Protein AF-A0A6J2PU49-F1 (afdb_monomer_lite)

pLDDT: mean 83.55, std 18.61, range [29.17, 98.94]

Structure (mmCIF, N/CA/C/O backbone):
data_AF-A0A6J2PU49-F1
#
_entry.id   AF-A0A6J2PU49-F1
#
loop_
_atom_site.group_PDB
_atom_site.id
_atom_site.type_symbol
_atom_site.label_atom_id
_atom_site.label_alt_id
_atom_site.label_comp_id
_atom_site.label_asym_id
_atom_site.label_entity_id
_atom_site.label_seq_id
_atom_site.pdbx_PDB_ins_code
_atom_site.Cartn_x
_atom_site.Cartn_y
_atom_site.Cartn_z
_atom_site.occupancy
_atom_site.B_iso_or_equiv
_atom_site.auth_seq_id
_atom_site.auth_comp_id
_atom_site.auth_asym_id
_atom_site.auth_atom_id
_atom_site.pdbx_PDB_model_num
ATOM 1 N N . MET A 1 1 ? -19.418 18.019 12.735 1.00 42.78 1 MET A N 1
ATOM 2 C CA . MET A 1 1 ? -20.187 16.940 13.390 1.00 42.78 1 MET A CA 1
ATOM 3 C C . MET A 1 1 ? -19.602 15.627 12.917 1.00 42.78 1 MET A C 1
ATOM 5 O O . MET A 1 1 ? -19.424 15.484 11.715 1.00 42.78 1 MET A O 1
ATOM 9 N N . ILE A 1 2 ? -19.254 14.728 13.832 1.00 47.78 2 ILE A N 1
ATOM 10 C CA . ILE A 1 2 ? -18.694 13.409 13.504 1.00 47.78 2 ILE A CA 1
ATOM 11 C C . ILE A 1 2 ? -19.610 12.348 14.113 1.00 47.78 2 ILE A C 1
ATOM 13 O O . ILE A 1 2 ? -20.120 12.532 15.222 1.00 47.78 2 ILE A O 1
ATOM 17 N N . PHE A 1 3 ? -19.847 11.270 13.365 1.00 43.41 3 PHE A N 1
ATOM 18 C CA . PHE A 1 3 ? -20.605 10.112 13.824 1.00 43.41 3 PHE A CA 1
ATOM 19 C C . PHE A 1 3 ? -19.642 8.979 14.155 1.00 43.41 3 PHE A C 1
ATOM 21 O O . PHE A 1 3 ? -18.853 8.569 13.308 1.00 43.41 3 PHE A O 1
ATOM 28 N N . VAL A 1 4 ? -19.732 8.464 15.377 1.00 51.19 4 VAL A N 1
ATOM 29 C CA . VAL A 1 4 ? -18.992 7.279 15.821 1.00 51.19 4 VAL A CA 1
ATOM 30 C C . VAL A 1 4 ? -20.030 6.236 16.225 1.00 51.19 4 VAL A C 1
ATOM 32 O O . VAL A 1 4 ? -20.649 6.313 17.287 1.00 51.19 4 VAL A O 1
ATOM 35 N N . GLY A 1 5 ? -20.338 5.308 15.317 1.00 61.03 5 GLY A N 1
ATOM 36 C CA . GLY A 1 5 ? -21.491 4.420 15.476 1.00 61.03 5 GLY A CA 1
ATOM 37 C C . GLY A 1 5 ? -22.817 5.198 15.531 1.00 61.03 5 GLY A C 1
ATOM 38 O O . GLY A 1 5 ? -23.203 5.827 14.550 1.00 61.03 5 GLY A O 1
ATOM 39 N N . LYS A 1 6 ? -23.533 5.139 16.667 1.00 61.78 6 LYS A N 1
ATOM 40 C CA . LYS A 1 6 ? -24.776 5.907 16.914 1.00 61.78 6 LYS A CA 1
ATOM 41 C C . LYS A 1 6 ? -24.542 7.241 17.641 1.00 61.78 6 LYS A C 1
ATOM 43 O O . LYS A 1 6 ? -25.493 8.006 17.794 1.00 61.78 6 LYS A O 1
ATOM 48 N N . MET A 1 7 ? -23.317 7.517 18.086 1.00 72.88 7 MET A N 1
ATOM 49 C CA . MET A 1 7 ? -23.007 8.721 18.851 1.00 72.88 7 MET A CA 1
ATOM 50 C C . MET A 1 7 ? -22.888 9.946 17.955 1.00 72.88 7 MET A C 1
ATOM 52 O O . MET A 1 7 ? -22.372 9.874 16.836 1.00 72.88 7 MET A O 1
ATOM 56 N N . LYS A 1 8 ? -23.333 11.088 18.479 1.00 80.00 8 LYS A N 1
ATOM 57 C CA . LYS A 1 8 ? -23.272 12.383 17.796 1.00 80.00 8 LYS A CA 1
ATOM 58 C C . LYS A 1 8 ? -22.293 13.285 18.517 1.00 80.00 8 LYS A C 1
ATOM 60 O O . LYS A 1 8 ? -22.490 13.576 19.690 1.00 80.00 8 LYS A O 1
ATOM 65 N N . ILE A 1 9 ? -21.277 13.761 17.808 1.00 80.81 9 ILE A N 1
ATOM 66 C CA . ILE A 1 9 ? -20.229 14.584 18.406 1.00 80.81 9 ILE A CA 1
ATOM 67 C C . ILE A 1 9 ? -20.160 15.940 17.704 1.00 80.81 9 ILE A C 1
ATOM 69 O O . ILE A 1 9 ? -20.162 16.015 16.466 1.00 80.81 9 ILE A O 1
ATOM 73 N N . ALA A 1 10 ? -20.095 17.017 18.487 1.00 80.31 10 ALA A N 1
ATOM 74 C CA . ALA A 1 10 ? -19.999 18.376 17.970 1.00 80.31 10 ALA A CA 1
ATOM 75 C C . ALA A 1 10 ? -19.042 19.255 18.773 1.00 80.31 10 ALA A C 1
ATOM 77 O O . ALA A 1 10 ? -18.824 19.062 19.965 1.00 80.31 10 ALA A O 1
ATOM 78 N N . ALA A 1 11 ? -18.509 20.264 18.093 1.00 80.69 11 ALA A N 1
ATOM 79 C CA . ALA A 1 11 ? -17.835 21.383 18.717 1.00 80.69 11 ALA A CA 1
ATOM 80 C C . ALA A 1 11 ? -18.539 22.666 18.295 1.00 80.69 11 ALA A C 1
ATOM 82 O O . ALA A 1 11 ? -18.901 22.818 17.125 1.00 80.69 11 ALA A O 1
ATOM 83 N N . PHE A 1 12 ? -18.728 23.565 19.250 1.00 79.81 12 PHE A N 1
ATOM 84 C CA . PHE A 1 12 ? -19.337 24.860 19.029 1.00 79.81 12 PHE A CA 1
ATOM 85 C C . PHE A 1 12 ? -18.379 25.958 19.453 1.00 79.81 12 PHE A C 1
ATOM 87 O O . PHE A 1 12 ? -17.774 25.907 20.525 1.00 79.81 12 PHE A O 1
ATOM 94 N N . ASN A 1 13 ? -18.292 26.972 18.604 1.00 74.31 13 ASN A N 1
ATOM 95 C CA . ASN A 1 13 ? -17.724 28.246 18.980 1.00 74.31 13 ASN A CA 1
ATOM 96 C C . ASN A 1 13 ? -18.881 29.229 19.186 1.00 74.31 13 ASN A C 1
ATOM 98 O O . ASN A 1 13 ? -19.527 29.651 18.226 1.00 74.31 13 ASN A O 1
ATOM 102 N N . PHE A 1 14 ? -19.191 29.511 20.447 1.00 67.62 14 PHE A N 1
ATOM 103 C CA . PHE A 1 14 ? -20.117 30.565 20.826 1.00 67.62 14 PHE A CA 1
ATOM 104 C C . PHE A 1 14 ? -19.246 31.754 21.207 1.00 67.62 14 PHE A C 1
ATOM 106 O O . PHE A 1 14 ? -18.764 31.787 22.332 1.00 67.62 14 PHE A O 1
ATOM 113 N N . ASN A 1 15 ? -18.989 32.663 20.260 1.00 61.38 15 ASN A N 1
ATOM 114 C CA . ASN A 1 15 ? -18.184 33.868 20.481 1.00 61.38 15 ASN A CA 1
ATOM 115 C C . ASN A 1 15 ? -18.566 34.523 21.825 1.00 61.38 15 ASN A C 1
ATOM 117 O O . ASN A 1 15 ? -19.592 35.199 21.896 1.00 61.38 15 ASN A O 1
ATOM 121 N N . ARG A 1 16 ? -17.734 34.337 22.860 1.00 66.00 16 ARG A N 1
ATOM 122 C CA . ARG A 1 16 ? -17.934 34.823 24.240 1.00 66.00 16 ARG A CA 1
ATOM 123 C C . ARG A 1 16 ? -19.154 34.247 24.981 1.00 66.00 16 ARG A C 1
ATOM 125 O O . ARG A 1 16 ? -20.090 34.973 25.297 1.00 66.00 16 ARG A O 1
ATOM 132 N N . LEU A 1 17 ? -19.135 32.958 25.319 1.00 72.62 17 LEU A N 1
ATOM 133 C CA . LEU A 1 17 ? -20.108 32.395 26.268 1.00 72.62 17 LEU A CA 1
ATOM 134 C C . LEU A 1 17 ? -19.637 32.631 27.720 1.00 72.62 17 LEU A C 1
ATOM 136 O O . LEU A 1 17 ? -18.644 32.022 28.114 1.00 72.62 17 LEU A O 1
ATOM 140 N N . GLY A 1 18 ? -20.320 33.477 28.503 1.00 72.69 18 GLY A N 1
ATOM 141 C CA . GLY A 1 18 ? -19.991 33.766 29.914 1.00 72.69 18 GLY A CA 1
ATOM 142 C C . GLY A 1 18 ? -21.199 33.701 30.869 1.00 72.69 18 GLY A C 1
ATOM 143 O O . GLY A 1 18 ? -22.245 33.153 30.501 1.00 72.69 18 GLY A O 1
ATOM 144 N N . VAL A 1 19 ? -21.070 34.247 32.101 1.00 71.19 19 VAL A N 1
ATOM 145 C CA . VAL A 1 19 ? -22.153 34.265 33.127 1.00 71.19 19 VAL A CA 1
ATOM 146 C C . VAL A 1 19 ? -23.475 34.720 32.515 1.00 71.19 19 VAL A C 1
ATOM 148 O O . VAL A 1 19 ? -24.512 34.085 32.691 1.00 71.19 19 VAL A O 1
ATOM 151 N N . THR A 1 20 ? -23.433 35.855 31.816 1.00 75.12 20 THR A N 1
ATOM 152 C CA . THR A 1 20 ? -24.615 36.615 31.408 1.00 75.12 20 THR A CA 1
ATOM 153 C C . THR A 1 20 ? -25.480 35.800 30.455 1.00 75.12 20 THR A C 1
ATOM 155 O O . THR A 1 20 ? -26.705 35.765 30.582 1.00 75.12 20 THR A O 1
ATOM 158 N N . GLU A 1 21 ? -24.844 35.092 29.526 1.00 76.88 21 GLU A N 1
ATOM 159 C CA . GLU A 1 21 ? -25.498 34.225 28.554 1.00 76.88 21 GLU A CA 1
ATOM 160 C C . GLU A 1 21 ? -26.085 32.975 29.218 1.00 76.88 21 GLU A C 1
ATOM 162 O O . GLU A 1 21 ? -27.178 32.538 28.857 1.00 76.88 21 GLU A O 1
ATOM 167 N N . VAL A 1 22 ? -25.387 32.402 30.202 1.00 77.81 22 VAL A N 1
ATOM 168 C CA . VAL A 1 22 ? -25.841 31.208 30.930 1.00 77.81 22 VAL A CA 1
ATOM 169 C C . VAL A 1 22 ? -26.981 31.527 31.908 1.00 77.81 22 VAL A C 1
ATOM 171 O O . VAL A 1 22 ? -27.895 30.715 32.098 1.00 77.81 22 VAL A O 1
ATOM 174 N N . GLU A 1 23 ? -26.971 32.703 32.533 1.00 80.88 23 GLU A N 1
ATOM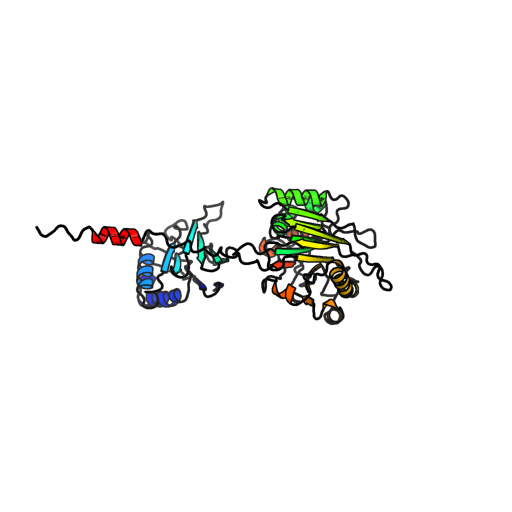 175 C CA . GLU A 1 23 ? -28.022 33.133 33.460 1.00 80.88 23 GLU A CA 1
ATOM 176 C C . GLU A 1 23 ? -29.286 33.608 32.728 1.00 80.88 23 GLU A C 1
ATOM 178 O O . GLU A 1 23 ? -30.396 33.423 33.240 1.00 80.88 23 GLU A O 1
ATOM 183 N N . ASN A 1 24 ? -29.159 34.100 31.492 1.00 87.94 24 ASN A N 1
ATOM 184 C CA . ASN A 1 24 ? -30.306 34.416 30.648 1.00 87.94 24 ASN A CA 1
ATOM 185 C C . ASN A 1 24 ? -31.116 33.151 30.309 1.00 87.94 24 ASN A C 1
ATOM 187 O O . ASN A 1 24 ? -30.651 32.252 29.611 1.00 87.94 24 ASN A O 1
ATOM 191 N N . GLU A 1 25 ? -32.366 33.095 30.771 1.00 89.19 25 GLU A N 1
ATOM 192 C CA . GLU A 1 25 ? -33.227 31.917 30.629 1.00 89.19 25 GLU A CA 1
ATOM 193 C C . GLU A 1 25 ? -33.468 31.504 29.169 1.00 89.19 25 GLU A C 1
ATOM 195 O O . GLU A 1 25 ? -33.397 30.318 28.840 1.00 89.19 25 GLU A O 1
ATOM 200 N N . ALA A 1 26 ? -33.713 32.461 28.271 1.00 88.81 26 ALA A N 1
ATOM 201 C CA . ALA A 1 26 ? -33.977 32.163 26.866 1.00 88.81 26 ALA A CA 1
ATOM 202 C C . ALA A 1 26 ? -32.737 31.579 26.171 1.00 88.81 26 ALA A C 1
ATOM 204 O O . ALA A 1 26 ? -32.839 30.604 25.419 1.00 88.81 26 ALA A O 1
ATOM 205 N N . VAL A 1 27 ? -31.561 32.147 26.450 1.00 85.81 27 VAL A N 1
ATOM 206 C CA . VAL A 1 27 ? -30.281 31.671 25.911 1.00 85.81 27 VAL A CA 1
ATOM 207 C C . VAL A 1 27 ? -29.940 30.299 26.490 1.00 85.81 27 VAL A C 1
ATOM 209 O O . VAL A 1 27 ? -29.705 29.363 25.723 1.00 85.81 27 VAL A O 1
ATOM 212 N N . ARG A 1 28 ? -30.026 30.129 27.815 1.00 90.25 28 ARG A N 1
ATOM 213 C CA . ARG A 1 28 ? -29.811 28.849 28.505 1.00 90.25 28 ARG A CA 1
ATOM 214 C C . ARG A 1 28 ? -30.695 27.736 27.952 1.00 90.25 28 ARG A C 1
ATOM 216 O O . ARG A 1 28 ? -30.189 26.670 27.611 1.00 90.25 28 ARG A O 1
ATOM 223 N N . ASN A 1 29 ? -31.994 27.983 27.795 1.00 89.88 29 ASN A N 1
ATOM 224 C CA . ASN A 1 29 ? -32.935 26.988 27.276 1.00 89.88 29 ASN A CA 1
ATOM 225 C C . ASN A 1 29 ? -32.620 26.595 25.823 1.00 89.88 29 ASN A C 1
ATOM 227 O O . ASN A 1 29 ? -32.807 25.441 25.429 1.00 89.88 29 ASN A O 1
ATOM 231 N N . ASN A 1 30 ? -32.115 27.526 25.009 1.00 88.25 30 ASN A N 1
ATOM 232 C CA . ASN A 1 30 ? -31.662 27.215 23.655 1.00 88.25 30 ASN A CA 1
ATOM 233 C C . ASN A 1 30 ? -30.353 26.418 23.652 1.00 88.25 30 ASN A C 1
ATOM 235 O O . ASN A 1 30 ? -30.249 25.442 22.908 1.00 88.25 30 ASN A O 1
ATOM 239 N N . LEU A 1 31 ? -29.397 26.765 24.515 1.00 87.88 31 LEU A N 1
ATOM 240 C CA . LEU A 1 31 ? -28.160 26.003 24.687 1.00 87.88 31 LEU A CA 1
ATOM 241 C C . LEU A 1 31 ? -28.449 24.569 25.142 1.00 87.88 31 LEU A C 1
ATOM 243 O O . LEU A 1 31 ? -27.942 23.636 24.525 1.00 87.88 31 LEU A O 1
ATOM 247 N N . ILE A 1 32 ? -29.345 24.369 26.115 1.00 90.81 32 ILE A N 1
ATOM 248 C CA . ILE A 1 32 ? -29.804 23.036 26.542 1.00 90.81 32 ILE A CA 1
ATOM 249 C C . ILE A 1 32 ? -30.352 22.255 25.345 1.00 90.81 32 ILE A C 1
ATOM 251 O O . ILE A 1 32 ? -29.925 21.128 25.095 1.00 90.81 32 ILE A O 1
ATOM 255 N N . LYS A 1 33 ? -31.238 22.852 24.535 1.00 87.69 33 LYS A N 1
ATOM 256 C CA . LYS A 1 33 ? -31.790 22.198 23.332 1.00 87.69 33 LYS A CA 1
ATOM 257 C C . LYS A 1 33 ? -30.730 21.825 22.295 1.00 87.69 33 LYS A C 1
ATOM 259 O O . LYS A 1 33 ? -30.955 20.872 21.546 1.00 87.69 33 LYS A O 1
ATOM 264 N N . ILE A 1 34 ? -29.642 22.587 22.195 1.00 87.25 34 ILE A N 1
ATOM 265 C CA . ILE A 1 34 ? -28.532 22.322 21.272 1.00 87.25 34 ILE A CA 1
ATOM 266 C C . ILE A 1 34 ? -27.663 21.191 21.820 1.00 87.25 34 ILE A C 1
ATOM 268 O O . ILE A 1 34 ? -27.490 20.185 21.132 1.00 87.25 34 ILE A O 1
ATOM 272 N N . VAL A 1 35 ? -27.175 21.332 23.057 1.00 90.06 35 VAL A N 1
ATOM 273 C CA . VAL A 1 35 ? -26.277 20.370 23.717 1.00 90.06 35 VAL A CA 1
ATOM 274 C C . VAL A 1 35 ? -26.937 18.996 23.817 1.00 90.06 35 VAL A C 1
ATOM 276 O O . VAL A 1 35 ? -26.323 18.002 23.447 1.00 90.06 35 VAL A O 1
ATOM 279 N N . SER A 1 36 ? -28.232 18.947 24.151 1.00 91.38 36 SER A N 1
ATOM 280 C CA . SER A 1 36 ? -29.004 17.701 24.311 1.00 91.38 36 SER A CA 1
ATOM 281 C C . SER A 1 36 ? -29.106 16.828 23.048 1.00 91.38 36 SER A C 1
ATOM 283 O O . SER A 1 36 ? -29.651 15.728 23.111 1.00 91.38 36 SER A O 1
ATOM 285 N N . ARG A 1 37 ? -28.642 17.301 21.881 1.00 89.31 37 ARG A N 1
ATOM 286 C CA . ARG A 1 37 ? -28.651 16.540 20.616 1.00 89.31 37 ARG A CA 1
ATOM 287 C C . ARG A 1 37 ? -27.420 15.656 20.424 1.00 89.31 37 ARG A C 1
ATOM 289 O O . ARG A 1 37 ? -27.397 14.897 19.452 1.00 89.31 37 ARG A O 1
ATOM 296 N N . TYR A 1 38 ? -26.412 15.787 21.280 1.00 88.69 38 TYR A N 1
ATOM 297 C CA . TYR A 1 38 ? -25.089 15.212 21.081 1.00 88.69 38 TYR A CA 1
ATOM 298 C C . TYR A 1 38 ? -24.659 14.383 22.291 1.00 88.69 38 TYR A C 1
ATOM 300 O O . TYR A 1 38 ? -24.974 14.710 23.426 1.00 88.69 38 TYR A O 1
ATOM 308 N N . SER A 1 39 ? -23.911 13.320 22.029 1.00 87.44 39 SER A N 1
ATOM 309 C CA . SER A 1 39 ? -23.293 12.452 23.031 1.00 87.44 39 SER A CA 1
ATOM 310 C C . SER A 1 39 ? -22.103 13.132 23.707 1.00 87.44 39 SER A C 1
ATOM 312 O O . SER A 1 39 ? -21.895 12.976 24.906 1.00 87.44 39 SER A O 1
ATOM 314 N N . VAL A 1 40 ? -21.327 13.891 22.921 1.00 86.06 40 VAL A N 1
ATOM 315 C CA . VAL A 1 40 ? -20.155 14.659 23.361 1.00 86.06 40 VAL A CA 1
ATOM 316 C C . VAL A 1 40 ? -20.184 16.031 22.686 1.00 86.06 40 VAL A C 1
ATOM 318 O O . VAL A 1 40 ? -20.335 16.129 21.463 1.00 86.06 40 VAL A O 1
ATOM 321 N N . VAL A 1 41 ? -20.026 17.091 23.477 1.00 87.69 41 VAL A N 1
ATOM 322 C CA . VAL A 1 41 ? -19.996 18.483 23.020 1.00 87.69 41 VAL A CA 1
ATOM 323 C C . VAL A 1 41 ? -18.776 19.194 23.578 1.00 87.69 41 VAL A C 1
ATOM 325 O O . VAL A 1 41 ? -18.538 19.151 24.779 1.00 87.69 41 VAL A O 1
ATOM 328 N N . VAL A 1 42 ? -18.048 19.902 22.716 1.00 84.19 42 VAL A N 1
ATOM 329 C CA . VAL A 1 42 ? -16.983 20.830 23.122 1.00 84.19 42 VAL A CA 1
ATOM 330 C C . VAL A 1 42 ? -17.431 22.261 22.866 1.00 84.19 42 VAL A C 1
ATOM 332 O O . VAL A 1 42 ? -17.877 22.578 21.763 1.00 84.19 42 VAL A O 1
ATOM 335 N N . ILE A 1 43 ? -17.285 23.134 23.856 1.00 82.94 43 ILE A N 1
ATOM 336 C CA . ILE A 1 43 ? -17.463 24.579 23.710 1.00 82.94 43 ILE A CA 1
ATOM 337 C C . ILE A 1 43 ? -16.086 25.236 23.769 1.00 82.94 43 ILE A C 1
ATOM 339 O O . ILE A 1 43 ? -15.368 25.078 24.757 1.00 82.94 43 ILE A O 1
ATOM 343 N N . LEU A 1 44 ? -15.713 25.918 22.682 1.00 70.25 44 LEU A N 1
ATOM 344 C CA . LEU A 1 44 ? -14.335 26.349 22.439 1.00 70.25 44 LEU A CA 1
ATOM 345 C C . LEU A 1 44 ? -13.961 27.706 23.065 1.00 70.25 44 LEU A C 1
ATOM 347 O O . LEU A 1 44 ? -12.800 27.923 23.381 1.00 70.25 44 LEU A O 1
ATOM 351 N N . GLU A 1 45 ? -14.914 28.615 23.261 1.00 69.75 45 GLU A N 1
ATOM 352 C CA . GLU A 1 45 ? -14.632 29.990 23.711 1.00 69.75 45 GLU A CA 1
ATOM 353 C C . GLU A 1 45 ? -15.535 30.397 24.881 1.00 69.75 45 GLU A C 1
ATOM 355 O O . GLU A 1 45 ? -16.365 31.304 24.778 1.00 69.75 45 GLU A O 1
ATOM 360 N N . VAL A 1 46 ? -15.388 29.706 26.015 1.00 70.19 46 VAL A N 1
ATOM 361 C CA . VAL A 1 46 ? -16.025 30.141 27.264 1.00 70.19 46 VAL A CA 1
ATOM 362 C C . VAL A 1 46 ? -15.160 31.232 27.884 1.00 70.19 46 VAL A C 1
ATOM 364 O O . VAL A 1 46 ? -13.983 31.002 28.176 1.00 70.19 46 VAL A O 1
ATOM 367 N N . ILE A 1 47 ? -15.727 32.425 28.060 1.00 67.56 47 ILE A N 1
ATOM 368 C CA . ILE A 1 47 ? -15.042 33.568 28.666 1.00 67.56 47 ILE A CA 1
ATOM 369 C C . ILE A 1 47 ? -15.636 33.792 30.044 1.00 67.56 47 ILE A C 1
ATOM 371 O O . ILE A 1 47 ? -16.819 34.092 30.174 1.00 67.56 47 ILE A O 1
ATOM 375 N N . LEU A 1 48 ? -14.788 33.673 31.060 1.00 63.53 48 LEU A N 1
ATOM 376 C CA . LEU A 1 48 ? -15.163 33.945 32.440 1.00 63.53 48 LEU A CA 1
ATOM 377 C C . LEU A 1 48 ? -14.693 35.361 32.806 1.00 63.53 48 LEU A C 1
ATOM 379 O O . LEU A 1 48 ? -13.492 35.645 32.767 1.00 63.53 48 LEU A O 1
ATOM 383 N N . GLU A 1 49 ? -15.630 36.261 33.121 1.00 58.12 49 GLU A N 1
ATOM 384 C CA . GLU A 1 49 ? -15.349 37.655 33.504 1.00 58.12 49 GLU A CA 1
ATOM 385 C C . GLU A 1 49 ? -15.627 37.885 35.006 1.00 58.12 49 GLU A C 1
ATOM 387 O O . GLU A 1 49 ? -16.624 37.432 35.563 1.00 58.12 49 GLU A O 1
ATOM 392 N N . GLY A 1 50 ? -14.765 38.643 35.696 1.00 60.62 50 GLY A N 1
ATOM 393 C CA . GLY A 1 50 ? -15.005 39.058 37.088 1.00 60.62 50 GLY A CA 1
ATOM 394 C C . GLY A 1 50 ? -14.771 37.962 38.142 1.00 60.62 50 GLY A C 1
ATOM 395 O O . GLY A 1 50 ? -13.753 37.281 38.107 1.00 60.62 50 GLY A O 1
ATOM 396 N N . LYS A 1 51 ? -15.679 37.826 39.129 1.00 51.81 51 LYS A N 1
ATOM 397 C CA . LYS A 1 51 ? -15.568 36.882 40.275 1.00 51.81 51 LYS A CA 1
ATOM 398 C C . LYS A 1 51 ? -15.757 35.402 39.895 1.00 51.81 51 LYS A C 1
ATOM 400 O O . LYS A 1 51 ? -15.781 34.544 40.767 1.00 51.81 51 LYS A O 1
ATOM 405 N N . GLU A 1 52 ? -15.891 35.110 38.611 1.00 61.50 52 GLU A N 1
ATOM 406 C CA . GLU A 1 52 ? -16.224 33.804 38.041 1.00 61.50 52 GLU A CA 1
ATOM 407 C C . GLU A 1 52 ? -15.000 32.873 37.889 1.00 61.50 52 GLU A C 1
ATOM 409 O O . GLU A 1 52 ? -14.952 31.989 37.032 1.00 61.50 52 GLU A O 1
ATOM 414 N N . GLU A 1 53 ? -13.967 33.084 38.711 1.00 54.72 53 GLU A N 1
ATOM 415 C CA . GLU A 1 53 ? -12.670 32.408 38.598 1.00 54.72 53 GLU A CA 1
ATOM 416 C C . GLU A 1 53 ? -12.710 30.904 38.937 1.00 54.72 53 GLU A C 1
ATOM 418 O O . GLU A 1 53 ? -11.705 30.212 38.779 1.00 54.72 53 GLU A O 1
ATOM 423 N N . ASP A 1 54 ? -13.850 30.367 39.363 1.00 58.56 54 ASP A N 1
ATOM 424 C CA . ASP A 1 54 ? -14.018 28.960 39.731 1.00 58.56 54 ASP A CA 1
ATOM 425 C C . ASP A 1 54 ? -14.755 28.116 38.673 1.00 58.56 54 ASP A C 1
ATOM 427 O O . ASP A 1 54 ? -14.700 26.891 38.730 1.00 58.56 54 ASP A O 1
ATOM 431 N N . GLY A 1 55 ? -15.386 28.732 37.662 1.00 63.16 55 GLY A N 1
ATOM 432 C CA . GLY A 1 55 ? -16.219 28.018 36.680 1.00 63.16 55 GLY A CA 1
ATOM 433 C C . GLY A 1 55 ? -17.644 27.694 37.155 1.00 63.16 55 GLY A C 1
ATOM 434 O O . GLY A 1 55 ? -18.346 26.920 36.501 1.00 63.16 55 GLY A O 1
ATOM 435 N N . SER A 1 56 ? -18.101 28.309 38.249 1.00 73.44 56 SER A N 1
ATOM 436 C CA . SER A 1 56 ? -19.418 28.080 38.866 1.00 73.44 56 SER A CA 1
ATOM 437 C C . SER A 1 56 ? -20.616 28.237 37.922 1.00 73.44 56 SER A C 1
ATOM 439 O O . SER A 1 56 ? -21.598 27.507 38.060 1.00 73.44 56 SER A O 1
ATOM 441 N N . SER A 1 57 ? -20.575 29.128 36.928 1.00 78.00 57 SER A N 1
ATOM 442 C CA . SER A 1 57 ? -21.692 29.260 35.979 1.00 78.00 57 SER A CA 1
ATOM 443 C C . SER A 1 57 ? -21.837 28.065 35.052 1.00 78.00 57 SER A C 1
ATOM 445 O O . SER A 1 57 ? -22.958 27.709 34.693 1.00 78.00 57 SER A O 1
ATOM 447 N N . MET A 1 58 ? -20.739 27.396 34.694 1.00 83.94 58 MET A N 1
ATOM 448 C CA . MET A 1 58 ? -20.835 26.192 33.871 1.00 83.94 58 MET A CA 1
ATOM 449 C C . MET A 1 58 ? -21.333 24.990 34.669 1.00 83.94 58 MET A C 1
ATOM 451 O O . MET A 1 58 ? -22.105 24.198 34.133 1.00 83.94 58 MET A O 1
ATOM 455 N N . GLU A 1 59 ? -21.046 24.937 35.969 1.00 86.25 59 GLU A N 1
ATOM 456 C CA . GLU A 1 59 ? -21.685 23.990 36.893 1.00 86.25 59 GLU A CA 1
ATOM 457 C C . GLU A 1 59 ? -23.189 24.265 37.065 1.00 86.25 59 GLU A C 1
ATOM 459 O O . GLU A 1 59 ? -24.020 23.350 37.032 1.00 86.25 59 GLU A O 1
ATOM 464 N N . LYS A 1 60 ? -23.587 25.543 37.168 1.00 86.44 60 LYS A N 1
ATOM 465 C CA . LYS A 1 60 ? -25.010 25.922 37.143 1.00 86.44 60 LYS A CA 1
ATOM 466 C C . LYS A 1 60 ? -25.663 25.488 35.833 1.00 86.44 60 LYS A C 1
ATOM 468 O O . LYS A 1 60 ? -26.771 24.951 35.860 1.00 86.44 60 LYS A O 1
ATOM 473 N N . PHE A 1 61 ? -25.014 25.703 34.689 1.00 89.44 61 PHE A N 1
ATOM 474 C CA . PHE A 1 61 ? -25.531 25.241 33.402 1.00 89.44 61 PHE A CA 1
ATOM 475 C C . PHE A 1 61 ? -25.666 23.719 33.361 1.00 89.44 61 PHE A C 1
ATOM 477 O O . PHE A 1 61 ? -26.723 23.241 32.964 1.00 89.44 61 PHE A O 1
ATOM 484 N N . LEU A 1 62 ? -24.655 22.970 33.816 1.00 91.88 62 LEU A N 1
ATOM 485 C CA . LEU A 1 62 ? -24.694 21.508 33.910 1.00 91.88 62 LEU A CA 1
ATOM 486 C C . LEU A 1 62 ? -25.884 21.037 34.754 1.00 91.88 62 LEU A C 1
ATOM 488 O O . LEU A 1 62 ? -26.600 20.116 34.364 1.00 91.88 62 LEU A O 1
ATOM 492 N N . THR A 1 63 ? -26.143 21.716 35.872 1.00 92.12 63 THR A N 1
ATOM 493 C CA . THR A 1 63 ? -27.299 21.438 36.731 1.00 92.12 63 THR A CA 1
ATOM 494 C C . THR A 1 63 ? -28.614 21.633 35.971 1.00 92.12 63 THR A C 1
ATOM 496 O O . THR A 1 63 ? -29.465 20.747 35.971 1.00 92.12 63 THR A O 1
ATOM 499 N N . HIS A 1 64 ? -28.783 22.754 35.262 1.00 92.38 64 HIS A N 1
ATOM 500 C CA . HIS A 1 64 ? -29.980 22.986 34.444 1.00 92.38 64 HIS A CA 1
ATOM 501 C C . HIS A 1 64 ? -30.092 21.996 33.277 1.00 92.38 64 HIS A C 1
ATOM 503 O O . HIS A 1 64 ? -31.188 21.536 32.971 1.00 92.38 64 HIS A O 1
ATOM 509 N N . LEU A 1 65 ? -28.968 21.651 32.644 1.00 93.69 65 LEU A N 1
ATOM 510 C CA . LEU A 1 65 ? -28.895 20.680 31.558 1.00 93.69 65 LEU A CA 1
ATOM 511 C C . LEU A 1 65 ? -29.383 19.306 32.024 1.00 93.69 65 LEU A C 1
ATOM 513 O O . LEU A 1 65 ? -30.189 18.696 31.326 1.00 93.69 65 LEU A O 1
ATOM 517 N N . ASN A 1 66 ? -28.944 18.851 33.198 1.00 95.38 66 ASN A N 1
ATOM 518 C CA . ASN A 1 66 ? -29.323 17.556 33.768 1.00 95.38 66 ASN A CA 1
ATOM 519 C C . ASN A 1 66 ? -30.738 17.540 34.370 1.00 95.38 66 ASN A C 1
ATOM 521 O O . ASN A 1 66 ? -31.348 16.476 34.445 1.00 95.38 66 ASN A O 1
ATOM 525 N N . ASN A 1 67 ? -31.287 18.702 34.737 1.00 93.88 67 ASN A N 1
ATOM 526 C CA . ASN A 1 67 ? -32.675 18.836 35.193 1.00 93.88 67 ASN A CA 1
ATOM 527 C C . ASN A 1 67 ? -33.697 18.903 34.042 1.00 93.88 67 ASN A C 1
ATOM 529 O O . ASN A 1 67 ? -34.898 18.781 34.286 1.00 93.88 67 ASN A O 1
ATOM 533 N N . ASP A 1 68 ? -33.261 19.103 32.793 1.00 93.81 68 ASP A N 1
ATOM 534 C CA . ASP A 1 68 ? -34.159 19.062 31.637 1.00 93.81 68 ASP A CA 1
ATOM 535 C C . ASP A 1 68 ? -34.718 17.643 31.439 1.00 93.81 68 ASP A C 1
ATOM 537 O O . ASP A 1 68 ? -33.992 16.646 31.490 1.00 93.81 68 ASP A O 1
ATOM 541 N N . ALA A 1 69 ? -36.020 17.547 31.153 1.00 90.81 69 ALA A N 1
ATOM 542 C CA . ALA A 1 69 ? -36.721 16.274 30.993 1.00 90.81 69 ALA A CA 1
ATOM 543 C C . ALA A 1 69 ? -36.096 15.352 29.927 1.00 90.81 69 ALA A C 1
ATOM 545 O O . ALA A 1 69 ? -36.270 14.136 29.991 1.00 90.81 69 ALA A O 1
ATOM 546 N N . LYS A 1 70 ? -35.355 15.898 28.950 1.00 86.88 70 LYS A N 1
ATOM 547 C CA . LYS A 1 70 ? -34.657 15.108 27.923 1.00 86.88 70 LYS A CA 1
ATOM 548 C C . LYS A 1 70 ? -33.394 14.416 28.428 1.00 86.88 70 LYS A C 1
ATOM 550 O O . LYS A 1 70 ? -32.966 13.447 27.803 1.00 86.88 70 LYS A O 1
ATOM 555 N N . ASN A 1 71 ? -32.801 14.914 29.508 1.00 90.69 71 ASN A N 1
ATOM 556 C CA . ASN A 1 71 ? -31.492 14.478 29.992 1.00 90.69 71 ASN A CA 1
ATOM 557 C C . ASN A 1 71 ? -31.555 13.822 31.376 1.00 90.69 71 ASN A C 1
ATOM 559 O O . ASN A 1 71 ? -30.576 13.214 31.786 1.00 90.69 71 ASN A O 1
ATOM 563 N N . ILE A 1 72 ? -32.697 13.874 32.073 1.00 87.69 72 ILE A N 1
ATOM 564 C CA . ILE A 1 72 ? -32.846 13.318 33.430 1.00 87.69 72 ILE A CA 1
ATOM 565 C C . ILE A 1 72 ? -32.457 11.830 33.534 1.00 87.69 72 ILE A C 1
ATOM 567 O O . ILE A 1 72 ? -31.901 11.402 34.540 1.00 87.69 72 ILE A O 1
ATOM 571 N N . ASN A 1 73 ? -32.693 11.054 32.468 1.00 87.69 73 ASN A N 1
ATOM 572 C CA . ASN A 1 73 ? -32.328 9.634 32.379 1.00 87.69 73 ASN A CA 1
ATOM 573 C C . ASN A 1 73 ? -30.982 9.386 31.668 1.00 87.69 73 ASN A C 1
ATOM 575 O O . ASN A 1 73 ? -30.532 8.247 31.603 1.00 87.69 73 ASN A O 1
ATOM 579 N N . HIS A 1 74 ? -30.365 10.438 31.126 1.00 88.62 74 HIS A N 1
ATOM 580 C CA . HIS A 1 74 ? -29.129 10.410 30.335 1.00 88.62 74 HIS A CA 1
ATOM 581 C C . HIS A 1 74 ? -28.232 11.595 30.743 1.00 88.62 74 HIS A C 1
ATOM 583 O O . HIS A 1 74 ? -28.059 12.541 29.962 1.00 88.62 74 HIS A O 1
ATOM 589 N N . PRO A 1 75 ? -27.749 11.621 32.001 1.00 92.19 75 PRO A N 1
ATOM 590 C CA . PRO A 1 75 ? -27.091 12.792 32.562 1.00 92.19 75 PRO A CA 1
ATOM 591 C C . PRO A 1 75 ? -25.721 13.036 31.924 1.00 92.19 75 PRO A C 1
ATOM 593 O O . PRO A 1 75 ? -24.973 12.107 31.605 1.00 92.19 75 PRO A O 1
ATOM 596 N N . TYR A 1 76 ? -25.366 14.310 31.806 1.00 94.31 76 TYR A N 1
ATOM 597 C CA . TYR A 1 76 ? -24.048 14.755 31.380 1.00 94.31 76 TYR A CA 1
ATOM 598 C C . TYR A 1 76 ? -23.087 14.877 32.565 1.00 94.31 76 TYR A C 1
ATOM 600 O O . TYR A 1 76 ? -23.480 15.223 33.683 1.00 94.31 76 TYR A O 1
ATOM 608 N N . GLU A 1 77 ? -21.810 14.652 32.284 1.00 93.25 77 GLU A N 1
ATOM 609 C CA . GLU A 1 77 ? -20.676 15.183 33.036 1.00 93.25 77 GLU A CA 1
ATOM 610 C C . GLU A 1 77 ? -20.031 16.338 32.289 1.00 93.25 77 GLU A C 1
ATOM 612 O O . GLU A 1 77 ? -20.229 16.514 31.083 1.00 93.25 77 GLU A O 1
ATOM 617 N N . MET A 1 78 ? -19.240 17.102 33.037 1.00 90.31 78 MET A N 1
ATOM 618 C CA . MET A 1 78 ? -18.457 18.200 32.517 1.00 90.31 78 MET A CA 1
ATOM 619 C C . MET A 1 78 ? -16.980 18.021 32.863 1.00 90.31 78 MET A C 1
ATOM 621 O O . MET A 1 78 ? -16.636 17.659 33.984 1.00 90.31 78 MET A O 1
ATOM 625 N N . GLN A 1 79 ? -16.113 18.334 31.905 1.00 86.62 79 GLN A N 1
ATOM 626 C CA . GLN A 1 79 ? -14.690 18.571 32.136 1.00 86.62 79 GLN A CA 1
ATOM 627 C C . GLN A 1 79 ? -14.309 19.917 31.539 1.00 86.62 79 GLN A C 1
ATOM 629 O O . GLN A 1 79 ? -14.798 20.299 30.476 1.00 86.62 79 GLN A O 1
ATOM 634 N N . CYS A 1 80 ? -13.417 20.640 32.200 1.00 79.31 80 CYS A N 1
ATOM 635 C CA . CYS A 1 80 ? -12.898 21.893 31.677 1.00 79.31 80 CYS A CA 1
ATOM 636 C C . CYS A 1 80 ? -11.399 21.978 31.890 1.00 79.31 80 CYS A C 1
ATOM 638 O O . CYS A 1 80 ? -10.853 21.430 32.847 1.00 79.31 80 CYS A O 1
ATOM 640 N N . ASN A 1 81 ? -10.738 22.706 31.007 1.00 73.81 81 ASN A N 1
ATOM 641 C CA . ASN A 1 81 ? -9.317 22.931 31.136 1.00 73.81 81 ASN A CA 1
ATOM 642 C C . ASN A 1 81 ? -8.990 24.054 32.141 1.00 73.81 81 ASN A C 1
ATOM 644 O O . ASN A 1 81 ? -9.852 24.829 32.572 1.00 73.81 81 ASN A O 1
ATOM 648 N N . GLY A 1 82 ? -7.709 24.151 32.504 1.00 68.75 82 GLY A N 1
ATOM 649 C CA . GLY A 1 82 ? -7.190 25.301 33.242 1.00 68.75 82 GLY A CA 1
ATOM 650 C C . GLY A 1 82 ? -7.261 26.586 32.409 1.00 68.75 82 GLY A C 1
ATOM 651 O O . GLY A 1 82 ? -7.386 26.550 31.188 1.00 68.75 82 GLY A O 1
ATOM 652 N N . PHE A 1 83 ? -7.164 27.739 33.067 1.00 66.94 83 PHE A N 1
ATOM 653 C CA . PHE A 1 83 ? -7.240 29.035 32.394 1.00 66.94 83 PHE A CA 1
ATOM 654 C C . PHE A 1 83 ? -6.137 29.235 31.345 1.00 66.94 83 PHE A C 1
ATOM 656 O O . PHE A 1 83 ? -4.954 29.032 31.633 1.00 66.94 83 PHE A O 1
ATOM 663 N N . LEU A 1 84 ? -6.526 29.678 30.145 1.00 63.06 84 LEU A N 1
ATOM 664 C CA . LEU A 1 84 ? -5.609 29.973 29.045 1.00 63.06 84 LEU A CA 1
ATOM 665 C C . LEU A 1 84 ? -5.454 31.488 28.828 1.00 63.06 84 LEU A C 1
ATOM 667 O O . LEU A 1 84 ? -6.440 32.219 28.777 1.00 63.06 84 LEU A O 1
ATOM 671 N N . GLY A 1 85 ? -4.203 31.932 28.636 1.00 57.81 85 GLY A N 1
ATOM 672 C CA . GLY A 1 85 ? -3.842 33.295 28.213 1.00 57.81 85 GLY A CA 1
ATOM 673 C C . GLY A 1 85 ? -3.375 34.246 29.337 1.00 57.81 85 GLY A C 1
ATOM 674 O O . GLY A 1 85 ? -3.723 34.051 30.501 1.00 57.81 85 GLY A O 1
ATOM 675 N N . PRO A 1 86 ? -2.553 35.271 29.024 1.00 50.81 86 PRO A N 1
ATOM 676 C CA . PRO A 1 86 ? -2.216 36.342 29.963 1.00 50.81 86 PRO A CA 1
ATOM 677 C C . PRO A 1 86 ? -3.285 37.455 29.960 1.00 50.81 86 PRO A C 1
ATOM 679 O O . PRO A 1 86 ? -3.631 37.974 28.901 1.00 50.81 86 PRO A O 1
ATOM 682 N N . GLY A 1 87 ? -3.769 37.879 31.137 1.00 55.00 87 GLY A N 1
ATOM 683 C CA . GLY A 1 87 ? -4.649 39.052 31.296 1.00 55.00 87 GLY A CA 1
ATOM 684 C C . GLY A 1 87 ? -5.992 38.784 31.997 1.00 55.00 87 GLY A C 1
ATOM 685 O O . GLY A 1 87 ? -6.157 37.779 32.680 1.00 55.00 87 GLY A O 1
ATOM 686 N N . LYS A 1 88 ? -6.946 39.725 31.856 1.00 46.59 88 LYS A N 1
ATOM 687 C CA . LYS A 1 88 ? -8.298 39.694 32.470 1.00 46.59 88 LYS A CA 1
ATOM 688 C C . LYS A 1 88 ? -9.321 38.812 31.731 1.00 46.59 88 LYS A C 1
ATOM 690 O O . LYS A 1 88 ? -10.413 38.615 32.246 1.00 46.59 88 LYS A O 1
ATOM 695 N N . LEU A 1 89 ? -8.984 38.319 30.539 1.00 51.94 89 LEU A N 1
ATOM 696 C CA . LEU A 1 89 ? -9.814 37.411 29.746 1.00 51.94 89 LEU A CA 1
ATOM 697 C C . LEU A 1 89 ? -9.226 36.013 29.884 1.00 51.94 89 LEU A C 1
ATOM 699 O O . LEU A 1 89 ? -8.143 35.752 29.362 1.00 51.94 89 LEU A O 1
ATOM 703 N N . LYS A 1 90 ? -9.909 35.144 30.627 1.00 61.72 90 LYS A N 1
ATOM 704 C CA . LYS A 1 90 ? -9.471 33.766 30.821 1.00 61.72 90 LYS A CA 1
ATOM 705 C C . LYS A 1 90 ? -10.329 32.850 29.946 1.00 61.72 90 LYS A C 1
ATOM 707 O O . LYS A 1 90 ? -11.472 32.563 30.292 1.00 61.72 90 LYS A O 1
ATOM 712 N N . GLU A 1 91 ? -9.789 32.439 28.799 1.00 66.12 91 GLU A N 1
ATOM 713 C CA . GLU A 1 91 ? -10.455 31.501 27.882 1.00 66.12 91 GLU A CA 1
ATOM 714 C C . GLU A 1 91 ? -10.450 30.086 28.501 1.00 66.12 91 GLU A C 1
ATOM 716 O O . GLU A 1 91 ? -9.419 29.630 29.018 1.00 66.12 91 GLU A O 1
ATOM 721 N N . LYS A 1 92 ? -11.595 29.392 28.445 1.00 74.38 92 LYS A N 1
ATOM 722 C CA . LYS A 1 92 ? -11.744 27.973 28.798 1.00 74.38 92 LYS A CA 1
ATOM 723 C C . LYS A 1 92 ? -12.432 27.178 27.688 1.00 74.38 92 LYS A C 1
ATOM 725 O O . LYS A 1 92 ? -13.355 27.645 27.023 1.00 74.38 92 LYS A O 1
ATOM 730 N N . PHE A 1 93 ? -12.013 25.926 27.576 1.00 77.75 93 PHE A N 1
ATOM 731 C CA . PHE A 1 93 ? -12.692 24.858 26.867 1.00 77.75 93 PHE A CA 1
ATOM 732 C C . PHE A 1 93 ? -13.539 24.062 27.854 1.00 77.75 93 PHE A C 1
ATOM 734 O O . PHE A 1 93 ? -13.040 23.632 28.898 1.00 77.75 93 PHE A O 1
ATOM 741 N N . VAL A 1 94 ? -14.805 23.839 27.509 1.00 83.00 94 VAL A N 1
ATOM 742 C CA . VAL A 1 94 ? -15.735 23.055 28.329 1.00 83.00 94 VAL A CA 1
ATOM 743 C C . VAL A 1 94 ? -16.268 21.887 27.514 1.00 83.00 94 VAL A C 1
ATOM 745 O O . VAL A 1 94 ? -16.741 22.056 26.391 1.00 83.00 94 VAL A O 1
ATOM 748 N N . PHE A 1 95 ? -16.178 20.697 28.088 1.00 86.94 95 PHE A N 1
ATOM 749 C CA . PHE A 1 95 ? -16.588 19.437 27.495 1.00 86.94 95 PHE A CA 1
ATOM 750 C C . PHE A 1 95 ? -17.797 18.930 28.258 1.00 86.94 95 PHE A C 1
ATOM 752 O O . PHE A 1 95 ? -17.707 18.765 29.468 1.00 86.94 95 PHE A O 1
ATOM 759 N N . PHE A 1 96 ? -18.889 18.649 27.556 1.00 90.75 96 PHE A N 1
ATOM 760 C CA . PHE A 1 96 ? -20.049 17.946 28.095 1.00 90.75 96 PHE A CA 1
ATOM 761 C C . PHE A 1 96 ? -20.143 16.573 27.446 1.00 90.75 96 PHE A C 1
ATOM 763 O O . PHE A 1 96 ? -20.087 16.473 26.219 1.00 90.75 96 PHE A O 1
ATOM 770 N N . TYR A 1 97 ? -20.310 15.519 28.237 1.00 90.81 97 TYR A N 1
ATOM 771 C CA . TYR A 1 97 ? -20.456 14.162 27.712 1.00 90.81 97 TYR A CA 1
ATOM 772 C C . TYR A 1 97 ? -21.445 13.327 28.528 1.00 90.81 97 TYR A C 1
ATOM 774 O O . TYR A 1 97 ? -21.533 13.478 29.742 1.00 90.81 97 TYR A O 1
ATOM 782 N N . ARG A 1 98 ? -22.218 12.464 27.860 1.00 90.06 98 ARG A N 1
ATOM 783 C CA . ARG A 1 98 ? -23.242 11.616 28.495 1.00 90.06 98 ARG A CA 1
ATOM 784 C C . ARG A 1 98 ? -22.623 10.419 29.214 1.00 90.06 98 ARG A C 1
ATOM 786 O O . ARG A 1 98 ? -21.969 9.601 28.566 1.00 90.06 98 ARG A O 1
ATOM 793 N N . LYS A 1 99 ? -22.880 10.278 30.519 1.00 86.44 99 LYS A N 1
ATOM 794 C CA . LYS A 1 99 ? -22.301 9.205 31.358 1.00 86.44 99 LYS A CA 1
ATOM 795 C C . LYS A 1 99 ? -22.704 7.798 30.922 1.00 86.44 99 LYS A C 1
ATOM 797 O O . LYS A 1 99 ? -21.987 6.838 31.171 1.00 86.44 99 LYS A O 1
ATOM 802 N N . ASP A 1 100 ? -23.885 7.664 30.334 1.00 85.50 100 ASP A N 1
ATOM 803 C CA . ASP A 1 100 ? -24.433 6.386 29.886 1.00 85.50 100 ASP A CA 1
ATOM 804 C C . ASP A 1 100 ? -23.960 5.992 28.477 1.00 85.50 100 ASP A C 1
ATOM 806 O O . ASP A 1 100 ? -24.126 4.841 28.072 1.00 85.50 100 ASP A O 1
ATOM 810 N N . GLU A 1 101 ? -23.347 6.924 27.740 1.00 82.62 101 GLU A N 1
ATOM 811 C CA . GLU A 1 101 ? -22.839 6.686 26.386 1.00 82.62 101 GLU A CA 1
ATOM 812 C C . GLU A 1 101 ? -21.306 6.634 26.318 1.00 82.62 101 GLU A C 1
ATOM 814 O O . GLU A 1 101 ? -20.778 5.962 25.430 1.00 82.62 101 GLU A O 1
ATOM 819 N N . VAL A 1 102 ? -20.590 7.311 27.227 1.00 82.00 102 VAL A N 1
ATOM 820 C CA . VAL A 1 102 ? -19.117 7.337 27.269 1.00 82.00 102 VAL A CA 1
ATOM 821 C C . VAL A 1 102 ? -18.565 7.310 28.694 1.00 82.00 102 VAL A C 1
ATOM 823 O O . VAL A 1 102 ? -19.197 7.790 29.630 1.00 82.00 102 VAL A O 1
ATOM 826 N N . THR A 1 103 ? -17.340 6.809 28.837 1.00 80.94 103 THR A N 1
ATOM 827 C CA . THR A 1 103 ? -16.547 6.813 30.072 1.00 80.94 103 THR A CA 1
ATOM 828 C C . THR A 1 103 ? -15.320 7.699 29.885 1.00 80.94 103 THR A C 1
ATOM 830 O O . THR A 1 103 ? -14.609 7.558 28.895 1.00 80.94 103 THR A O 1
ATOM 833 N N . LEU A 1 104 ? -15.040 8.615 30.812 1.00 81.50 104 LEU A N 1
ATOM 834 C CA . LEU A 1 104 ? -13.780 9.361 30.805 1.00 81.50 104 LEU A CA 1
ATOM 835 C C . LEU A 1 104 ? -12.638 8.446 31.260 1.00 81.50 104 LEU A C 1
ATOM 837 O O . LEU A 1 104 ? -12.681 7.914 32.365 1.00 81.50 104 LEU A O 1
ATOM 841 N N . ILE A 1 105 ? -11.628 8.283 30.407 1.00 78.94 105 ILE A N 1
ATOM 842 C CA . ILE A 1 105 ? -10.421 7.505 30.702 1.00 78.94 105 ILE A CA 1
ATOM 843 C C . ILE A 1 105 ? -9.350 8.397 31.311 1.00 78.94 105 ILE A C 1
ATOM 845 O O . ILE A 1 105 ? -8.796 8.063 32.354 1.00 78.94 105 ILE A O 1
ATOM 849 N N . ASP A 1 106 ? -9.060 9.523 30.658 1.00 76.06 106 ASP A N 1
ATOM 850 C CA . ASP A 1 106 ? -8.032 10.462 31.101 1.00 76.06 106 ASP A CA 1
ATOM 851 C C . ASP A 1 106 ? -8.253 11.855 30.487 1.00 76.06 106 ASP A C 1
ATOM 853 O O . ASP A 1 106 ? -8.956 12.016 29.484 1.00 76.06 106 ASP A O 1
ATOM 857 N N . SER A 1 107 ? -7.632 12.876 31.070 1.00 77.81 107 SER A N 1
ATOM 858 C CA . SER A 1 107 ? -7.607 14.232 30.526 1.00 77.81 107 SER A CA 1
ATOM 859 C C . SER A 1 107 ? -6.243 14.874 30.745 1.00 77.81 107 SER A C 1
ATOM 861 O O . SER A 1 107 ? -5.697 14.816 31.844 1.00 77.81 107 SER A O 1
ATOM 863 N N . PHE A 1 108 ? -5.707 15.532 29.718 1.00 74.94 108 PHE A N 1
ATOM 864 C CA . PHE A 1 108 ? -4.358 16.086 29.757 1.00 74.94 108 PHE A CA 1
ATOM 865 C C . PHE A 1 108 ? -4.303 17.517 29.218 1.00 74.94 108 PHE A C 1
ATOM 867 O O . PHE A 1 108 ? -4.806 17.820 28.134 1.00 74.94 108 PHE A O 1
ATOM 874 N N . GLN A 1 109 ? -3.639 18.401 29.963 1.00 75.06 109 GLN A N 1
ATOM 875 C CA . GLN A 1 109 ? -3.318 19.765 29.550 1.00 75.06 109 GLN A CA 1
ATOM 876 C C . GLN A 1 109 ? -1.833 19.833 29.191 1.00 75.06 109 GLN A C 1
ATOM 878 O O . GLN A 1 109 ? -0.985 19.716 30.071 1.00 75.06 109 GLN A O 1
ATOM 883 N N . TYR A 1 110 ? -1.510 20.072 27.919 1.00 63.34 110 TYR A N 1
ATOM 884 C CA . TYR A 1 110 ? -0.112 20.193 27.495 1.00 63.34 110 TYR A CA 1
ATOM 885 C C . TYR A 1 110 ? 0.571 21.405 28.136 1.00 63.34 110 TYR A C 1
ATOM 887 O O . TYR A 1 110 ? -0.024 22.481 28.258 1.00 63.34 110 TYR A O 1
ATOM 895 N N . GLU A 1 111 ? 1.835 21.242 28.523 1.00 61.69 111 GLU A N 1
ATOM 896 C CA . GLU A 1 111 ? 2.671 22.338 29.009 1.00 61.69 111 GLU A CA 1
ATOM 897 C C . GLU A 1 111 ? 3.131 23.251 27.860 1.00 61.69 111 GLU A C 1
ATOM 899 O O . GLU A 1 111 ? 2.974 22.944 26.677 1.00 61.69 111 GLU A O 1
ATOM 904 N N . LYS A 1 112 ? 3.645 24.436 28.206 1.00 57.19 112 LYS A N 1
ATOM 905 C CA . LYS A 1 112 ? 4.105 25.421 27.222 1.00 57.19 112 LYS A CA 1
ATOM 906 C C . LYS A 1 112 ? 5.418 24.937 26.595 1.00 57.19 112 LYS A C 1
ATOM 908 O O . LYS A 1 112 ? 6.431 24.922 27.283 1.00 57.19 112 LYS A O 1
ATOM 913 N N . ASP A 1 113 ? 5.398 24.614 25.305 1.00 43.53 113 ASP A N 1
ATOM 914 C CA . ASP A 1 113 ? 6.600 24.279 24.535 1.00 43.53 113 ASP A CA 1
ATOM 915 C C . ASP A 1 113 ? 6.981 25.458 23.613 1.00 43.53 113 ASP A C 1
ATOM 917 O O . ASP A 1 113 ? 6.276 25.776 22.648 1.00 43.53 113 ASP A O 1
ATOM 921 N N . GLY A 1 114 ? 8.056 26.174 23.965 1.00 56.62 114 GLY A N 1
ATOM 922 C CA . GLY A 1 114 ? 8.577 27.332 23.220 1.00 56.62 114 GLY A CA 1
ATOM 923 C C . GLY A 1 114 ? 7.671 28.580 23.178 1.00 56.62 114 GLY A C 1
ATOM 924 O O . GLY A 1 114 ? 6.922 28.876 24.114 1.00 56.62 114 GLY A O 1
ATOM 925 N N . ASP A 1 115 ? 7.748 29.332 22.070 1.00 47.53 115 ASP A N 1
ATOM 926 C CA . ASP A 1 115 ? 6.991 30.576 21.806 1.00 47.53 115 ASP A CA 1
ATOM 927 C C . ASP A 1 115 ? 5.508 30.351 21.457 1.00 47.53 115 ASP A C 1
ATOM 929 O O . ASP A 1 115 ? 4.763 31.299 21.191 1.00 47.53 115 ASP A O 1
ATOM 933 N N . ARG A 1 116 ? 5.024 29.101 21.482 1.00 51.06 116 ARG A N 1
ATOM 934 C CA . ARG A 1 116 ? 3.601 28.817 21.276 1.00 51.06 116 ARG A CA 1
ATOM 935 C C . ARG A 1 116 ? 2.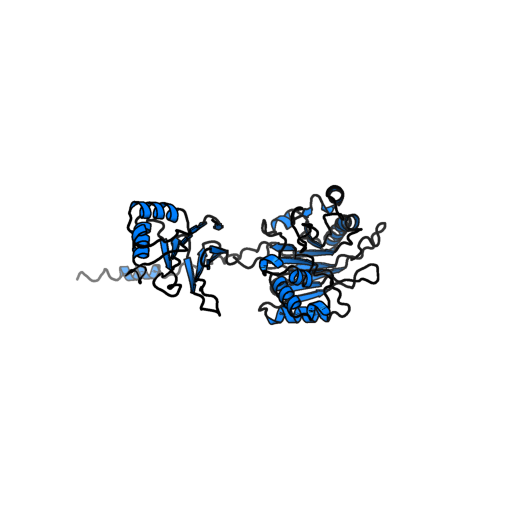805 29.385 22.453 1.00 51.06 116 ARG A C 1
ATOM 937 O O . ARG A 1 116 ? 2.877 28.903 23.581 1.00 51.06 116 ARG A O 1
ATOM 944 N N . LEU A 1 117 ? 2.014 30.425 22.184 1.00 50.03 117 LEU A N 1
ATOM 945 C CA . LEU A 1 117 ? 1.202 31.122 23.189 1.00 50.03 117 LEU A CA 1
ATOM 946 C C . LEU A 1 117 ? 0.070 30.264 23.801 1.00 50.03 117 LEU A C 1
ATOM 948 O O . LEU A 1 117 ? -0.573 30.714 24.750 1.00 50.03 117 LEU A O 1
ATOM 952 N N . HIS A 1 118 ? -0.201 29.057 23.286 1.00 57.66 118 HIS A N 1
ATOM 953 C CA . HIS A 1 118 ? -1.429 28.308 23.582 1.00 57.66 118 HIS A CA 1
ATOM 954 C C . HIS A 1 118 ? -1.173 26.830 23.899 1.00 57.66 118 HIS A C 1
ATOM 956 O O . HIS A 1 118 ? -0.360 26.176 23.247 1.00 57.66 118 HIS A O 1
ATOM 962 N N . ARG A 1 119 ? -1.907 26.308 24.890 1.00 65.81 119 ARG A N 1
ATOM 963 C CA . ARG A 1 119 ? -1.758 24.955 25.435 1.00 65.81 119 ARG A CA 1
ATOM 964 C C . ARG A 1 119 ? -2.957 24.073 25.035 1.00 65.81 119 ARG A C 1
ATOM 966 O O . ARG A 1 119 ? -4.064 24.348 25.505 1.00 65.81 119 ARG A O 1
ATOM 973 N N . PRO A 1 120 ? -2.781 23.036 24.196 1.00 67.19 120 PRO A N 1
ATOM 974 C CA . PRO A 1 120 ? -3.851 22.092 23.869 1.00 67.19 120 PRO A CA 1
ATOM 975 C C . PRO A 1 120 ? -4.383 21.367 25.110 1.00 67.19 120 PRO A C 1
ATOM 977 O O . PRO A 1 120 ? -3.601 20.984 25.983 1.00 67.19 120 PRO A O 1
ATOM 980 N N . PHE A 1 121 ? -5.695 21.142 25.159 1.00 69.12 121 PHE A N 1
ATOM 981 C CA . PHE A 1 121 ? -6.336 20.281 26.156 1.00 69.12 121 PHE A CA 1
ATOM 982 C C . PHE A 1 121 ? -6.969 19.075 25.468 1.00 69.12 121 PHE A C 1
ATOM 984 O O . PHE A 1 121 ? -7.590 19.222 24.408 1.00 69.12 121 PHE A O 1
ATOM 991 N N . VAL A 1 122 ? -6.772 17.897 26.055 1.00 71.31 122 VAL A N 1
ATOM 992 C CA . VAL A 1 122 ? -7.149 16.610 25.474 1.00 71.31 122 VAL A CA 1
ATOM 993 C C . VAL A 1 122 ? -8.016 15.822 26.442 1.00 71.31 122 VAL A C 1
ATOM 995 O O . VAL A 1 122 ? -7.640 15.662 27.600 1.00 71.31 122 VAL A O 1
ATOM 998 N N . LEU A 1 123 ? -9.147 15.306 25.954 1.00 72.75 123 LEU A N 1
ATOM 999 C CA . LEU A 1 123 ? -9.956 14.300 26.647 1.00 72.75 123 LEU A CA 1
ATOM 1000 C C . LEU A 1 123 ? -9.839 12.947 25.949 1.00 72.75 123 LEU A C 1
ATOM 1002 O O . LEU A 1 123 ? -10.080 12.849 24.744 1.00 72.75 123 LEU A O 1
ATOM 1006 N N . TYR A 1 124 ? -9.564 11.909 26.731 1.00 69.31 124 TYR A N 1
ATOM 1007 C CA . TYR A 1 124 ? -9.641 10.514 26.322 1.00 69.31 124 TYR A CA 1
ATOM 1008 C C . TYR A 1 124 ? -10.933 9.906 26.863 1.00 69.31 124 TYR A C 1
ATOM 1010 O O . TYR A 1 124 ? -11.116 9.783 28.072 1.00 69.31 124 TYR A O 1
ATOM 1018 N N . LEU A 1 125 ? -11.838 9.534 25.965 1.00 74.81 125 LEU A N 1
ATOM 1019 C CA . LEU A 1 125 ? -13.138 8.950 26.282 1.00 74.81 125 LEU A CA 1
ATOM 1020 C C . LEU A 1 125 ? -13.204 7.521 25.736 1.00 74.81 125 LEU A C 1
ATOM 1022 O O . LEU A 1 125 ? -12.886 7.289 24.576 1.00 74.81 125 LEU A O 1
ATOM 1026 N N . GLU A 1 126 ? -13.659 6.559 26.523 1.00 71.88 126 GLU A N 1
ATOM 1027 C CA . GLU A 1 126 ? -14.015 5.218 26.063 1.00 71.88 126 GLU A CA 1
ATOM 1028 C C . GLU A 1 126 ? -15.512 5.158 25.760 1.00 71.88 126 GLU A C 1
ATOM 1030 O O . GLU A 1 126 ? -16.344 5.637 26.527 1.00 71.88 126 GLU A O 1
ATOM 1035 N N . CYS A 1 127 ? -15.872 4.586 24.617 1.00 70.94 127 CYS A N 1
ATOM 1036 C CA . CYS A 1 127 ? -17.251 4.384 24.188 1.00 70.94 127 CYS A CA 1
ATOM 1037 C C . CYS A 1 127 ? -17.484 2.873 23.979 1.00 70.94 127 CYS A C 1
ATOM 1039 O O . CYS A 1 127 ? -16.523 2.147 23.735 1.00 70.94 127 CYS A O 1
ATOM 1041 N N . PRO A 1 128 ? -18.732 2.361 23.961 1.00 56.66 128 PRO A N 1
ATOM 1042 C CA . PRO A 1 128 ? -19.028 0.918 23.889 1.00 56.66 128 PRO A CA 1
ATOM 1043 C C . PRO A 1 128 ? -18.461 0.133 22.690 1.00 56.66 128 PRO A C 1
ATOM 1045 O O . PRO A 1 128 ? -18.674 -1.076 22.604 1.00 56.66 128 PRO A O 1
ATOM 1048 N N . LYS A 1 129 ? -17.827 0.803 21.721 1.00 50.97 129 LYS A N 1
ATOM 1049 C CA . LYS A 1 129 ? -17.184 0.175 20.560 1.00 50.97 129 LYS A CA 1
ATOM 1050 C C . LYS A 1 129 ? -15.736 0.638 20.392 1.00 50.97 129 LYS A C 1
ATOM 1052 O O . LYS A 1 129 ? -14.877 -0.219 20.289 1.00 50.97 129 LYS A O 1
ATOM 1057 N N . THR A 1 130 ? -15.469 1.942 20.494 1.00 52.03 130 THR A N 1
ATOM 1058 C CA . THR A 1 130 ? -14.148 2.561 20.275 1.00 52.03 130 THR A CA 1
ATOM 1059 C C . THR A 1 130 ? -13.746 3.433 21.456 1.00 52.03 130 THR A C 1
ATOM 1061 O O . THR A 1 130 ? -14.610 3.928 22.178 1.00 52.03 130 THR A O 1
ATOM 1064 N N . ALA A 1 131 ? -12.459 3.734 21.596 1.00 53.75 131 ALA A N 1
ATOM 1065 C CA . ALA A 1 131 ? -12.035 4.893 22.372 1.00 53.75 131 ALA A CA 1
ATOM 1066 C C . ALA A 1 131 ? -11.936 6.133 21.452 1.00 53.75 131 ALA A C 1
ATOM 1068 O O . ALA A 1 131 ? -11.846 6.014 20.230 1.00 53.75 131 ALA A O 1
ATOM 1069 N N . LEU A 1 132 ? -12.048 7.333 22.006 1.00 56.34 132 LEU A N 1
ATOM 1070 C CA . LEU A 1 132 ? -12.138 8.618 21.318 1.00 56.34 132 LEU A CA 1
ATOM 1071 C C . LEU A 1 132 ? -11.193 9.600 22.008 1.00 56.34 132 LEU A C 1
ATOM 1073 O O . LEU A 1 132 ? -11.282 9.821 23.211 1.00 56.34 132 LEU A O 1
ATOM 1077 N N . CYS A 1 133 ? -10.323 10.228 21.233 1.00 44.41 133 CYS A N 1
ATOM 1078 C CA . CYS A 1 133 ? -9.493 11.334 21.664 1.00 44.41 133 CYS A CA 1
ATOM 1079 C C . CYS A 1 133 ? -10.056 12.646 21.112 1.00 44.41 133 CYS A C 1
ATOM 1081 O O . CYS A 1 133 ? -10.274 12.786 19.902 1.00 44.41 133 CYS A O 1
ATOM 1083 N N . VAL A 1 134 ? -10.298 13.612 21.992 1.00 56.81 134 VAL A N 1
ATOM 1084 C CA . VAL A 1 134 ? -10.794 14.938 21.628 1.00 56.81 134 VAL A CA 1
ATOM 1085 C C . VAL A 1 134 ? -9.727 15.974 21.941 1.00 56.81 134 VAL A C 1
ATOM 1087 O O . VAL A 1 134 ? -9.415 16.203 23.104 1.00 56.81 134 VAL A O 1
ATOM 1090 N N . TYR A 1 135 ? -9.197 16.622 20.907 1.00 52.66 135 TYR A N 1
ATOM 1091 C CA . TYR A 1 135 ? -8.227 17.708 21.021 1.00 52.66 135 TYR A CA 1
ATOM 1092 C C . TYR A 1 135 ? -8.930 19.047 20.837 1.00 52.66 135 TYR A C 1
ATOM 1094 O O . TYR A 1 135 ? -9.679 19.212 19.875 1.00 52.66 135 TYR A O 1
ATOM 1102 N N . SER A 1 136 ? -8.637 20.023 21.693 1.00 54.56 136 SER A N 1
ATOM 1103 C CA . SER A 1 136 ? -9.029 21.416 21.468 1.00 54.56 136 SER A CA 1
ATOM 1104 C C . SER A 1 136 ? -7.808 22.297 21.190 1.00 54.56 136 SER A C 1
ATOM 1106 O O . SER A 1 136 ? -6.881 22.374 22.000 1.00 54.56 136 SER A O 1
ATOM 1108 N N . LEU A 1 137 ? -7.821 22.971 20.037 1.00 53.59 137 LEU A N 1
ATOM 1109 C CA . LEU A 1 137 ? -6.973 24.113 19.688 1.00 53.59 137 LEU A CA 1
ATOM 1110 C C . LEU A 1 137 ? -7.858 25.366 19.641 1.00 53.59 137 LEU A C 1
ATOM 1112 O O . LEU A 1 137 ? -9.059 25.252 19.419 1.00 53.59 137 LEU A O 1
ATOM 1116 N N . ARG A 1 138 ? -7.268 26.559 19.800 1.00 51.19 138 ARG A N 1
ATOM 1117 C CA . ARG A 1 138 ? -7.964 27.845 20.035 1.00 51.19 138 ARG A CA 1
ATOM 1118 C C . ARG A 1 138 ? -9.281 28.065 19.265 1.00 51.19 138 ARG A C 1
ATOM 1120 O O . ARG A 1 138 ? -10.204 28.621 19.831 1.00 51.19 138 ARG A O 1
ATOM 1127 N N . THR A 1 139 ? -9.392 27.617 18.013 1.00 49.25 139 THR A N 1
ATOM 1128 C CA . THR A 1 139 ? -10.610 27.761 17.190 1.00 49.25 139 THR A CA 1
ATOM 1129 C C . THR A 1 139 ? -11.147 26.450 16.602 1.00 49.25 139 THR A C 1
ATOM 1131 O O . THR A 1 139 ? -12.085 26.475 15.802 1.00 49.25 139 THR A O 1
ATOM 1134 N N . LYS A 1 140 ? -10.566 25.291 16.945 1.00 51.62 140 LYS A N 1
ATOM 1135 C CA . LYS A 1 140 ? -10.906 23.996 16.332 1.00 51.62 140 LYS A CA 1
ATOM 1136 C C . LYS A 1 140 ? -10.843 22.855 17.344 1.00 51.62 140 LYS A C 1
ATOM 1138 O O . LYS A 1 140 ? -9.830 22.676 18.012 1.00 51.62 140 LYS A O 1
ATOM 1143 N N . ALA A 1 141 ? -11.881 22.022 17.361 1.00 52.84 141 ALA A N 1
ATOM 1144 C CA . ALA A 1 141 ? -11.814 20.698 17.970 1.00 52.84 141 ALA A CA 1
ATOM 1145 C C . ALA A 1 141 ? -11.461 19.644 16.912 1.00 52.84 141 ALA A C 1
ATOM 1147 O O . ALA A 1 141 ? -12.025 19.659 15.814 1.00 52.84 141 ALA A O 1
ATOM 1148 N N . VAL A 1 142 ? -10.578 18.708 17.253 1.00 57.06 142 VAL A N 1
ATOM 1149 C CA . VAL A 1 142 ? -10.277 17.517 16.450 1.00 57.06 142 VAL A CA 1
ATOM 1150 C C . VAL A 1 142 ? -10.731 16.295 17.232 1.00 57.06 142 VAL A C 1
ATOM 1152 O O . VAL A 1 142 ? -10.327 16.103 18.373 1.00 57.06 142 VAL A O 1
ATOM 1155 N N . PHE A 1 143 ? -11.549 15.454 16.611 1.00 56.84 143 PHE A N 1
ATOM 1156 C CA . PHE A 1 143 ? -12.002 14.196 17.193 1.00 56.84 143 PHE A CA 1
ATOM 1157 C C . PHE A 1 143 ? -11.322 13.058 16.437 1.00 56.84 143 PHE A C 1
ATOM 1159 O O . PHE A 1 143 ? -11.500 12.936 15.225 1.00 56.84 143 PHE A O 1
ATOM 1166 N N . ARG A 1 144 ? -10.528 12.244 17.132 1.00 57.62 144 ARG A N 1
ATOM 1167 C CA . ARG A 1 144 ? -9.877 11.055 16.572 1.00 57.62 144 ARG A CA 1
ATOM 1168 C C . ARG A 1 144 ? -10.403 9.827 17.299 1.00 57.62 144 ARG A C 1
ATOM 1170 O O . ARG A 1 144 ? -10.359 9.797 18.522 1.00 57.62 144 ARG A O 1
ATOM 1177 N N . GLY A 1 145 ? -10.877 8.813 16.581 1.00 50.25 145 GLY A N 1
ATOM 1178 C CA . GLY A 1 145 ? -11.023 7.491 17.194 1.00 50.25 145 GLY A CA 1
ATOM 1179 C C . GLY A 1 145 ? -9.640 7.016 17.643 1.00 50.25 145 GLY A C 1
ATOM 1180 O O . GLY A 1 145 ? -8.703 7.046 16.847 1.00 50.25 145 GLY A O 1
ATOM 1181 N N . LEU A 1 146 ? -9.490 6.647 18.912 1.00 44.16 146 LEU A N 1
ATOM 1182 C CA . LEU A 1 146 ? -8.389 5.782 19.316 1.00 44.16 146 LEU A CA 1
ATOM 1183 C C . LEU A 1 146 ? -8.659 4.426 18.657 1.00 44.16 146 LEU A C 1
ATOM 1185 O O . LEU A 1 146 ? -9.802 3.968 18.725 1.00 44.16 146 LEU A O 1
ATOM 1189 N N . PRO A 1 147 ? -7.673 3.816 17.988 1.00 45.12 147 PRO A N 1
ATOM 1190 C CA . PRO A 1 147 ? -7.911 2.583 17.259 1.00 45.12 147 PRO A CA 1
ATOM 1191 C C . PRO A 1 147 ? -8.492 1.524 18.209 1.00 45.12 147 PRO A C 1
ATOM 1193 O O . PRO A 1 147 ? -7.839 1.117 19.169 1.00 45.12 147 PRO A O 1
ATOM 1196 N N . GLU A 1 148 ? -9.725 1.072 17.938 1.00 41.41 148 GLU A N 1
ATOM 1197 C CA . GLU A 1 148 ? -10.069 -0.338 18.166 1.00 41.41 148 GLU A CA 1
ATOM 1198 C C . GLU A 1 148 ? -8.932 -1.154 17.534 1.00 41.41 148 GLU A C 1
ATOM 1200 O O . GLU A 1 148 ? -8.491 -0.732 16.467 1.00 41.41 148 GLU A O 1
ATOM 1205 N N . GLY A 1 149 ? -8.434 -2.199 18.219 1.00 50.94 149 GLY A N 1
ATOM 1206 C CA . GLY A 1 149 ? -7.250 -3.021 17.877 1.00 50.94 149 GLY A CA 1
ATOM 1207 C C . GLY A 1 149 ? -6.625 -2.732 16.509 1.00 50.94 149 GLY A C 1
ATOM 1208 O O . GLY A 1 149 ? -7.320 -2.833 15.506 1.00 50.94 149 GLY A O 1
ATOM 1209 N N . LEU A 1 150 ? -5.352 -2.300 16.481 1.00 56.97 150 LEU A N 1
ATOM 1210 C CA . LEU A 1 150 ? -4.662 -1.859 15.260 1.00 56.97 150 LEU A CA 1
ATOM 1211 C C . LEU A 1 150 ? -4.887 -2.846 14.103 1.00 56.97 150 LEU A C 1
ATOM 1213 O O . LEU A 1 150 ? -4.133 -3.806 13.965 1.00 56.97 150 LEU A O 1
ATOM 1217 N N . ASN A 1 151 ? -5.880 -2.562 13.247 1.00 70.94 151 ASN A N 1
ATOM 1218 C CA . ASN A 1 151 ? -6.150 -3.389 12.080 1.00 70.94 151 ASN A CA 1
ATOM 1219 C C . ASN A 1 151 ? -4.851 -3.542 11.291 1.00 70.94 151 ASN A C 1
ATOM 1221 O O . ASN A 1 151 ? -4.162 -2.554 11.012 1.00 70.94 151 ASN A O 1
ATOM 1225 N N . MET A 1 152 ? -4.548 -4.776 10.895 1.00 91.56 152 MET A N 1
ATOM 1226 C CA . MET A 1 152 ? -3.369 -5.070 10.097 1.00 91.56 152 MET A CA 1
ATOM 1227 C C . MET A 1 152 ? -3.413 -4.256 8.794 1.00 91.56 152 MET A C 1
ATOM 1229 O O . MET A 1 152 ? -4.303 -4.452 7.956 1.00 91.56 152 MET A O 1
ATOM 1233 N N . LYS A 1 153 ? -2.446 -3.345 8.628 1.00 95.56 153 LYS A N 1
ATOM 1234 C CA . LYS A 1 153 ? -2.336 -2.478 7.448 1.00 95.56 153 LYS A CA 1
ATOM 1235 C C . LYS A 1 153 ? -1.309 -3.010 6.466 1.00 95.56 153 LYS A C 1
ATOM 1237 O O . LYS A 1 153 ? -0.193 -3.360 6.857 1.00 95.56 153 LYS A O 1
ATOM 1242 N N . ILE A 1 154 ? -1.668 -3.000 5.190 1.00 98.62 154 ILE A N 1
ATOM 1243 C CA . ILE A 1 154 ? -0.800 -3.408 4.087 1.00 98.62 154 ILE A CA 1
ATOM 1244 C C . ILE A 1 154 ? -0.647 -2.231 3.137 1.00 98.62 154 ILE A C 1
ATOM 1246 O O . ILE A 1 154 ? -1.640 -1.582 2.816 1.00 98.62 154 ILE A O 1
ATOM 1250 N N . ALA A 1 155 ? 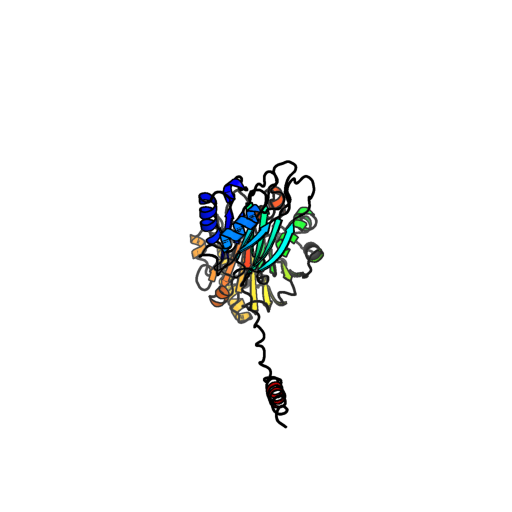0.571 -1.982 2.664 1.00 98.81 155 ALA A N 1
ATOM 1251 C CA . ALA A 1 155 ? 0.824 -0.956 1.663 1.00 98.81 155 ALA A CA 1
ATOM 1252 C C . ALA A 1 155 ? 1.791 -1.408 0.567 1.00 98.81 155 ALA A C 1
ATOM 1254 O O . ALA A 1 155 ? 2.642 -2.277 0.771 1.00 98.81 155 ALA A O 1
ATOM 1255 N N . ALA A 1 156 ? 1.683 -0.757 -0.587 1.00 98.88 156 ALA A N 1
ATOM 1256 C CA . ALA A 1 156 ? 2.735 -0.712 -1.590 1.00 98.88 156 ALA A CA 1
ATOM 1257 C C . ALA A 1 156 ? 3.174 0.734 -1.798 1.00 98.88 156 ALA A C 1
ATOM 1259 O O . ALA A 1 156 ? 2.349 1.647 -1.777 1.00 98.88 156 ALA A O 1
ATOM 1260 N N . PHE A 1 157 ? 4.474 0.939 -1.986 1.00 98.88 157 PHE A N 1
ATOM 1261 C CA . PHE A 1 157 ? 5.038 2.270 -2.138 1.00 98.88 157 PHE A CA 1
ATOM 1262 C C . PHE A 1 157 ? 6.167 2.270 -3.166 1.00 98.88 157 PHE A C 1
ATOM 1264 O O . PHE A 1 157 ? 7.244 1.719 -2.913 1.00 98.88 157 PHE A O 1
ATOM 1271 N N . ASN A 1 158 ? 5.947 2.919 -4.314 1.00 98.75 158 ASN A N 1
ATOM 1272 C CA . ASN A 1 158 ? 7.055 3.320 -5.170 1.00 98.75 158 ASN A CA 1
ATOM 1273 C C . ASN A 1 158 ? 7.833 4.443 -4.465 1.00 98.75 158 ASN A C 1
ATOM 1275 O O . ASN A 1 158 ? 7.355 5.567 -4.332 1.00 98.75 158 ASN A O 1
ATOM 1279 N N . ALA A 1 159 ? 9.035 4.124 -3.979 1.00 98.12 159 ALA A N 1
ATOM 1280 C CA . ALA A 1 159 ? 9.889 5.058 -3.248 1.00 98.12 159 ALA A CA 1
ATOM 1281 C C . ALA A 1 159 ? 10.935 5.745 -4.145 1.00 98.12 159 ALA A C 1
ATOM 1283 O O . ALA A 1 159 ? 11.921 6.275 -3.621 1.00 98.12 159 ALA A O 1
ATOM 1284 N N . LYS A 1 160 ? 10.747 5.714 -5.472 1.00 97.56 160 LYS A N 1
ATOM 1285 C CA . LYS A 1 160 ? 11.559 6.324 -6.535 1.00 97.56 160 LYS A CA 1
ATOM 1286 C C . LYS A 1 160 ? 13.067 6.187 -6.345 1.00 97.56 160 LYS A C 1
ATOM 1288 O O . LYS A 1 160 ? 13.684 6.946 -5.591 1.00 97.56 160 LYS A O 1
ATOM 1293 N N . ASN A 1 161 ? 13.716 5.318 -7.109 1.00 96.81 161 ASN A N 1
ATOM 1294 C CA . ASN A 1 161 ? 15.164 5.103 -7.067 1.00 96.81 161 ASN A CA 1
ATOM 1295 C C . ASN A 1 161 ? 15.704 4.929 -5.632 1.00 96.81 161 ASN A C 1
ATOM 1297 O O . ASN A 1 161 ? 16.723 5.525 -5.252 1.00 96.81 161 ASN A O 1
ATOM 1301 N N . LEU A 1 162 ? 15.007 4.147 -4.801 1.00 98.44 162 LEU A N 1
ATOM 1302 C CA . LEU A 1 162 ? 15.386 3.975 -3.404 1.00 98.44 162 LEU A CA 1
ATOM 1303 C C . LEU A 1 162 ? 16.701 3.200 -3.310 1.00 98.44 162 LEU A C 1
ATOM 1305 O O . LEU A 1 162 ? 16.774 2.005 -3.578 1.00 98.44 162 LEU A O 1
ATOM 1309 N N . GLY A 1 163 ? 17.756 3.887 -2.889 1.00 98.12 163 GLY A N 1
ATOM 1310 C CA . GLY A 1 163 ? 19.089 3.314 -2.751 1.00 98.12 163 GLY A CA 1
ATOM 1311 C C . GLY A 1 163 ? 19.925 4.065 -1.725 1.00 98.12 163 GLY A C 1
ATOM 1312 O O . GLY A 1 163 ? 19.402 4.811 -0.893 1.00 98.12 163 GLY A O 1
ATOM 1313 N N . TRP A 1 164 ? 21.248 3.888 -1.795 1.00 98.00 164 TRP A N 1
ATOM 1314 C CA . TRP A 1 164 ? 22.184 4.389 -0.781 1.00 98.00 164 TRP A CA 1
ATOM 1315 C C . TRP A 1 164 ? 22.017 5.885 -0.481 1.00 98.00 164 TRP A C 1
ATOM 1317 O O . TRP A 1 164 ? 21.912 6.257 0.683 1.00 98.00 164 TRP A O 1
ATOM 1327 N N . LYS A 1 165 ? 21.909 6.726 -1.521 1.00 97.75 165 LYS A N 1
ATOM 1328 C CA . LYS A 1 165 ? 21.760 8.185 -1.385 1.00 97.75 165 LYS A CA 1
ATOM 1329 C C . LYS A 1 165 ? 20.579 8.559 -0.478 1.00 97.75 165 LYS A C 1
ATOM 1331 O O . LYS A 1 165 ? 20.770 9.313 0.473 1.00 97.75 165 LYS A O 1
ATOM 1336 N N . LYS A 1 166 ? 19.396 7.982 -0.727 1.00 97.88 166 LYS A N 1
ATOM 1337 C CA . LYS A 1 166 ? 18.169 8.260 0.038 1.00 97.88 166 LYS A CA 1
ATOM 1338 C C . LYS A 1 166 ? 18.260 7.776 1.486 1.00 97.88 166 LYS A C 1
ATOM 1340 O O . LYS A 1 166 ? 17.923 8.518 2.396 1.00 97.88 166 LYS A O 1
ATOM 1345 N N . VAL A 1 167 ? 18.783 6.573 1.732 1.00 97.75 167 VAL A N 1
ATOM 1346 C CA . VAL A 1 167 ? 18.872 6.028 3.106 1.00 97.75 167 VAL A CA 1
ATOM 1347 C C . VAL A 1 167 ? 19.987 6.661 3.956 1.00 97.75 167 VAL A C 1
ATOM 1349 O O . VAL A 1 167 ? 20.070 6.435 5.170 1.00 97.75 167 VAL A O 1
ATOM 1352 N N . THR A 1 168 ? 20.899 7.417 3.337 1.00 97.69 168 THR A N 1
ATOM 1353 C CA . THR A 1 168 ? 21.907 8.222 4.047 1.00 97.69 168 THR A CA 1
ATOM 1354 C C . THR A 1 168 ? 21.473 9.657 4.306 1.00 97.69 168 THR A C 1
ATOM 1356 O O . THR A 1 168 ? 22.007 10.274 5.229 1.00 97.69 168 THR A O 1
ATOM 1359 N N . ASP A 1 169 ? 20.509 10.165 3.543 1.00 98.25 169 ASP A N 1
ATOM 1360 C CA . ASP A 1 169 ? 19.902 11.467 3.783 1.00 98.25 169 ASP A CA 1
ATOM 1361 C C . ASP A 1 169 ? 19.028 11.406 5.045 1.00 98.25 169 ASP A C 1
ATOM 1363 O O . ASP A 1 169 ? 18.170 10.534 5.190 1.00 98.25 169 ASP A O 1
ATOM 1367 N N . LYS A 1 170 ? 19.290 12.306 5.999 1.00 96.88 170 LYS A N 1
ATOM 1368 C CA . LYS A 1 170 ? 18.634 12.289 7.314 1.00 96.88 170 LYS A CA 1
ATOM 1369 C C . LYS A 1 170 ? 17.151 12.641 7.226 1.00 96.88 170 LYS A C 1
ATOM 1371 O O . LYS A 1 170 ? 16.370 12.061 7.975 1.00 96.88 170 LYS A O 1
ATOM 1376 N N . THR A 1 171 ? 16.785 13.564 6.344 1.00 95.25 171 THR A N 1
ATOM 1377 C CA . THR A 1 171 ? 15.405 14.022 6.173 1.00 95.25 171 THR A CA 1
ATOM 1378 C C . THR A 1 171 ? 14.600 12.951 5.452 1.00 95.25 171 THR A C 1
ATOM 1380 O O . THR A 1 171 ? 13.558 12.522 5.947 1.00 95.25 171 THR A O 1
ATOM 1383 N N . VAL A 1 172 ? 15.139 12.419 4.351 1.00 97.94 172 VAL A N 1
ATOM 1384 C CA . VAL A 1 172 ? 14.469 11.364 3.578 1.00 97.94 172 VAL A CA 1
ATOM 1385 C C . VAL A 1 172 ? 14.280 10.107 4.421 1.00 97.94 172 VAL A C 1
ATOM 1387 O O . VAL A 1 172 ? 13.172 9.583 4.497 1.00 97.94 172 VAL A O 1
ATOM 1390 N N . VAL A 1 173 ? 15.322 9.628 5.115 1.00 97.06 173 VAL A N 1
ATOM 1391 C CA . VAL A 1 173 ? 15.191 8.417 5.941 1.00 97.06 173 VAL A CA 1
ATOM 1392 C C . VAL A 1 173 ? 14.247 8.627 7.129 1.00 97.06 173 VAL A C 1
ATOM 1394 O O . VAL A 1 173 ? 13.547 7.690 7.506 1.00 97.06 173 VAL A O 1
ATOM 1397 N N . HIS A 1 174 ? 14.182 9.838 7.698 1.00 96.19 174 HIS A N 1
ATOM 1398 C CA . HIS A 1 174 ? 13.226 10.161 8.758 1.00 96.19 174 HIS A CA 1
ATOM 1399 C C . HIS A 1 174 ? 11.789 9.964 8.266 1.00 96.19 174 HIS A C 1
ATOM 1401 O O . HIS A 1 174 ? 11.053 9.170 8.855 1.00 96.19 174 HIS A O 1
ATOM 1407 N N . TYR A 1 175 ? 11.415 10.593 7.148 1.00 97.50 175 TYR A N 1
ATOM 1408 C CA . TYR A 1 175 ? 10.065 10.454 6.605 1.00 97.50 175 TYR A CA 1
ATOM 1409 C C . TYR A 1 175 ? 9.783 9.048 6.075 1.00 97.50 175 TYR A C 1
ATOM 1411 O O . TYR A 1 175 ? 8.717 8.521 6.367 1.00 97.50 175 TYR A O 1
ATOM 1419 N N . LEU A 1 176 ? 10.739 8.382 5.414 1.00 97.88 176 LEU A N 1
ATOM 1420 C CA . LEU A 1 176 ? 10.578 6.980 5.003 1.00 97.88 176 LEU A CA 1
ATOM 1421 C C . LEU A 1 176 ? 10.250 6.079 6.196 1.00 97.88 176 LEU A C 1
ATOM 1423 O O . LEU A 1 176 ? 9.283 5.326 6.141 1.00 97.88 176 LEU A O 1
ATOM 1427 N N . THR A 1 177 ? 11.001 6.178 7.299 1.00 96.31 177 THR A N 1
ATOM 1428 C CA . THR A 1 177 ? 10.710 5.362 8.490 1.00 96.31 177 THR A CA 1
ATOM 1429 C C . THR A 1 177 ? 9.372 5.720 9.129 1.00 96.31 177 THR A C 1
ATOM 1431 O O . THR A 1 177 ? 8.643 4.816 9.527 1.00 96.31 177 THR A O 1
ATOM 1434 N N . LYS A 1 178 ? 9.001 7.008 9.166 1.00 95.00 178 LYS A N 1
ATOM 1435 C CA . LYS A 1 178 ? 7.692 7.462 9.655 1.00 95.00 178 LYS A CA 1
ATOM 1436 C C . LYS A 1 178 ? 6.548 6.882 8.817 1.00 95.00 178 LYS A C 1
ATOM 1438 O O . LYS A 1 178 ? 5.632 6.306 9.393 1.00 95.00 178 LYS A O 1
ATOM 1443 N N . ILE A 1 179 ? 6.646 6.951 7.485 1.00 96.81 179 ILE A N 1
ATOM 1444 C CA . ILE A 1 179 ? 5.680 6.366 6.541 1.00 96.81 179 ILE A CA 1
ATOM 1445 C C . ILE A 1 179 ? 5.571 4.860 6.774 1.00 96.81 179 ILE A C 1
ATOM 1447 O O . ILE A 1 179 ? 4.486 4.362 7.060 1.00 96.81 179 ILE A O 1
ATOM 1451 N N . MET A 1 180 ? 6.701 4.149 6.700 1.00 97.25 180 MET A N 1
ATOM 1452 C CA . MET A 1 180 ? 6.753 2.688 6.799 1.00 97.25 180 MET A CA 1
ATOM 1453 C C . MET A 1 180 ? 6.235 2.178 8.144 1.00 97.25 180 MET A C 1
ATOM 1455 O O . MET A 1 180 ? 5.577 1.146 8.180 1.00 97.25 180 MET A O 1
ATOM 1459 N N . SER A 1 181 ? 6.480 2.913 9.236 1.00 94.56 181 SER A N 1
ATOM 1460 C CA . SER A 1 181 ? 6.072 2.516 10.588 1.00 94.56 181 SER A CA 1
ATOM 1461 C C . SER A 1 181 ? 4.555 2.377 10.777 1.00 94.56 181 SER A C 1
ATOM 1463 O O . SER A 1 181 ? 4.124 1.772 11.756 1.00 94.56 181 SER A O 1
ATOM 1465 N N . GLN A 1 182 ? 3.746 2.882 9.846 1.00 93.12 182 GLN A N 1
ATOM 1466 C CA . GLN A 1 182 ? 2.287 2.778 9.892 1.00 93.12 182 GLN A CA 1
ATOM 1467 C C . GLN A 1 182 ? 1.752 1.403 9.474 1.00 93.12 182 GLN A C 1
ATOM 1469 O O . GLN A 1 182 ? 0.570 1.128 9.685 1.00 93.12 182 GLN A O 1
ATOM 1474 N N . TYR A 1 183 ? 2.589 0.555 8.872 1.00 96.50 183 TYR A N 1
ATOM 1475 C CA . TYR A 1 183 ? 2.145 -0.659 8.197 1.00 96.50 183 TYR A CA 1
ATOM 1476 C C . TYR A 1 183 ? 2.579 -1.928 8.928 1.00 96.50 183 TYR A C 1
ATOM 1478 O O . TYR A 1 183 ? 3.683 -2.015 9.448 1.00 96.50 183 TYR A O 1
ATOM 1486 N N . SER A 1 184 ? 1.733 -2.952 8.938 1.00 96.00 184 SER A N 1
ATOM 1487 C CA . SER A 1 184 ? 2.154 -4.298 9.343 1.00 96.00 184 SER A CA 1
ATOM 1488 C C . SER A 1 184 ? 3.023 -4.934 8.263 1.00 96.00 184 SER A C 1
ATOM 1490 O O . SER A 1 184 ? 4.002 -5.615 8.562 1.00 96.00 184 SER A O 1
ATOM 1492 N N . VAL A 1 185 ? 2.678 -4.676 6.996 1.00 98.56 185 VAL A N 1
ATOM 1493 C CA . VAL A 1 185 ? 3.410 -5.121 5.806 1.00 98.56 185 VAL A CA 1
ATOM 1494 C C . VAL A 1 185 ? 3.486 -3.967 4.812 1.00 98.56 185 VAL A C 1
ATOM 1496 O O . VAL A 1 185 ? 2.463 -3.400 4.438 1.00 98.56 185 VAL A O 1
ATOM 1499 N N . VAL A 1 186 ? 4.682 -3.628 4.341 1.00 98.81 186 VAL A N 1
ATOM 1500 C CA . VAL A 1 186 ? 4.872 -2.640 3.273 1.00 98.81 186 VAL A CA 1
ATOM 1501 C C . VAL A 1 186 ? 5.827 -3.172 2.217 1.00 98.81 186 VAL A C 1
ATOM 1503 O O . VAL A 1 186 ? 6.951 -3.579 2.521 1.00 98.81 186 VAL A O 1
ATOM 1506 N N . VAL A 1 187 ? 5.383 -3.159 0.962 1.00 98.88 187 VAL A N 1
ATOM 1507 C CA . VAL A 1 187 ? 6.219 -3.511 -0.184 1.00 98.88 187 VAL A CA 1
ATOM 1508 C C . VAL A 1 187 ? 6.749 -2.245 -0.837 1.00 98.88 187 VAL A C 1
ATOM 1510 O O . VAL A 1 187 ? 5.989 -1.422 -1.341 1.00 98.88 187 VAL A O 1
ATOM 1513 N N . ILE A 1 188 ? 8.067 -2.100 -0.836 1.00 98.88 188 ILE A N 1
ATOM 1514 C CA . ILE A 1 188 ? 8.765 -0.991 -1.468 1.00 98.88 188 ILE A CA 1
ATOM 1515 C C . ILE A 1 188 ? 9.177 -1.392 -2.883 1.00 98.88 188 ILE A C 1
ATOM 1517 O O . ILE A 1 188 ? 9.808 -2.436 -3.087 1.00 98.88 188 ILE A O 1
ATOM 1521 N N . LEU A 1 189 ? 8.809 -0.551 -3.846 1.00 98.75 189 LEU A N 1
ATOM 1522 C CA . LEU A 1 189 ? 9.126 -0.699 -5.266 1.00 98.75 189 LEU A CA 1
ATOM 1523 C C . LEU A 1 189 ? 10.295 0.223 -5.649 1.00 98.75 189 LEU A C 1
ATOM 1525 O O . LEU A 1 189 ? 10.711 1.078 -4.862 1.00 98.75 189 LEU A O 1
ATOM 1529 N N . GLU A 1 190 ? 10.828 0.036 -6.859 1.00 97.94 190 GLU A N 1
ATOM 1530 C CA . GLU A 1 190 ? 11.923 0.840 -7.422 1.00 97.94 190 GLU A CA 1
ATOM 1531 C C . GLU A 1 190 ? 13.181 0.890 -6.528 1.00 97.94 190 GLU A C 1
ATOM 1533 O O . GLU A 1 190 ? 13.870 1.910 -6.397 1.00 97.94 190 GLU A O 1
ATOM 1538 N N . VAL A 1 191 ? 13.501 -0.240 -5.879 1.00 98.62 191 VAL A N 1
ATOM 1539 C CA . VAL A 1 191 ? 14.686 -0.354 -5.021 1.00 98.62 191 VAL A CA 1
ATOM 1540 C C . VAL A 1 191 ? 15.939 -0.583 -5.862 1.00 98.62 191 VAL A C 1
ATOM 1542 O O . VAL A 1 191 ? 16.166 -1.652 -6.430 1.00 98.62 191 VAL A O 1
ATOM 1545 N N . MET A 1 192 ? 16.816 0.414 -5.865 1.00 96.56 192 MET A N 1
ATOM 1546 C CA . MET A 1 192 ? 18.075 0.462 -6.606 1.00 96.56 192 MET A CA 1
ATOM 1547 C C . MET A 1 192 ? 19.263 0.164 -5.680 1.00 96.56 192 MET A C 1
ATOM 1549 O O . MET A 1 192 ? 20.172 0.980 -5.500 1.00 96.56 192 MET A O 1
ATOM 1553 N N . ASP A 1 193 ? 19.267 -1.024 -5.069 1.00 95.56 193 ASP A N 1
ATOM 1554 C CA . ASP A 1 193 ? 20.320 -1.469 -4.148 1.00 95.56 193 ASP A CA 1
ATOM 1555 C C . ASP A 1 193 ? 20.946 -2.799 -4.583 1.00 95.56 193 ASP A C 1
ATOM 1557 O O . ASP A 1 193 ? 20.491 -3.895 -4.251 1.00 95.56 193 ASP A O 1
ATOM 1561 N N . LYS A 1 194 ? 22.056 -2.706 -5.322 1.00 92.38 194 LYS A N 1
ATOM 1562 C CA . LYS A 1 194 ? 22.795 -3.884 -5.798 1.00 92.38 194 LYS A CA 1
ATOM 1563 C C . LYS A 1 194 ? 23.355 -4.729 -4.647 1.00 92.38 194 LYS A C 1
ATOM 1565 O O . LYS A 1 194 ? 23.469 -5.941 -4.807 1.00 92.38 194 LYS A O 1
ATOM 1570 N N . SER A 1 195 ? 23.727 -4.095 -3.535 1.00 94.50 195 SER A N 1
ATOM 1571 C CA . SER A 1 195 ? 24.476 -4.726 -2.441 1.00 94.50 195 SER A CA 1
ATOM 1572 C C . SER A 1 195 ? 23.609 -5.251 -1.299 1.00 94.50 195 SER A C 1
ATOM 1574 O O . SER A 1 195 ? 24.089 -6.071 -0.529 1.00 94.50 195 SER A O 1
ATOM 1576 N N . GLY A 1 196 ? 22.377 -4.751 -1.163 1.00 95.62 196 GLY A N 1
ATOM 1577 C CA . GLY A 1 196 ? 21.511 -4.979 -0.000 1.00 95.62 196 GLY A CA 1
ATOM 1578 C C . GLY A 1 196 ? 21.806 -4.059 1.195 1.00 95.62 196 GLY A C 1
ATOM 1579 O O . GLY A 1 196 ? 20.971 -3.915 2.087 1.00 95.62 196 GLY A O 1
ATOM 1580 N N . LYS A 1 197 ? 22.958 -3.372 1.210 1.00 98.06 197 LYS A N 1
ATOM 1581 C CA . LYS A 1 197 ? 23.400 -2.544 2.344 1.00 98.06 197 LYS A CA 1
ATOM 1582 C C . LYS A 1 197 ? 22.517 -1.322 2.590 1.00 98.06 197 LYS A C 1
ATOM 1584 O O . LYS A 1 197 ? 22.431 -0.859 3.729 1.00 98.06 197 LYS A O 1
ATOM 1589 N N . ALA A 1 198 ? 21.901 -0.757 1.550 1.00 98.31 198 ALA A N 1
ATOM 1590 C CA . ALA A 1 198 ? 21.001 0.377 1.723 1.00 98.31 198 ALA A CA 1
ATOM 1591 C C . ALA A 1 198 ? 19.733 -0.068 2.460 1.00 98.31 198 ALA A C 1
ATOM 1593 O O . ALA A 1 198 ? 19.309 0.597 3.406 1.00 98.31 198 ALA A O 1
ATOM 1594 N N . MET A 1 199 ? 19.175 -1.218 2.078 1.00 98.50 199 MET A N 1
ATOM 1595 C CA . MET A 1 199 ? 17.981 -1.770 2.724 1.00 98.50 199 MET A CA 1
ATOM 1596 C C . MET A 1 199 ? 18.274 -2.278 4.137 1.00 98.50 199 MET A C 1
ATOM 1598 O O . MET A 1 199 ? 17.503 -1.997 5.048 1.00 98.50 199 MET A O 1
ATOM 1602 N N . GLU A 1 200 ? 19.437 -2.891 4.379 1.00 98.31 200 GLU A N 1
ATOM 1603 C CA . GLU A 1 200 ? 19.880 -3.240 5.739 1.00 98.31 200 GLU A CA 1
ATOM 1604 C C . GLU A 1 200 ? 19.978 -2.007 6.648 1.00 98.31 200 GLU A C 1
ATOM 1606 O O . GLU A 1 200 ? 19.621 -2.051 7.828 1.00 98.31 200 GLU A O 1
ATOM 1611 N N . ARG A 1 201 ? 20.473 -0.883 6.115 1.00 98.12 201 ARG A N 1
ATOM 1612 C CA . ARG A 1 201 ? 20.531 0.382 6.854 1.00 98.12 201 ARG A CA 1
ATOM 1613 C C . ARG A 1 201 ? 19.133 0.919 7.147 1.00 98.12 201 ARG A C 1
ATOM 1615 O O . ARG A 1 201 ? 18.906 1.378 8.267 1.00 98.12 201 ARG A O 1
ATOM 1622 N N . LEU A 1 202 ? 18.230 0.880 6.168 1.00 98.38 202 LEU A N 1
ATOM 1623 C CA . LEU A 1 202 ? 16.845 1.317 6.339 1.00 98.38 202 LEU A CA 1
ATOM 1624 C C . LEU A 1 202 ? 16.126 0.469 7.394 1.00 98.38 202 LEU A C 1
ATOM 1626 O O . LEU A 1 202 ? 15.535 1.039 8.305 1.00 98.38 202 LEU A O 1
ATOM 1630 N N . LEU A 1 203 ? 16.276 -0.858 7.349 1.00 98.38 203 LEU A N 1
ATOM 1631 C CA . LEU A 1 203 ? 15.730 -1.781 8.346 1.00 98.38 203 LEU A CA 1
ATOM 1632 C C . LEU A 1 203 ? 16.215 -1.441 9.760 1.00 98.38 203 LEU A C 1
ATOM 1634 O O . LEU A 1 203 ? 15.414 -1.294 10.679 1.00 98.38 203 LEU A O 1
ATOM 1638 N N . LYS A 1 204 ? 17.529 -1.239 9.931 1.00 97.56 204 LYS A N 1
ATOM 1639 C CA . LYS A 1 204 ? 18.102 -0.815 11.220 1.00 97.56 204 LYS A CA 1
ATOM 1640 C C . LYS A 1 204 ? 17.493 0.503 11.695 1.00 97.56 204 LYS A C 1
ATOM 1642 O O . LYS A 1 204 ? 17.179 0.643 12.869 1.00 97.56 204 LYS A O 1
ATOM 1647 N N . LYS A 1 205 ? 17.307 1.474 10.796 1.00 96.06 205 LYS A N 1
ATOM 1648 C CA . LYS A 1 205 ? 16.687 2.760 11.144 1.00 96.06 205 LYS A CA 1
ATOM 1649 C C . LYS A 1 205 ? 15.221 2.622 11.533 1.00 96.06 205 LYS A C 1
ATOM 1651 O O . LYS A 1 205 ? 14.832 3.237 12.519 1.00 96.06 205 LYS A O 1
ATOM 1656 N N . LEU A 1 206 ? 14.459 1.801 10.819 1.00 95.19 206 LEU A N 1
ATOM 1657 C CA . LEU A 1 206 ? 13.061 1.512 11.129 1.00 95.19 206 LEU A CA 1
ATOM 1658 C C . LEU A 1 206 ? 12.917 0.854 12.512 1.00 95.19 206 LEU A C 1
ATOM 1660 O O . LEU A 1 206 ? 12.048 1.233 13.292 1.00 95.19 206 LEU A O 1
ATOM 1664 N N . ASN A 1 207 ? 13.831 -0.055 12.859 1.00 95.06 207 ASN A N 1
ATOM 1665 C CA . ASN A 1 207 ? 13.801 -0.781 14.131 1.00 95.06 207 ASN A CA 1
ATOM 1666 C C . ASN A 1 207 ? 14.365 -0.002 15.328 1.00 95.06 207 ASN A C 1
ATOM 1668 O O . ASN A 1 207 ? 14.088 -0.368 16.463 1.00 95.06 207 ASN A O 1
ATOM 1672 N N . ASN A 1 208 ? 15.108 1.090 15.119 1.00 89.38 208 ASN A N 1
ATOM 1673 C CA . ASN A 1 208 ? 15.671 1.884 16.221 1.00 89.38 208 ASN A CA 1
ATOM 1674 C C . ASN A 1 208 ? 14.614 2.536 17.132 1.00 89.38 208 ASN A C 1
ATOM 1676 O O . ASN A 1 208 ? 14.946 2.947 18.242 1.00 89.38 208 ASN A O 1
ATOM 1680 N N . SER A 1 209 ? 13.380 2.699 16.655 1.00 69.50 209 SER A N 1
ATOM 1681 C CA . SER A 1 209 ? 12.299 3.374 17.386 1.00 69.50 209 SER A CA 1
ATOM 1682 C C . SER A 1 209 ? 11.029 2.528 17.482 1.00 69.50 209 SER A C 1
ATOM 1684 O O . SER A 1 209 ? 9.991 3.047 17.883 1.00 69.50 209 SER A O 1
ATOM 1686 N N . SER A 1 210 ? 11.091 1.245 17.106 1.00 73.69 210 SER A N 1
ATOM 1687 C CA . SER A 1 210 ? 9.928 0.357 17.100 1.00 73.69 210 SER A CA 1
ATOM 1688 C C . SER A 1 210 ? 9.977 -0.621 18.270 1.00 73.69 210 SER A C 1
ATOM 1690 O O . SER A 1 210 ? 10.956 -1.342 18.436 1.00 73.69 210 SER A O 1
ATOM 1692 N N . ASN A 1 211 ? 8.881 -0.706 19.026 1.00 73.31 211 ASN A N 1
ATOM 1693 C CA . ASN A 1 211 ? 8.666 -1.775 20.014 1.00 73.31 211 ASN A CA 1
ATOM 1694 C C . ASN A 1 211 ? 8.287 -3.114 19.358 1.00 73.31 211 ASN A C 1
ATOM 1696 O O . ASN A 1 211 ? 8.195 -4.130 20.034 1.00 73.31 211 ASN A O 1
ATOM 1700 N N . SER A 1 212 ? 8.070 -3.087 18.045 1.00 82.00 212 SER A N 1
ATOM 1701 C CA . SER A 1 212 ? 7.610 -4.190 17.217 1.00 82.00 212 SER A CA 1
ATOM 1702 C C . SER A 1 212 ? 8.523 -4.261 15.989 1.00 82.00 212 SER A C 1
ATOM 1704 O O . SER A 1 212 ? 8.397 -3.452 15.058 1.00 82.00 212 SER A O 1
ATOM 1706 N N . PRO A 1 213 ? 9.579 -5.086 16.050 1.00 89.88 213 PRO A N 1
ATOM 1707 C CA . PRO A 1 213 ? 10.639 -5.056 15.058 1.00 89.88 213 PRO A CA 1
ATOM 1708 C C . PRO A 1 213 ? 10.142 -5.566 13.704 1.00 89.88 213 PRO A C 1
ATOM 1710 O O . PRO A 1 213 ? 9.392 -6.536 13.603 1.00 89.88 213 PRO A O 1
ATOM 1713 N N . TYR A 1 214 ? 10.610 -4.909 12.650 1.00 96.94 214 TYR A N 1
ATOM 1714 C CA . TYR A 1 214 ? 10.470 -5.380 11.285 1.00 96.94 214 TYR A CA 1
ATOM 1715 C C . TYR A 1 214 ? 11.592 -6.349 10.940 1.00 96.94 214 TYR A C 1
ATOM 1717 O O . TYR A 1 214 ? 12.738 -6.191 11.372 1.00 96.94 214 TYR A O 1
ATOM 1725 N N . THR A 1 215 ? 11.276 -7.259 10.034 1.00 97.88 215 THR A N 1
ATOM 1726 C CA . THR A 1 215 ? 12.240 -7.953 9.185 1.00 97.88 215 THR A CA 1
ATOM 1727 C C . THR A 1 215 ? 11.974 -7.591 7.719 1.00 97.88 215 THR A C 1
ATOM 1729 O O . THR A 1 215 ? 11.057 -6.820 7.413 1.00 97.88 215 THR A O 1
ATOM 1732 N N . MET A 1 216 ? 12.800 -8.085 6.795 1.00 98.19 216 MET A N 1
ATOM 1733 C CA . MET A 1 216 ? 12.615 -7.828 5.366 1.00 98.19 216 MET A CA 1
ATOM 1734 C C . MET A 1 216 ? 12.990 -9.017 4.484 1.00 98.19 216 MET A C 1
ATOM 1736 O O . MET A 1 216 ? 13.867 -9.810 4.821 1.00 98.19 216 MET A O 1
ATOM 1740 N N . ILE A 1 217 ? 12.381 -9.077 3.301 1.00 98.62 217 ILE A N 1
ATOM 1741 C CA . ILE A 1 217 ? 12.777 -9.968 2.207 1.00 98.62 217 ILE A CA 1
ATOM 1742 C C . ILE A 1 217 ? 12.829 -9.185 0.891 1.00 98.62 217 ILE A C 1
ATOM 1744 O O . ILE A 1 217 ? 12.026 -8.281 0.666 1.00 98.62 217 ILE A O 1
ATOM 1748 N N . ALA A 1 218 ? 13.783 -9.519 0.022 1.00 98.38 218 ALA A N 1
ATOM 1749 C CA . ALA A 1 218 ? 13.985 -8.853 -1.261 1.00 98.38 218 ALA A CA 1
ATOM 1750 C C . ALA A 1 218 ? 13.931 -9.849 -2.425 1.00 98.38 218 ALA A C 1
ATOM 1752 O O . ALA A 1 218 ? 14.437 -10.966 -2.306 1.00 98.38 218 ALA A O 1
ATOM 1753 N N . SER A 1 219 ? 13.392 -9.406 -3.560 1.00 98.19 219 SER A N 1
ATOM 1754 C CA . SER A 1 219 ? 13.474 -10.129 -4.828 1.00 98.19 219 SER A CA 1
ATOM 1755 C C . SER A 1 219 ? 14.917 -10.196 -5.347 1.00 98.19 219 SER A C 1
ATOM 1757 O O . SER A 1 219 ? 15.828 -9.500 -4.868 1.00 98.19 219 SER A O 1
ATOM 1759 N N . CYS A 1 220 ? 15.127 -10.983 -6.406 1.00 95.12 220 CYS A N 1
ATOM 1760 C CA . CYS A 1 220 ? 16.310 -10.812 -7.244 1.00 95.12 220 CYS A CA 1
ATOM 1761 C C . CYS A 1 220 ? 16.265 -9.448 -7.969 1.00 95.12 220 CYS A C 1
ATOM 1763 O O . CYS A 1 220 ? 15.325 -8.666 -7.818 1.00 95.12 220 CYS A O 1
ATOM 1765 N N . ARG A 1 221 ? 17.327 -9.116 -8.711 1.00 95.81 221 ARG A N 1
ATOM 1766 C CA . ARG A 1 221 ? 17.372 -7.881 -9.509 1.00 95.81 221 ARG A CA 1
ATOM 1767 C C . ARG A 1 221 ? 16.598 -8.093 -10.808 1.00 95.81 221 ARG A C 1
ATOM 1769 O O . ARG A 1 221 ? 16.987 -8.966 -11.576 1.00 95.81 221 ARG A O 1
ATOM 1776 N N . LEU A 1 222 ? 15.596 -7.259 -11.053 1.00 96.06 222 LEU A N 1
ATOM 1777 C CA . LEU A 1 222 ? 14.627 -7.382 -12.146 1.00 96.06 222 LEU A CA 1
ATOM 1778 C C . LEU A 1 222 ? 14.729 -6.178 -13.089 1.00 96.06 222 LEU A C 1
ATOM 1780 O O . LEU A 1 222 ? 15.119 -5.094 -12.657 1.00 96.06 222 LEU A O 1
ATOM 1784 N N . GLY A 1 223 ? 14.416 -6.355 -14.369 1.00 93.38 223 GLY A N 1
ATOM 1785 C CA . GLY A 1 223 ? 14.592 -5.347 -15.424 1.00 93.38 223 GLY A CA 1
ATOM 1786 C C . GLY A 1 223 ? 15.119 -5.998 -16.701 1.00 93.38 223 GLY A C 1
ATOM 1787 O O . GLY A 1 223 ? 15.834 -6.993 -16.616 1.00 93.38 223 GLY A O 1
ATOM 1788 N N . ARG A 1 224 ? 14.869 -5.427 -17.886 1.00 88.38 224 ARG A N 1
ATOM 1789 C CA . ARG A 1 224 ? 15.407 -5.959 -19.161 1.00 88.38 224 ARG A CA 1
ATOM 1790 C C . ARG A 1 224 ? 16.818 -5.463 -19.484 1.00 88.38 224 ARG A C 1
ATOM 1792 O O . ARG A 1 224 ? 17.648 -6.221 -19.973 1.00 88.38 224 ARG A O 1
ATOM 1799 N N . ASP A 1 225 ? 17.154 -4.231 -19.113 1.00 85.88 225 ASP A N 1
ATOM 1800 C CA . ASP A 1 225 ? 18.398 -3.557 -19.511 1.00 85.88 225 ASP A CA 1
ATOM 1801 C C . ASP A 1 225 ? 19.368 -3.343 -18.327 1.00 85.88 225 ASP A C 1
ATOM 1803 O O . ASP A 1 225 ? 19.449 -4.172 -17.418 1.00 85.88 225 ASP A O 1
ATOM 1807 N N . THR A 1 226 ? 20.188 -2.291 -18.352 1.00 87.94 226 THR A N 1
ATOM 1808 C CA . THR A 1 226 ? 21.127 -1.972 -17.266 1.00 87.94 226 THR A CA 1
ATOM 1809 C C . THR A 1 226 ? 20.431 -1.421 -16.022 1.00 87.94 226 THR A C 1
ATOM 1811 O O . THR A 1 226 ? 20.983 -1.538 -14.920 1.00 87.94 226 THR A O 1
ATOM 1814 N N . TYR A 1 227 ? 19.232 -0.858 -16.179 1.00 90.56 227 TYR A N 1
ATOM 1815 C CA . TYR A 1 227 ? 18.393 -0.396 -15.091 1.00 90.56 227 TYR A CA 1
ATOM 1816 C C . TYR A 1 227 ? 17.693 -1.609 -14.475 1.00 90.56 227 TYR A C 1
ATOM 1818 O O . TYR A 1 227 ? 16.880 -2.281 -15.107 1.00 90.56 227 TYR A O 1
ATOM 1826 N N . LYS A 1 228 ? 18.082 -1.946 -13.239 1.00 94.75 228 LYS A N 1
ATOM 1827 C CA . LYS A 1 228 ? 17.519 -3.086 -12.512 1.00 94.75 228 LYS A CA 1
ATOM 1828 C C . LYS A 1 228 ? 17.081 -2.673 -11.122 1.00 94.75 228 LYS A C 1
ATOM 1830 O O . LYS A 1 228 ? 17.904 -2.162 -10.357 1.00 94.75 228 LYS A O 1
ATOM 1835 N N . GLU A 1 229 ? 15.859 -3.035 -10.788 1.00 97.38 229 GLU A N 1
ATOM 1836 C CA . GLU A 1 229 ? 15.208 -2.759 -9.515 1.00 97.38 229 GLU A CA 1
ATOM 1837 C C . GLU A 1 229 ? 15.070 -4.036 -8.677 1.00 97.38 229 GLU A C 1
ATOM 1839 O O . GLU A 1 229 ? 15.413 -5.140 -9.114 1.00 97.38 229 GLU A O 1
ATOM 1844 N N . ARG A 1 230 ? 14.556 -3.886 -7.457 1.00 98.19 230 ARG A N 1
ATOM 1845 C CA . ARG A 1 230 ? 14.059 -4.976 -6.619 1.00 98.19 230 ARG A CA 1
ATOM 1846 C C . ARG A 1 230 ? 12.715 -4.591 -6.013 1.00 98.19 230 ARG A C 1
ATOM 1848 O O . ARG A 1 230 ? 12.484 -3.418 -5.722 1.00 98.19 230 ARG A O 1
ATOM 1855 N N . PHE A 1 231 ? 11.902 -5.598 -5.730 1.00 98.69 231 PHE A N 1
ATOM 1856 C CA . PHE A 1 231 ? 10.830 -5.502 -4.748 1.00 98.69 231 PHE A CA 1
ATOM 1857 C C . PHE A 1 231 ? 11.402 -5.845 -3.374 1.00 98.69 231 PHE A C 1
ATOM 1859 O O . PHE A 1 231 ? 12.104 -6.851 -3.230 1.00 98.69 231 PHE A O 1
ATOM 1866 N N . VAL A 1 232 ? 11.123 -5.028 -2.359 1.00 98.81 232 VAL A N 1
ATOM 1867 C CA . VAL A 1 232 ? 11.547 -5.307 -0.980 1.00 98.81 232 VAL A CA 1
ATOM 1868 C C . VAL A 1 232 ? 10.358 -5.174 -0.049 1.00 98.81 232 VAL A C 1
ATOM 1870 O O . VAL A 1 232 ? 9.778 -4.102 0.077 1.00 98.81 232 VAL A O 1
ATOM 1873 N N . CYS A 1 233 ? 9.996 -6.266 0.612 1.00 98.88 233 CYS A N 1
ATOM 1874 C CA . CYS A 1 233 ? 8.911 -6.291 1.578 1.00 98.88 233 CYS A CA 1
ATOM 1875 C C . CYS A 1 233 ? 9.471 -6.174 2.989 1.00 98.88 233 CYS A C 1
ATOM 1877 O O . CYS A 1 233 ? 10.299 -6.993 3.388 1.00 98.88 233 CYS A O 1
ATOM 1879 N N . PHE A 1 234 ? 8.982 -5.195 3.742 1.00 98.81 234 PHE A N 1
ATOM 1880 C CA . PHE A 1 234 ? 9.211 -5.049 5.175 1.00 98.81 234 PHE A CA 1
ATOM 1881 C C . PHE A 1 234 ? 7.945 -5.480 5.906 1.00 98.81 234 PHE A C 1
ATOM 1883 O O . PHE A 1 234 ? 6.848 -5.087 5.511 1.00 98.81 234 PHE A O 1
ATOM 1890 N N . TYR A 1 235 ? 8.080 -6.284 6.954 1.00 98.38 235 TYR A N 1
ATOM 1891 C CA . TYR A 1 235 ? 6.933 -6.739 7.735 1.00 98.38 235 TYR A CA 1
ATOM 1892 C C . TYR A 1 235 ? 7.279 -6.929 9.210 1.00 98.38 235 TYR A C 1
ATOM 1894 O O . TYR A 1 235 ? 8.423 -7.246 9.543 1.00 98.38 235 TYR A O 1
ATOM 1902 N N . ARG A 1 236 ? 6.291 -6.716 10.083 1.00 95.62 236 ARG A N 1
ATOM 1903 C CA . ARG A 1 236 ? 6.391 -6.951 11.530 1.00 95.62 236 ARG A CA 1
ATOM 1904 C C . ARG A 1 236 ? 6.176 -8.433 11.818 1.00 95.62 236 ARG A C 1
ATOM 1906 O O . ARG A 1 236 ? 5.133 -8.985 11.474 1.00 95.62 236 ARG A O 1
ATOM 1913 N N . GLU A 1 237 ? 7.147 -9.073 12.463 1.00 88.75 237 GLU A N 1
ATOM 1914 C CA . GLU A 1 237 ? 7.087 -10.518 12.756 1.00 88.75 237 GLU A CA 1
ATOM 1915 C C . GLU A 1 237 ? 6.021 -10.878 13.804 1.00 88.75 237 GLU A C 1
ATOM 1917 O O . GLU A 1 237 ? 5.602 -12.029 13.890 1.00 88.75 237 GLU A O 1
ATOM 1922 N N . GLU A 1 238 ? 5.555 -9.902 14.589 1.00 89.81 238 GLU A N 1
ATOM 1923 C CA . GLU A 1 238 ? 4.425 -10.089 15.509 1.00 89.81 238 GLU A CA 1
ATOM 1924 C C . GLU A 1 238 ? 3.062 -10.127 14.800 1.00 89.81 238 GLU A C 1
ATOM 1926 O O . GLU A 1 238 ? 2.128 -10.743 15.314 1.00 89.81 238 GLU A O 1
ATOM 1931 N N . ASP A 1 239 ? 2.954 -9.504 13.622 1.00 91.38 239 ASP A N 1
ATOM 1932 C CA . ASP A 1 239 ? 1.694 -9.383 12.883 1.00 91.38 239 ASP A CA 1
ATOM 1933 C C . ASP A 1 239 ? 1.521 -10.522 11.876 1.00 91.38 239 ASP A C 1
ATOM 1935 O O . ASP A 1 239 ? 0.409 -11.018 11.667 1.00 91.38 239 ASP A O 1
ATOM 1939 N N . VAL A 1 240 ? 2.621 -10.928 11.230 1.00 95.81 240 VAL A N 1
ATOM 1940 C CA . VAL A 1 240 ? 2.617 -11.936 10.167 1.00 95.81 240 VAL A CA 1
ATOM 1941 C C . VAL A 1 240 ? 3.843 -12.834 10.188 1.00 95.81 240 VAL A C 1
ATOM 1943 O O . VAL A 1 240 ? 4.926 -12.454 10.623 1.00 95.81 240 VAL A O 1
ATOM 1946 N N . THR A 1 241 ? 3.691 -14.020 9.606 1.00 97.38 241 THR A N 1
ATOM 1947 C CA . THR A 1 241 ? 4.800 -14.932 9.302 1.00 97.38 241 THR A CA 1
ATOM 1948 C C . THR A 1 241 ? 4.890 -15.135 7.796 1.00 97.38 241 THR A C 1
ATOM 1950 O O . THR A 1 241 ? 3.884 -15.424 7.154 1.00 97.38 241 THR A O 1
ATOM 1953 N N . LEU A 1 242 ? 6.078 -14.970 7.209 1.00 98.38 242 LEU A N 1
ATOM 1954 C CA . LEU A 1 242 ? 6.307 -15.282 5.798 1.00 98.38 242 LEU A CA 1
ATOM 1955 C C . LEU A 1 242 ? 6.445 -16.801 5.627 1.00 98.38 242 LEU A C 1
ATOM 1957 O O . LEU A 1 242 ? 7.447 -17.384 6.028 1.00 98.38 242 LEU A O 1
ATOM 1961 N N . GLU A 1 243 ? 5.454 -17.426 4.999 1.00 98.38 243 GLU A N 1
ATOM 1962 C CA . GLU A 1 243 ? 5.389 -18.880 4.798 1.00 98.38 243 GLU A CA 1
ATOM 1963 C C . GLU A 1 243 ? 6.130 -19.317 3.529 1.00 98.38 243 GLU A C 1
ATOM 1965 O O . GLU A 1 243 ? 6.766 -20.369 3.483 1.00 98.38 243 GLU A O 1
ATOM 1970 N N . ALA A 1 244 ? 6.040 -18.513 2.466 1.00 98.25 244 ALA A N 1
ATOM 1971 C CA . ALA A 1 244 ? 6.701 -18.794 1.198 1.00 98.25 244 ALA A CA 1
ATOM 1972 C C . ALA A 1 244 ? 6.905 -17.524 0.366 1.00 98.25 244 ALA A C 1
ATOM 1974 O O . ALA A 1 244 ? 6.183 -16.537 0.503 1.00 98.25 244 ALA A O 1
ATOM 1975 N N . CYS A 1 245 ? 7.855 -17.579 -0.565 1.00 98.25 245 CYS A N 1
ATOM 1976 C CA . CYS A 1 245 ? 7.979 -16.602 -1.641 1.00 98.25 245 CYS A CA 1
ATOM 1977 C C . CYS A 1 245 ? 8.204 -17.311 -2.981 1.00 98.25 245 CYS A C 1
ATOM 1979 O O . CYS A 1 245 ? 8.660 -18.457 -3.025 1.00 98.25 245 CYS A O 1
ATOM 1981 N N . HIS A 1 246 ? 7.854 -16.646 -4.078 1.00 97.81 246 HIS A N 1
ATOM 1982 C CA . HIS A 1 246 ? 8.036 -17.160 -5.428 1.00 97.81 246 HIS A CA 1
ATOM 1983 C C . HIS A 1 246 ? 8.275 -16.009 -6.406 1.00 97.81 246 HIS A C 1
ATOM 1985 O O . HIS A 1 246 ? 7.454 -15.107 -6.524 1.00 97.81 246 HIS A O 1
ATOM 1991 N N . GLN A 1 247 ? 9.398 -16.056 -7.117 1.00 97.88 247 GLN A N 1
ATOM 1992 C CA . GLN A 1 247 ? 9.646 -15.190 -8.264 1.00 97.88 247 GLN A CA 1
ATOM 1993 C C . GLN A 1 247 ? 8.950 -15.799 -9.484 1.00 97.88 247 GLN A C 1
ATOM 1995 O O . GLN A 1 247 ? 9.214 -16.959 -9.804 1.00 97.88 247 GLN A O 1
ATOM 2000 N N . TYR A 1 248 ? 8.058 -15.046 -10.128 1.00 96.69 248 TYR A N 1
ATOM 2001 C CA . TYR A 1 248 ? 7.402 -15.493 -11.355 1.00 96.69 248 TYR A CA 1
ATOM 2002 C C . TYR A 1 248 ? 8.435 -15.690 -12.476 1.00 96.69 248 TYR A C 1
ATOM 2004 O O . TYR A 1 248 ? 9.338 -14.870 -12.618 1.00 96.69 248 TYR A O 1
ATOM 2012 N N . GLU A 1 249 ? 8.332 -16.787 -13.231 1.00 89.75 249 GLU A N 1
ATOM 2013 C CA . GLU A 1 249 ? 9.363 -17.194 -14.203 1.00 89.75 249 GLU A CA 1
ATOM 2014 C C . GLU A 1 249 ? 9.211 -16.547 -15.586 1.00 89.75 249 GLU A C 1
ATOM 2016 O O . GLU A 1 249 ? 10.181 -16.520 -16.336 1.00 89.75 249 GLU A O 1
ATOM 2021 N N . ASP A 1 250 ? 8.013 -16.059 -15.922 1.00 89.81 250 ASP A N 1
ATOM 2022 C CA . ASP A 1 250 ? 7.720 -15.346 -17.176 1.00 89.81 250 ASP A CA 1
ATOM 2023 C C . ASP A 1 250 ? 8.172 -16.076 -18.464 1.00 89.81 250 ASP A C 1
ATOM 2025 O O . ASP A 1 250 ? 8.695 -15.500 -19.420 1.00 89.81 250 ASP A O 1
ATOM 2029 N N . ASN A 1 251 ? 7.994 -17.401 -18.477 1.00 90.12 251 ASN A N 1
ATOM 2030 C CA . ASN A 1 251 ? 8.456 -18.312 -19.529 1.00 90.12 251 ASN A CA 1
ATOM 2031 C C . ASN A 1 251 ? 7.306 -18.985 -20.301 1.00 90.12 251 ASN A C 1
ATOM 2033 O O . ASN A 1 251 ? 7.482 -20.065 -20.874 1.00 90.12 251 ASN A O 1
ATOM 2037 N N . GLN A 1 252 ? 6.125 -18.363 -20.320 1.00 86.50 252 GLN A N 1
ATOM 2038 C CA . GLN A 1 252 ? 4.944 -18.931 -20.963 1.00 86.50 252 GLN A CA 1
ATOM 2039 C C . GLN A 1 252 ? 5.126 -19.062 -22.476 1.00 86.50 252 GLN A C 1
ATOM 2041 O O . GLN A 1 252 ? 5.526 -18.129 -23.173 1.00 86.50 252 GLN A O 1
ATOM 2046 N N . ILE A 1 253 ? 4.814 -20.244 -23.011 1.00 84.62 253 ILE A N 1
ATOM 2047 C CA . ILE A 1 253 ? 4.952 -20.518 -24.443 1.00 84.62 253 ILE A CA 1
ATOM 2048 C C . ILE A 1 253 ? 4.005 -19.599 -25.220 1.00 84.62 253 ILE A C 1
ATOM 2050 O O . ILE A 1 253 ? 2.789 -19.695 -25.085 1.00 84.62 253 ILE A O 1
ATOM 2054 N N . GLY A 1 254 ? 4.575 -18.750 -26.075 1.00 84.56 254 GLY A N 1
ATOM 2055 C CA . GLY A 1 254 ? 3.828 -17.772 -26.868 1.00 84.56 254 GLY A CA 1
ATOM 2056 C C . GLY A 1 254 ? 3.754 -16.374 -26.249 1.00 84.56 254 GLY A C 1
ATOM 2057 O O . GLY A 1 254 ? 3.403 -15.448 -26.975 1.00 84.56 254 GLY A O 1
ATOM 2058 N N . ASP A 1 255 ? 4.152 -16.206 -24.983 1.00 84.00 255 ASP A N 1
ATOM 2059 C CA . ASP A 1 255 ? 4.278 -14.899 -24.326 1.00 84.00 255 ASP A CA 1
ATOM 2060 C C . ASP A 1 255 ? 5.432 -14.864 -23.307 1.00 84.00 255 ASP A C 1
ATOM 2062 O O . ASP A 1 255 ? 5.262 -14.576 -22.129 1.00 84.00 255 ASP A O 1
ATOM 2066 N N . VAL A 1 256 ? 6.631 -15.225 -23.767 1.00 84.94 256 VAL A N 1
ATOM 2067 C CA . VAL A 1 256 ? 7.854 -15.169 -22.951 1.00 84.94 256 VAL A CA 1
ATOM 2068 C C . VAL A 1 256 ? 8.266 -13.710 -22.740 1.00 84.94 256 VAL A C 1
ATOM 2070 O O . VAL A 1 256 ? 8.209 -12.927 -23.694 1.00 84.94 256 VAL A O 1
ATOM 2073 N N . ASP A 1 257 ? 8.757 -13.377 -21.541 1.00 87.19 257 ASP A N 1
ATOM 2074 C CA . ASP A 1 257 ? 9.227 -12.028 -21.180 1.00 87.19 257 ASP A CA 1
ATOM 2075 C C . ASP A 1 257 ? 8.110 -10.982 -21.357 1.00 87.19 257 ASP A C 1
ATOM 2077 O O . ASP A 1 257 ? 8.255 -9.967 -22.049 1.00 87.19 257 ASP A O 1
ATOM 2081 N N . ALA A 1 258 ? 6.938 -11.245 -20.777 1.00 92.44 258 ALA A N 1
ATOM 2082 C CA . ALA A 1 258 ? 5.838 -10.294 -20.746 1.00 92.44 258 ALA A CA 1
ATOM 2083 C C . ALA A 1 258 ? 6.143 -9.100 -19.828 1.00 92.44 258 ALA A C 1
ATOM 2085 O O . ALA A 1 258 ? 5.873 -7.954 -20.210 1.00 92.44 258 ALA A O 1
ATOM 2086 N N . PHE A 1 259 ? 6.776 -9.337 -18.680 1.00 96.62 259 PHE A N 1
ATOM 2087 C CA . PHE A 1 259 ? 7.058 -8.346 -17.648 1.00 96.62 259 PHE A CA 1
ATOM 2088 C C . PHE A 1 259 ? 8.462 -7.760 -17.771 1.00 96.62 259 PHE A C 1
ATOM 2090 O O . PHE A 1 259 ? 9.452 -8.474 -17.848 1.00 96.62 259 PHE A O 1
ATOM 2097 N N . ALA A 1 260 ? 8.591 -6.433 -17.681 1.00 95.44 260 ALA A N 1
ATOM 2098 C CA . ALA A 1 260 ? 9.912 -5.834 -17.499 1.00 95.44 260 ALA A CA 1
ATOM 2099 C C . ALA A 1 260 ? 10.523 -6.179 -16.130 1.00 95.44 260 ALA A C 1
ATOM 2101 O O . ALA A 1 260 ? 11.748 -6.217 -15.998 1.00 95.44 260 ALA A O 1
ATOM 2102 N N . ARG A 1 261 ? 9.669 -6.369 -15.116 1.00 97.31 261 ARG A N 1
ATOM 2103 C CA . ARG A 1 261 ? 10.024 -6.799 -13.760 1.00 97.31 261 ARG A CA 1
ATOM 2104 C C . ARG A 1 261 ? 9.031 -7.855 -13.307 1.00 97.31 261 ARG A C 1
ATOM 2106 O O . ARG A 1 261 ? 7.888 -7.544 -12.980 1.00 97.31 261 ARG A O 1
ATOM 2113 N N . GLU A 1 262 ? 9.482 -9.093 -13.296 1.00 97.19 262 GLU A N 1
ATOM 2114 C CA . GLU A 1 262 ? 8.673 -10.258 -12.987 1.00 97.19 262 GLU A CA 1
ATOM 2115 C C . GLU A 1 262 ? 8.129 -10.163 -11.541 1.00 97.19 262 GLU A C 1
ATOM 2117 O O . GLU A 1 262 ? 8.886 -9.818 -10.623 1.00 97.19 262 GLU A O 1
ATOM 2122 N N . PRO A 1 263 ? 6.840 -10.454 -11.280 1.00 97.88 263 PRO A N 1
ATOM 2123 C CA . PRO A 1 263 ? 6.276 -10.335 -9.934 1.00 97.88 263 PRO A CA 1
ATOM 2124 C C . PRO A 1 263 ? 6.987 -11.201 -8.880 1.00 97.88 263 PRO A C 1
ATOM 2126 O O . PRO A 1 263 ? 7.214 -12.397 -9.080 1.00 97.88 263 PRO A O 1
ATOM 2129 N N . PHE A 1 264 ? 7.296 -10.605 -7.723 1.00 98.44 264 PHE A N 1
ATOM 2130 C CA . PHE A 1 264 ? 7.868 -11.295 -6.560 1.00 98.44 264 PHE A CA 1
ATOM 2131 C C . PHE A 1 264 ? 6.772 -11.624 -5.541 1.00 98.44 264 PHE A C 1
ATOM 2133 O O . PHE A 1 264 ? 6.480 -10.838 -4.643 1.00 98.44 264 PHE A O 1
ATOM 2140 N N . ILE A 1 265 ? 6.134 -12.780 -5.710 1.00 98.81 265 ILE A N 1
ATOM 2141 C CA . ILE A 1 265 ? 4.964 -13.182 -4.931 1.00 98.81 265 ILE A CA 1
ATOM 2142 C C . ILE A 1 265 ? 5.365 -13.613 -3.513 1.00 98.81 265 ILE A C 1
ATOM 2144 O O . ILE A 1 265 ? 6.293 -14.402 -3.322 1.00 98.81 265 ILE A O 1
ATOM 2148 N N . LEU A 1 266 ? 4.614 -13.142 -2.517 1.00 98.88 266 LEU A N 1
ATOM 2149 C CA . LEU A 1 266 ? 4.832 -13.398 -1.093 1.00 98.88 266 LEU A CA 1
ATOM 2150 C C . LEU A 1 266 ? 3.587 -14.035 -0.476 1.00 98.88 266 LEU A C 1
ATOM 2152 O O . LEU A 1 266 ? 2.482 -13.554 -0.707 1.00 98.88 266 LEU A O 1
ATOM 2156 N N . ARG A 1 267 ? 3.754 -15.086 0.328 1.00 98.81 267 ARG A N 1
ATOM 2157 C CA . ARG A 1 267 ? 2.670 -15.750 1.059 1.00 98.81 267 ARG A CA 1
ATOM 2158 C C . ARG A 1 267 ? 2.886 -15.601 2.557 1.00 98.81 267 ARG A C 1
ATOM 2160 O O . ARG A 1 267 ? 3.915 -16.028 3.074 1.00 98.81 267 ARG A O 1
ATOM 2167 N N . PHE A 1 268 ? 1.899 -15.041 3.237 1.00 98.75 268 PHE A N 1
ATOM 2168 C CA . PHE A 1 268 ? 1.917 -14.767 4.663 1.00 98.75 268 PHE A CA 1
ATOM 2169 C C . PHE A 1 268 ? 0.836 -15.549 5.404 1.00 98.75 268 PHE A C 1
ATOM 2171 O O . PHE A 1 268 ? -0.286 -15.700 4.921 1.00 98.75 268 PHE A O 1
ATOM 2178 N N . SER A 1 269 ? 1.171 -15.972 6.617 1.00 98.00 269 SER A N 1
ATOM 2179 C CA . SER A 1 269 ? 0.211 -16.304 7.661 1.00 98.00 269 SER A CA 1
ATOM 2180 C C . SER A 1 269 ? -0.121 -15.037 8.454 1.00 98.00 269 SER A C 1
ATOM 2182 O O . SER A 1 269 ? 0.784 -14.330 8.900 1.00 98.00 269 SER A O 1
ATOM 2184 N N . CYS A 1 270 ? -1.412 -14.735 8.616 1.00 96.25 270 CYS A N 1
ATOM 2185 C CA . CYS A 1 270 ? -1.924 -13.520 9.263 1.00 96.25 270 CYS A CA 1
ATOM 2186 C C . CYS A 1 270 ? -2.868 -13.892 10.429 1.00 96.25 270 CYS A C 1
ATOM 2188 O O . CYS A 1 270 ? -4.099 -13.814 10.302 1.00 96.25 270 CYS A O 1
ATOM 2190 N N . PRO A 1 271 ? -2.329 -14.341 11.579 1.00 91.88 271 PRO A N 1
ATOM 2191 C CA . PRO A 1 271 ? -3.105 -14.952 12.658 1.00 91.88 271 PRO A CA 1
ATOM 2192 C C . PRO A 1 271 ? -4.080 -14.001 13.359 1.00 91.88 271 PRO A C 1
ATOM 2194 O O . PRO A 1 271 ? -5.026 -14.482 13.980 1.00 91.88 271 PRO A O 1
ATOM 2197 N N . SER A 1 272 ? -3.920 -12.684 13.239 1.00 89.06 272 SER A N 1
ATOM 2198 C CA . SER A 1 272 ? -4.828 -11.685 13.822 1.00 89.06 272 SER A CA 1
ATOM 2199 C C . SER A 1 272 ? -6.028 -11.341 12.929 1.00 89.06 272 SER A C 1
ATOM 2201 O O . SER A 1 272 ? -7.029 -10.836 13.431 1.00 89.06 272 SER A O 1
ATOM 2203 N N . THR A 1 273 ? -6.006 -11.660 11.629 1.00 93.00 273 THR A N 1
ATOM 2204 C CA . THR A 1 273 ? -7.031 -11.184 10.673 1.00 93.00 273 THR A CA 1
ATOM 2205 C C . THR A 1 273 ? -8.075 -12.244 10.312 1.00 93.00 273 THR A C 1
ATOM 2207 O O . THR A 1 273 ? -7.912 -13.421 10.621 1.00 93.00 273 THR A O 1
ATOM 2210 N N . VAL A 1 274 ? -9.178 -11.870 9.660 1.00 92.62 274 VAL A N 1
ATOM 2211 C CA . VAL A 1 274 ? -10.161 -12.832 9.120 1.00 92.62 274 VAL A CA 1
ATOM 2212 C C . VAL A 1 274 ? -9.535 -13.734 8.044 1.00 92.62 274 VAL A C 1
ATOM 2214 O O . VAL A 1 274 ? -9.884 -14.911 7.959 1.00 92.62 274 VAL A O 1
ATOM 2217 N N . VAL A 1 275 ? -8.593 -13.211 7.254 1.00 95.38 275 VAL A N 1
ATOM 2218 C CA . VAL A 1 275 ? -7.851 -13.954 6.227 1.00 95.38 275 VAL A CA 1
ATOM 2219 C C . VAL A 1 275 ? -6.551 -14.502 6.817 1.00 95.38 275 VAL A C 1
ATOM 2221 O O . VAL A 1 275 ? -5.583 -13.784 7.011 1.00 95.38 275 VAL A O 1
ATOM 2224 N N . LYS A 1 276 ? -6.513 -15.797 7.134 1.00 95.81 276 LYS A N 1
ATOM 2225 C CA . LYS A 1 276 ? -5.345 -16.400 7.808 1.00 95.81 276 LYS A CA 1
ATOM 2226 C C . LYS A 1 276 ? -4.162 -16.677 6.897 1.00 95.81 276 LYS A C 1
ATOM 2228 O O . LYS A 1 276 ? -3.046 -16.739 7.386 1.00 95.81 276 LYS A O 1
ATOM 2233 N N . ASP A 1 277 ? -4.422 -16.861 5.615 1.00 97.31 277 ASP A N 1
ATOM 2234 C CA . ASP A 1 277 ? -3.438 -17.168 4.586 1.00 97.31 277 ASP A CA 1
ATOM 2235 C C . ASP A 1 277 ? -3.605 -16.129 3.489 1.00 97.31 277 ASP A C 1
ATOM 2237 O O . ASP A 1 277 ? -4.687 -16.043 2.909 1.00 97.31 277 ASP A O 1
ATOM 2241 N N . LEU A 1 278 ? -2.582 -15.313 3.263 1.00 98.56 278 LEU A N 1
ATOM 2242 C CA . LEU A 1 278 ? -2.636 -14.159 2.380 1.00 98.56 278 LEU A CA 1
ATOM 2243 C C . LEU A 1 278 ? -1.497 -14.209 1.374 1.00 98.56 278 LEU A C 1
ATOM 2245 O O . LEU A 1 278 ? -0.340 -14.388 1.744 1.00 98.56 278 LEU A O 1
ATOM 2249 N N . VAL A 1 279 ? -1.808 -13.961 0.108 1.00 98.88 279 VAL A N 1
ATOM 2250 C CA . VAL A 1 279 ? -0.812 -13.805 -0.946 1.00 98.88 279 VAL A CA 1
ATOM 2251 C C . VAL A 1 279 ? -0.768 -12.358 -1.418 1.00 98.88 279 VAL A C 1
ATOM 2253 O O . VAL A 1 279 ? -1.795 -11.783 -1.773 1.00 98.88 279 VAL A O 1
ATOM 2256 N N . LEU A 1 280 ? 0.434 -11.789 -1.462 1.00 98.94 280 LEU A N 1
ATOM 2257 C CA . LEU A 1 280 ? 0.720 -10.482 -2.040 1.00 98.94 280 LEU A CA 1
ATOM 2258 C C . LEU A 1 280 ? 1.476 -10.649 -3.360 1.00 98.94 280 LEU A C 1
ATOM 2260 O O . LEU A 1 280 ? 2.471 -11.374 -3.422 1.00 98.94 280 LEU A O 1
ATOM 2264 N N . ILE A 1 281 ? 1.024 -9.947 -4.397 1.00 98.88 281 ILE A N 1
ATOM 2265 C CA . ILE A 1 281 ? 1.661 -9.867 -5.716 1.00 98.88 281 ILE A CA 1
ATOM 2266 C C . ILE A 1 281 ? 2.052 -8.402 -5.961 1.00 98.88 281 ILE A C 1
ATOM 2268 O O . ILE A 1 281 ? 1.219 -7.615 -6.419 1.00 98.88 281 ILE A O 1
ATOM 2272 N N . PRO A 1 282 ? 3.290 -8.007 -5.621 1.00 98.62 282 PRO A N 1
ATOM 2273 C CA . PRO A 1 282 ? 3.826 -6.691 -5.937 1.00 98.62 282 PRO A CA 1
ATOM 2274 C C . PRO A 1 282 ? 3.990 -6.505 -7.443 1.00 98.62 282 PRO A C 1
ATOM 2276 O O . PRO A 1 282 ? 4.467 -7.411 -8.130 1.00 98.62 282 PRO A O 1
ATOM 2279 N N . VAL A 1 283 ? 3.646 -5.319 -7.942 1.00 98.56 283 VAL A N 1
ATOM 2280 C CA . VAL A 1 283 ? 3.761 -4.968 -9.362 1.00 98.56 283 VAL A CA 1
ATOM 2281 C C . VAL A 1 283 ? 4.365 -3.575 -9.507 1.00 98.56 283 VAL A C 1
ATOM 2283 O O . VAL A 1 283 ? 3.972 -2.647 -8.807 1.00 98.56 283 VAL A O 1
ATOM 2286 N N . HIS A 1 284 ? 5.307 -3.433 -10.438 1.00 98.50 284 HIS A N 1
ATOM 2287 C CA . HIS A 1 284 ? 5.761 -2.144 -10.953 1.00 98.50 284 HIS A CA 1
ATOM 2288 C C . HIS A 1 284 ? 5.838 -2.248 -12.476 1.00 98.50 284 HIS A C 1
ATOM 2290 O O . HIS A 1 284 ? 6.804 -2.802 -13.017 1.00 98.50 284 HIS A O 1
ATOM 2296 N N . THR A 1 285 ? 4.802 -1.781 -13.177 1.00 98.00 285 THR A N 1
ATOM 2297 C CA . THR A 1 285 ? 4.733 -1.985 -14.631 1.00 98.00 285 THR A CA 1
ATOM 2298 C C . THR A 1 285 ? 5.674 -1.063 -15.381 1.00 98.00 285 THR A C 1
ATOM 2300 O O . THR A 1 285 ? 6.027 0.017 -14.908 1.00 98.00 285 THR A O 1
ATOM 2303 N N . LYS A 1 286 ? 6.136 -1.467 -16.566 1.00 96.12 286 LYS A N 1
ATOM 2304 C CA . LYS A 1 286 ? 6.827 -0.519 -17.447 1.00 96.12 286 LYS A CA 1
ATOM 2305 C C . LYS A 1 286 ? 5.780 0.398 -18.091 1.00 96.12 286 LYS A C 1
ATOM 2307 O O . LYS A 1 286 ? 4.903 -0.123 -18.773 1.00 96.12 286 LYS A O 1
ATOM 2312 N N . PRO A 1 287 ? 5.880 1.739 -17.983 1.00 95.12 287 PRO A N 1
ATOM 2313 C CA . PRO A 1 287 ? 4.787 2.637 -18.382 1.00 95.12 287 PRO A CA 1
ATOM 2314 C C . PRO A 1 287 ? 4.294 2.481 -19.833 1.00 95.12 287 PRO A C 1
ATOM 2316 O O . PRO A 1 287 ? 3.124 2.688 -20.147 1.00 95.12 287 PRO A O 1
ATOM 2319 N N . THR A 1 288 ? 5.184 2.121 -20.761 1.00 94.44 288 THR A N 1
ATOM 2320 C CA . THR A 1 288 ? 4.830 1.893 -22.174 1.00 94.44 288 THR A CA 1
ATOM 2321 C C . THR A 1 288 ? 4.172 0.539 -22.424 1.00 94.44 288 THR A C 1
ATOM 2323 O O . THR A 1 288 ? 3.481 0.382 -23.430 1.00 94.44 288 THR A O 1
ATOM 2326 N N . ASP A 1 289 ? 4.379 -0.414 -21.516 1.00 95.44 289 ASP A N 1
ATOM 2327 C CA . ASP A 1 289 ? 3.972 -1.813 -21.642 1.00 95.44 289 ASP A CA 1
ATOM 2328 C C . ASP A 1 289 ? 2.856 -2.158 -20.630 1.00 95.44 289 ASP A C 1
ATOM 2330 O O . ASP A 1 289 ? 2.377 -3.289 -20.616 1.00 95.44 289 ASP A O 1
ATOM 2334 N N . SER A 1 290 ? 2.359 -1.183 -19.848 1.00 95.62 290 SER A N 1
ATOM 2335 C CA . SER A 1 290 ? 1.363 -1.389 -18.781 1.00 95.62 290 SER A CA 1
ATOM 2336 C C . SER A 1 290 ? 0.108 -2.128 -19.241 1.00 95.62 290 SER A C 1
ATOM 2338 O O . SER A 1 290 ? -0.434 -2.924 -18.491 1.00 95.62 290 SER A O 1
ATOM 2340 N N . LEU A 1 291 ? -0.361 -1.925 -20.480 1.00 96.44 291 LEU A N 1
ATOM 2341 C CA . LEU A 1 291 ? -1.509 -2.686 -20.991 1.00 96.44 291 LEU A CA 1
ATOM 2342 C C . LEU A 1 291 ? -1.216 -4.194 -21.051 1.00 96.44 291 LEU A C 1
ATOM 2344 O O . LEU A 1 291 ? -2.078 -4.981 -20.677 1.00 96.44 291 LEU A O 1
ATOM 2348 N N . LYS A 1 292 ? -0.031 -4.573 -21.546 1.00 96.25 292 LYS A N 1
ATOM 2349 C CA . LYS A 1 292 ? 0.379 -5.973 -21.682 1.00 96.25 292 LYS A CA 1
ATOM 2350 C C . LYS A 1 292 ? 0.632 -6.572 -20.301 1.00 96.25 292 LYS A C 1
ATOM 2352 O O . LYS A 1 292 ? 0.012 -7.564 -19.950 1.00 96.25 292 LYS A O 1
ATOM 2357 N N . GLU A 1 293 ? 1.470 -5.915 -19.501 1.00 98.19 293 GLU A N 1
ATOM 2358 C CA . GLU A 1 293 ? 1.853 -6.421 -18.179 1.00 98.19 293 GLU A CA 1
ATOM 2359 C C . GLU A 1 293 ? 0.644 -6.570 -17.243 1.00 98.19 293 GLU A C 1
ATOM 2361 O O . GLU A 1 293 ? 0.541 -7.560 -16.528 1.00 98.19 293 GLU A O 1
ATOM 2366 N N . LEU A 1 294 ? -0.314 -5.634 -17.265 1.00 98.38 294 LEU A N 1
ATOM 2367 C CA . LEU A 1 294 ? -1.512 -5.749 -16.428 1.00 98.38 294 LEU A CA 1
ATOM 2368 C C . LEU A 1 294 ? -2.486 -6.832 -16.895 1.00 98.38 294 LEU A C 1
ATOM 2370 O O . LEU A 1 294 ? -3.186 -7.405 -16.062 1.00 98.38 294 LEU A O 1
ATOM 2374 N N . ASP A 1 295 ? -2.573 -7.098 -18.200 1.00 97.75 295 ASP A N 1
ATOM 2375 C CA . ASP A 1 295 ? -3.375 -8.217 -18.698 1.00 97.75 295 ASP A CA 1
ATOM 2376 C C . ASP A 1 295 ? -2.797 -9.559 -18.231 1.00 97.75 295 ASP A C 1
ATOM 2378 O O . ASP A 1 295 ? -3.540 -10.425 -17.761 1.00 97.75 295 ASP A O 1
ATOM 2382 N N . GLU A 1 296 ? -1.470 -9.666 -18.252 1.00 97.88 296 GLU A N 1
ATOM 2383 C CA . GLU A 1 296 ? -0.722 -10.870 -17.897 1.00 97.88 296 GLU A CA 1
ATOM 2384 C C . GLU A 1 296 ? -0.802 -11.248 -16.411 1.00 97.88 296 GLU A C 1
ATOM 2386 O O . GLU A 1 296 ? -0.640 -12.406 -16.021 1.00 97.88 296 GLU A O 1
ATOM 2391 N N . LEU A 1 297 ? -1.158 -10.299 -15.540 1.00 98.44 297 LEU A N 1
ATOM 2392 C CA . LEU A 1 297 ? -1.404 -10.583 -14.122 1.00 98.44 297 LEU A CA 1
ATOM 2393 C C . LEU A 1 297 ? -2.523 -11.612 -13.899 1.00 98.44 297 LEU A C 1
ATOM 2395 O O . LEU A 1 297 ? -2.571 -12.244 -12.840 1.00 98.44 297 LEU A O 1
ATOM 2399 N N . HIS A 1 298 ? -3.413 -11.817 -14.875 1.00 98.06 298 HIS A N 1
ATOM 2400 C CA . HIS A 1 298 ? -4.384 -12.904 -14.812 1.00 98.06 298 HIS A CA 1
ATOM 2401 C C . HIS A 1 298 ? -3.716 -14.286 -14.782 1.00 98.06 298 HIS A C 1
ATOM 2403 O O . HIS A 1 298 ? -4.117 -15.151 -13.994 1.00 98.06 298 HIS A O 1
ATOM 2409 N N . ASP A 1 299 ? -2.679 -14.486 -15.592 1.00 97.75 299 ASP A N 1
ATOM 2410 C CA . ASP A 1 299 ? -1.959 -15.755 -15.693 1.00 97.75 299 ASP A CA 1
ATOM 2411 C C . ASP A 1 299 ? -1.059 -15.972 -14.473 1.00 97.75 299 ASP A C 1
ATOM 2413 O O . ASP A 1 299 ? -0.987 -17.084 -13.939 1.00 97.75 299 ASP A O 1
ATOM 2417 N N . VAL A 1 300 ? -0.493 -14.892 -13.921 1.00 98.31 300 VAL A N 1
ATOM 2418 C CA . VAL A 1 300 ? 0.199 -14.918 -12.620 1.00 98.31 300 VAL A CA 1
ATOM 2419 C C . VAL A 1 300 ? -0.745 -15.396 -11.514 1.00 98.31 300 VAL A C 1
ATOM 2421 O O . VAL A 1 300 ? -0.415 -16.327 -10.776 1.00 98.31 300 VAL A O 1
ATOM 2424 N N . VAL A 1 301 ? -1.945 -14.814 -11.412 1.00 98.56 301 VAL A N 1
ATOM 2425 C CA . VAL A 1 301 ? -2.947 -15.242 -10.423 1.00 98.56 301 VAL A CA 1
ATOM 2426 C C . VAL A 1 301 ? -3.346 -16.698 -10.638 1.00 98.56 301 VAL A C 1
ATOM 2428 O O . VAL A 1 301 ? -3.397 -17.461 -9.677 1.00 98.56 301 VAL A O 1
ATOM 2431 N N . THR A 1 302 ? -3.577 -17.117 -11.881 1.00 97.62 302 THR A N 1
ATOM 2432 C CA . THR A 1 302 ? -3.923 -18.509 -12.196 1.00 97.62 302 THR A CA 1
ATOM 2433 C C . THR A 1 302 ? -2.821 -19.479 -11.765 1.00 97.62 302 THR A C 1
ATOM 2435 O O . THR A 1 302 ? -3.115 -20.480 -11.106 1.00 97.62 302 THR A O 1
ATOM 2438 N N . SER A 1 303 ? -1.558 -19.155 -12.048 1.00 97.06 303 SER A N 1
ATOM 2439 C CA . SER A 1 303 ? -0.393 -19.940 -11.629 1.00 97.06 303 SER A CA 1
ATOM 2440 C C . SER A 1 303 ? -0.287 -20.046 -10.105 1.00 97.06 303 SER A C 1
ATOM 2442 O O . SER A 1 303 ? -0.128 -21.140 -9.562 1.00 97.06 303 SER A O 1
ATOM 2444 N N . ILE A 1 304 ? -0.470 -18.940 -9.379 1.00 98.00 304 ILE A N 1
ATOM 2445 C CA . ILE A 1 304 ? -0.432 -18.927 -7.910 1.00 98.00 304 ILE A CA 1
ATOM 2446 C C . ILE A 1 304 ? -1.559 -19.753 -7.293 1.00 98.00 304 ILE A C 1
ATOM 2448 O O . ILE A 1 304 ? -1.317 -20.522 -6.358 1.00 98.00 304 ILE A O 1
ATOM 2452 N N . ARG A 1 305 ? -2.773 -19.654 -7.839 1.00 97.94 305 ARG A N 1
ATOM 2453 C CA . ARG A 1 305 ? -3.910 -20.468 -7.395 1.00 97.94 305 ARG A CA 1
ATOM 2454 C C . ARG A 1 305 ? -3.635 -21.958 -7.580 1.00 97.94 305 ARG A C 1
ATOM 2456 O O . ARG A 1 305 ? -3.937 -22.739 -6.685 1.00 97.94 305 ARG A O 1
ATOM 2463 N N . GLN A 1 306 ? -3.014 -22.354 -8.691 1.00 97.69 306 GLN A N 1
ATOM 2464 C CA . GLN A 1 306 ? -2.594 -23.742 -8.918 1.00 97.69 306 GLN A CA 1
ATOM 2465 C C . GLN A 1 306 ? -1.464 -24.167 -7.970 1.00 97.69 306 GLN A C 1
ATOM 2467 O O . GLN A 1 306 ? -1.489 -25.275 -7.440 1.00 97.69 306 GLN A O 1
ATOM 2472 N N . LYS A 1 307 ? -0.486 -23.285 -7.731 1.00 97.69 307 LYS A N 1
ATOM 2473 C CA . LYS A 1 307 ? 0.701 -23.568 -6.913 1.00 97.69 307 LYS A CA 1
ATOM 2474 C C . LYS A 1 307 ? 0.379 -23.722 -5.426 1.00 97.69 307 LYS A C 1
ATOM 2476 O O . LYS A 1 307 ? 0.946 -24.593 -4.769 1.00 97.69 307 LYS A O 1
ATOM 2481 N N . TRP A 1 308 ? -0.477 -22.860 -4.879 1.00 98.06 308 TRP A N 1
ATOM 2482 C CA . TRP A 1 308 ? -0.730 -22.776 -3.434 1.00 98.06 308 TRP A CA 1
ATOM 2483 C C . TRP A 1 308 ? -2.174 -23.060 -3.021 1.00 98.06 308 TRP A C 1
ATOM 2485 O O . TRP A 1 308 ? -2.439 -23.144 -1.824 1.00 98.06 308 TRP A O 1
ATOM 2495 N N . GLY A 1 309 ? -3.095 -23.247 -3.971 1.00 97.25 309 GLY A N 1
ATOM 2496 C CA . GLY A 1 309 ? -4.478 -23.630 -3.680 1.00 97.25 309 GLY A CA 1
ATOM 2497 C C . GLY A 1 309 ? -5.270 -22.569 -2.913 1.00 97.25 309 GLY A C 1
ATOM 2498 O O . GLY A 1 309 ? -6.158 -22.924 -2.142 1.00 97.25 309 GLY A O 1
ATOM 2499 N N . THR A 1 310 ? -4.934 -21.287 -3.078 1.00 96.06 310 THR A N 1
ATOM 2500 C CA . THR A 1 310 ? -5.535 -20.170 -2.333 1.00 96.06 310 THR A CA 1
ATOM 2501 C C . THR A 1 310 ? -6.062 -19.092 -3.278 1.00 96.06 310 THR A C 1
ATOM 2503 O O . THR A 1 310 ? -5.417 -18.761 -4.272 1.00 96.06 310 THR A O 1
ATOM 2506 N N . ASP A 1 311 ? -7.232 -18.543 -2.947 1.00 97.31 311 ASP A N 1
ATOM 2507 C CA . ASP A 1 311 ? -7.854 -17.404 -3.639 1.00 97.31 311 ASP A CA 1
ATOM 2508 C C . ASP A 1 311 ? -7.592 -16.073 -2.903 1.00 97.31 311 ASP A C 1
ATOM 2510 O O . ASP A 1 311 ? -7.969 -15.010 -3.391 1.00 97.31 311 ASP A O 1
ATOM 2514 N N . ASN A 1 312 ? -6.945 -16.111 -1.733 1.00 98.12 312 ASN A N 1
ATOM 2515 C CA . ASN A 1 312 ? -6.726 -14.952 -0.866 1.00 98.12 312 ASN A CA 1
ATOM 2516 C C . ASN A 1 312 ? -5.571 -14.081 -1.383 1.00 98.12 312 ASN A C 1
ATOM 2518 O O . ASN A 1 312 ? -4.484 -14.054 -0.804 1.00 98.12 312 ASN A O 1
ATOM 2522 N N . ILE A 1 313 ? -5.788 -13.414 -2.514 1.00 98.88 313 ILE A N 1
ATOM 2523 C CA . ILE A 1 313 ? -4.741 -12.716 -3.262 1.00 98.88 313 ILE A CA 1
ATOM 2524 C C . ILE A 1 313 ? -5.020 -11.212 -3.289 1.00 98.88 313 ILE A C 1
ATOM 2526 O O . ILE A 1 313 ? -6.115 -10.780 -3.659 1.00 98.88 313 ILE A O 1
ATOM 2530 N N . ILE A 1 314 ? -3.992 -10.427 -2.961 1.00 98.88 314 ILE A N 1
ATOM 2531 C CA . ILE A 1 314 ? -3.908 -8.986 -3.207 1.00 98.88 314 ILE A CA 1
ATOM 2532 C C . ILE A 1 314 ? -2.794 -8.738 -4.224 1.00 98.88 314 ILE A C 1
ATOM 2534 O O . ILE A 1 314 ? -1.653 -9.150 -4.028 1.00 98.88 314 ILE A O 1
ATOM 2538 N N . ILE A 1 315 ? -3.116 -8.024 -5.294 1.00 98.94 315 ILE A N 1
ATOM 2539 C CA . ILE A 1 315 ? -2.164 -7.472 -6.255 1.00 98.94 315 ILE A CA 1
ATOM 2540 C C . ILE A 1 315 ? -2.041 -5.982 -5.955 1.00 98.94 315 ILE A C 1
ATOM 2542 O O . ILE A 1 315 ? -3.059 -5.299 -5.836 1.00 98.94 315 ILE A O 1
ATOM 2546 N N . LEU A 1 316 ? -0.824 -5.469 -5.807 1.00 98.88 316 LEU A N 1
ATOM 2547 C CA . LEU A 1 316 ? -0.615 -4.093 -5.369 1.00 98.88 316 LEU A CA 1
ATOM 2548 C C . LEU A 1 316 ? 0.686 -3.488 -5.890 1.00 98.88 316 LEU A C 1
ATOM 2550 O O . LEU A 1 316 ? 1.677 -4.193 -6.069 1.00 98.88 316 LEU A O 1
ATOM 2554 N N . GLY A 1 317 ? 0.686 -2.175 -6.098 1.00 98.69 317 GLY A N 1
ATOM 2555 C CA . GLY A 1 317 ? 1.872 -1.409 -6.476 1.00 98.69 317 GLY A CA 1
ATOM 2556 C C . GLY A 1 317 ? 1.617 -0.402 -7.587 1.00 98.69 317 GLY A C 1
ATOM 2557 O O . GLY A 1 317 ? 0.468 -0.055 -7.855 1.00 98.69 317 GLY A O 1
ATOM 2558 N N . ASP A 1 318 ? 2.690 0.053 -8.227 1.00 98.75 318 ASP A N 1
ATOM 2559 C CA . ASP A 1 318 ? 2.650 1.031 -9.310 1.00 98.75 318 ASP A CA 1
ATOM 2560 C C . ASP A 1 318 ? 2.277 0.345 -10.628 1.00 98.75 318 ASP A C 1
ATOM 2562 O O . ASP A 1 318 ? 3.084 -0.304 -11.306 1.00 98.75 318 ASP A O 1
ATOM 2566 N N . PHE A 1 319 ? 1.007 0.465 -10.994 1.00 98.56 319 PHE A N 1
ATOM 2567 C CA . PHE A 1 319 ? 0.483 -0.153 -12.200 1.00 98.56 319 PHE A CA 1
ATOM 2568 C C . PHE A 1 319 ? 0.656 0.746 -13.423 1.00 98.56 319 PHE A C 1
ATOM 2570 O O . PHE A 1 319 ? 0.389 0.278 -14.535 1.00 98.56 319 PHE A O 1
ATOM 2577 N N . ASN A 1 320 ? 1.060 2.013 -13.251 1.00 97.94 320 ASN A N 1
ATOM 2578 C CA . ASN A 1 320 ? 0.919 3.056 -14.266 1.00 97.94 320 ASN A CA 1
ATOM 2579 C C . ASN A 1 320 ? -0.506 3.056 -14.879 1.00 97.94 320 ASN A C 1
ATOM 2581 O O . ASN A 1 320 ? -0.697 3.207 -16.087 1.00 97.94 320 ASN A O 1
ATOM 2585 N N . ALA A 1 321 ? -1.530 2.824 -14.046 1.00 94.62 321 ALA A N 1
ATOM 2586 C CA . ALA A 1 321 ? -2.900 2.515 -14.471 1.00 94.62 321 ALA A CA 1
ATOM 2587 C C . ALA A 1 321 ? -3.793 3.741 -14.738 1.00 94.62 321 ALA A C 1
ATOM 2589 O O . ALA A 1 321 ? -5.001 3.682 -14.496 1.00 94.62 321 ALA A O 1
ATOM 2590 N N . ASP A 1 322 ? -3.220 4.829 -15.251 1.00 93.75 322 ASP A N 1
ATOM 2591 C CA . ASP A 1 322 ? -3.968 6.029 -15.626 1.00 93.75 322 ASP A CA 1
ATOM 2592 C C . ASP A 1 322 ? -3.205 6.883 -16.667 1.00 93.75 322 ASP A C 1
ATOM 2594 O O . ASP A 1 322 ? -2.175 6.471 -17.224 1.00 93.75 322 ASP A O 1
ATOM 2598 N N . GLY A 1 323 ? -3.741 8.059 -16.992 1.00 91.25 323 GLY A N 1
ATOM 2599 C CA . GLY A 1 323 ? -3.114 9.070 -17.818 1.00 91.25 323 GLY A CA 1
ATOM 2600 C C . GLY A 1 323 ? -2.836 8.562 -19.227 1.00 91.25 323 GLY A C 1
ATOM 2601 O O . GLY A 1 323 ? -3.652 7.899 -19.877 1.00 91.25 323 GLY A O 1
ATOM 2602 N N . ARG A 1 324 ? -1.642 8.879 -19.732 1.00 92.12 324 ARG A N 1
ATOM 2603 C CA . ARG A 1 324 ? -1.225 8.470 -21.083 1.00 92.12 324 ARG A CA 1
ATOM 2604 C C . ARG A 1 324 ? -0.909 6.973 -21.199 1.00 92.12 324 ARG A C 1
ATOM 2606 O O . ARG A 1 324 ? -0.902 6.444 -22.315 1.00 92.12 324 ARG A O 1
ATOM 2613 N N . TYR A 1 325 ? -0.642 6.296 -20.084 1.00 92.44 325 TYR A N 1
ATOM 2614 C CA . TYR A 1 325 ? -0.193 4.904 -20.072 1.00 92.44 325 TYR A CA 1
ATOM 2615 C C . TYR A 1 325 ? -1.382 3.949 -20.231 1.00 92.44 325 TYR A C 1
ATOM 2617 O O . TYR A 1 325 ? -1.403 3.127 -21.160 1.00 92.44 325 TYR A O 1
ATOM 2625 N N . LEU A 1 326 ? -2.447 4.151 -19.446 1.00 94.69 326 LEU A N 1
ATOM 2626 C CA . LEU A 1 326 ? -3.628 3.290 -19.457 1.00 94.69 326 LEU A CA 1
ATOM 2627 C C . LEU A 1 326 ? -4.950 4.075 -19.492 1.00 94.69 326 LEU A C 1
ATOM 2629 O O . LEU A 1 326 ? -5.624 4.259 -18.489 1.00 94.69 326 LEU A O 1
ATOM 2633 N N . SER A 1 327 ? -5.400 4.448 -20.693 1.00 93.75 327 SER A N 1
ATOM 2634 C CA . SER A 1 327 ? -6.753 5.005 -20.869 1.00 93.75 327 SER A CA 1
ATOM 2635 C C . SER A 1 327 ? -7.850 4.030 -20.408 1.00 93.75 327 SER A C 1
ATOM 2637 O O . SER A 1 327 ? -7.706 2.816 -20.572 1.00 93.75 327 SER A O 1
ATOM 2639 N N . GLN A 1 328 ? -9.021 4.544 -20.031 1.00 93.44 328 GLN A N 1
ATOM 2640 C CA . GLN A 1 328 ? -10.192 3.731 -19.667 1.00 93.44 328 GLN A CA 1
ATOM 2641 C C . GLN A 1 328 ? -10.592 2.679 -20.721 1.00 93.44 328 GLN A C 1
ATOM 2643 O O . GLN A 1 328 ? -10.977 1.555 -20.396 1.00 93.44 328 GLN A O 1
ATOM 2648 N N . LYS A 1 329 ? -10.443 2.995 -22.016 1.00 95.25 329 LYS A N 1
ATOM 2649 C CA . LYS A 1 329 ? -10.693 2.040 -23.113 1.00 95.25 329 LYS A CA 1
ATOM 2650 C C . LYS A 1 329 ? -9.682 0.888 -23.135 1.00 95.25 329 LYS A C 1
ATOM 2652 O O . LYS A 1 329 ? -10.046 -0.220 -23.518 1.00 95.25 329 LYS A O 1
ATOM 2657 N N . LYS A 1 330 ? -8.422 1.156 -22.780 1.00 95.44 330 LYS A N 1
ATOM 2658 C CA . LYS A 1 330 ? -7.368 0.140 -22.643 1.00 95.44 330 LYS A CA 1
ATOM 2659 C C . LYS A 1 330 ? -7.603 -0.698 -21.386 1.00 95.44 330 LYS A C 1
ATOM 2661 O O . LYS A 1 330 ? -7.601 -1.916 -21.495 1.00 95.44 330 LYS A O 1
ATOM 2666 N N . LYS A 1 331 ? -7.898 -0.059 -20.246 1.00 95.31 331 LYS A N 1
ATOM 2667 C CA . LYS A 1 331 ? -8.186 -0.734 -18.973 1.00 95.31 331 LYS A CA 1
ATOM 2668 C C . LYS A 1 331 ? -9.289 -1.782 -19.122 1.00 95.31 331 LYS A C 1
ATOM 2670 O O . LYS A 1 331 ? -9.084 -2.913 -18.731 1.00 95.31 331 LYS A O 1
ATOM 2675 N N . LYS A 1 332 ? -10.399 -1.479 -19.801 1.00 95.81 332 LYS A N 1
ATOM 2676 C CA . LYS A 1 332 ? -11.492 -2.451 -20.043 1.00 95.81 332 LYS A CA 1
ATOM 2677 C C . LYS A 1 332 ? -11.102 -3.709 -20.837 1.00 95.81 332 LYS A C 1
ATOM 2679 O O . LYS A 1 332 ? -11.919 -4.614 -20.954 1.00 95.81 332 LYS A O 1
ATOM 2684 N N . LYS A 1 333 ? -9.915 -3.743 -21.451 1.00 96.38 333 LYS A N 1
ATOM 2685 C CA . LYS A 1 333 ? -9.429 -4.897 -22.220 1.00 96.38 333 LYS A CA 1
ATOM 2686 C C . LYS A 1 333 ? -8.577 -5.857 -21.397 1.00 96.38 333 LYS A C 1
ATOM 2688 O O . LYS A 1 333 ? -8.397 -6.976 -21.854 1.00 96.38 333 LYS A O 1
ATOM 2693 N N . ILE A 1 334 ? -8.049 -5.430 -20.247 1.00 97.69 334 ILE A N 1
ATOM 2694 C CA . ILE A 1 334 ? -7.222 -6.304 -19.409 1.00 97.69 334 ILE A CA 1
ATOM 2695 C C . ILE A 1 334 ? -8.127 -7.258 -18.634 1.00 97.69 334 ILE A C 1
ATOM 2697 O O . ILE A 1 334 ? -9.152 -6.841 -18.082 1.00 97.69 334 ILE A O 1
ATOM 2701 N N . ARG A 1 335 ? -7.743 -8.528 -18.546 1.00 98.25 335 ARG A N 1
ATOM 2702 C CA . ARG A 1 335 ? -8.514 -9.575 -17.859 1.00 98.25 335 ARG A CA 1
ATOM 2703 C C . ARG A 1 335 ? -8.786 -9.245 -16.391 1.00 98.25 335 ARG A C 1
ATOM 2705 O O . ARG A 1 335 ? -9.882 -9.508 -15.896 1.00 98.25 335 ARG A O 1
ATOM 2712 N N . ILE A 1 336 ? -7.856 -8.559 -15.724 1.00 98.12 336 ILE A N 1
ATOM 2713 C CA . ILE A 1 336 ? -8.021 -8.148 -14.323 1.00 98.12 336 ILE A CA 1
ATOM 2714 C C . ILE A 1 336 ? -8.974 -6.954 -14.110 1.00 98.12 336 ILE A C 1
ATOM 2716 O O . ILE A 1 336 ? -9.152 -6.530 -12.974 1.00 98.12 336 ILE A O 1
ATOM 2720 N N . SER A 1 337 ? -9.586 -6.378 -15.157 1.00 96.44 337 SER A N 1
ATOM 2721 C CA . SER A 1 337 ? -10.536 -5.247 -15.033 1.00 96.44 337 S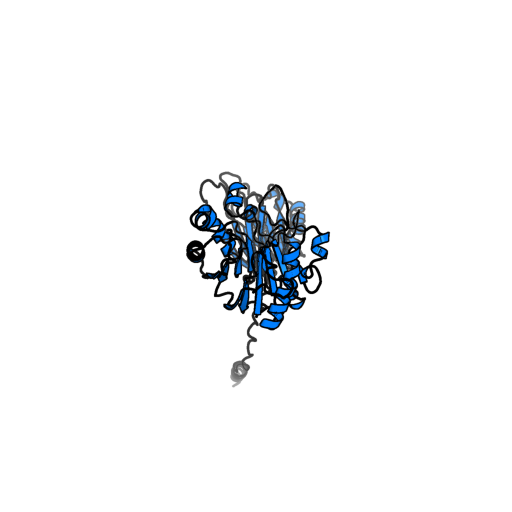ER A CA 1
ATOM 2722 C C . SER A 1 337 ? -11.981 -5.653 -14.729 1.00 96.44 337 SER A C 1
ATOM 2724 O O . SER A 1 337 ? -12.844 -4.790 -14.570 1.00 96.44 337 SER A O 1
ATOM 2726 N N . SER A 1 338 ? -12.263 -6.953 -14.675 1.00 94.25 338 SER A N 1
ATOM 2727 C CA . SER A 1 338 ? -13.611 -7.496 -14.511 1.00 94.25 338 SER A CA 1
ATOM 2728 C C . SER A 1 338 ? -13.642 -8.593 -13.450 1.00 94.25 338 SER A C 1
ATOM 2730 O O . SER A 1 338 ? -12.599 -9.010 -12.948 1.00 94.25 338 SER A O 1
ATOM 2732 N N . ALA A 1 339 ? -14.840 -9.056 -13.082 1.00 94.00 339 ALA A N 1
ATOM 2733 C CA . ALA A 1 339 ? -14.990 -10.141 -12.118 1.00 94.00 339 ALA A CA 1
ATOM 2734 C C . ALA A 1 339 ? -14.141 -11.368 -12.528 1.00 94.00 339 ALA A C 1
ATOM 2736 O O . ALA A 1 339 ? -14.102 -11.709 -13.712 1.00 94.00 339 ALA A O 1
ATOM 2737 N N . PRO A 1 340 ? -13.481 -12.050 -11.575 1.00 97.44 340 PRO A N 1
ATOM 2738 C CA . PRO A 1 340 ? -13.630 -11.925 -10.119 1.00 97.44 340 PRO A CA 1
ATOM 2739 C C . PRO A 1 340 ? -12.688 -10.901 -9.451 1.00 97.44 340 PRO A C 1
ATOM 2741 O O . PRO A 1 340 ? -12.493 -10.967 -8.241 1.00 97.44 340 PRO A O 1
ATOM 2744 N N . TYR A 1 341 ? -12.074 -9.981 -10.197 1.00 98.69 341 TYR A N 1
ATOM 2745 C CA . TYR A 1 341 ? -11.162 -8.981 -9.638 1.00 98.69 341 TYR A CA 1
ATOM 2746 C C . TYR A 1 341 ? -11.912 -7.749 -9.127 1.00 98.69 341 TYR A C 1
ATOM 2748 O O . TYR A 1 341 ? -12.832 -7.251 -9.778 1.00 98.69 341 TYR A O 1
ATOM 2756 N N . HIS A 1 342 ? -11.481 -7.226 -7.980 1.00 98.06 342 HIS A N 1
ATOM 2757 C CA . HIS A 1 342 ? -12.035 -6.018 -7.374 1.00 98.06 342 HIS A CA 1
ATOM 2758 C C . HIS A 1 342 ? -10.923 -4.993 -7.154 1.00 98.06 342 HIS A C 1
ATOM 2760 O O . HIS A 1 342 ? -10.028 -5.208 -6.339 1.00 98.06 342 HIS A O 1
ATOM 2766 N N . TRP A 1 343 ? -10.976 -3.887 -7.894 1.00 98.12 343 TRP A N 1
ATOM 2767 C CA . TRP A 1 343 ? -10.057 -2.761 -7.736 1.00 98.12 343 TRP A CA 1
ATOM 2768 C C . TRP A 1 343 ? -10.519 -1.930 -6.543 1.00 98.12 343 TRP A C 1
ATOM 2770 O O . TRP A 1 343 ? -11.665 -1.495 -6.517 1.00 98.12 343 TRP A O 1
ATOM 2780 N N . LEU A 1 344 ? -9.653 -1.776 -5.544 1.00 97.75 344 LEU A N 1
ATOM 2781 C CA . LEU A 1 344 ? -9.975 -1.092 -4.292 1.00 97.75 344 LEU A CA 1
ATOM 2782 C C . LEU A 1 344 ? -9.590 0.391 -4.300 1.00 97.75 344 LEU A C 1
ATOM 2784 O O . LEU A 1 344 ? -10.120 1.150 -3.498 1.00 97.75 344 LEU A O 1
ATOM 2788 N N . ILE A 1 345 ? -8.650 0.778 -5.168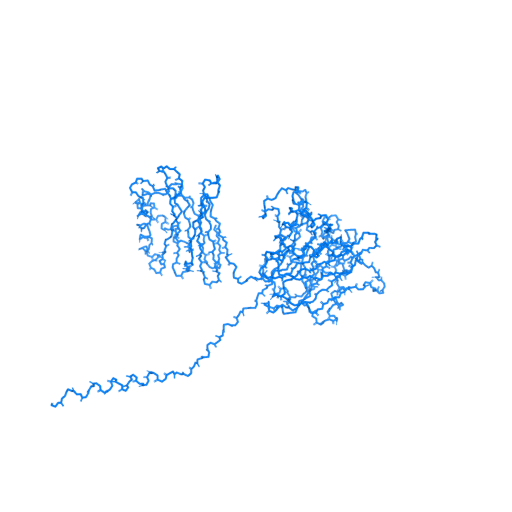 1.00 96.88 345 ILE A N 1
ATOM 2789 C CA . ILE A 1 345 ? -8.294 2.178 -5.418 1.00 96.88 345 ILE A CA 1
ATOM 2790 C C . ILE A 1 345 ? -9.061 2.637 -6.657 1.00 96.88 345 ILE A C 1
ATOM 2792 O O . ILE A 1 345 ? -8.806 2.135 -7.764 1.00 96.88 345 ILE A O 1
ATOM 2796 N N . ASP A 1 346 ? -10.001 3.555 -6.445 1.00 91.88 346 ASP A N 1
ATOM 2797 C CA . ASP A 1 346 ? -10.857 4.128 -7.484 1.00 91.88 346 ASP A CA 1
ATOM 2798 C C . ASP A 1 346 ? -10.053 4.955 -8.502 1.00 91.88 346 ASP A C 1
ATOM 2800 O O . ASP A 1 346 ? -8.916 5.343 -8.254 1.00 91.88 346 ASP A O 1
ATOM 2804 N N . ASP A 1 347 ? -10.622 5.167 -9.693 1.00 92.62 347 ASP A N 1
ATOM 2805 C CA . ASP A 1 347 ? -9.948 5.797 -10.845 1.00 92.62 347 ASP A CA 1
ATOM 2806 C C . ASP A 1 347 ? -9.730 7.313 -10.725 1.00 92.62 347 ASP A C 1
ATOM 2808 O O . ASP A 1 347 ? -9.153 7.903 -11.631 1.00 92.62 347 ASP A O 1
ATOM 2812 N N . ASP A 1 348 ? -10.226 7.932 -9.658 1.00 90.62 348 ASP A N 1
ATOM 2813 C CA . ASP A 1 348 ? -10.140 9.362 -9.355 1.00 90.62 348 ASP A CA 1
ATOM 2814 C C . ASP A 1 348 ? -9.285 9.656 -8.108 1.00 90.62 348 ASP A C 1
ATOM 2816 O O . ASP A 1 348 ? -9.290 10.772 -7.587 1.00 90.62 348 ASP A O 1
ATOM 2820 N N . VAL A 1 349 ? -8.548 8.658 -7.610 1.00 93.88 349 VAL A N 1
ATOM 2821 C CA . VAL A 1 349 ? -7.647 8.811 -6.463 1.00 93.88 349 VAL A CA 1
ATOM 2822 C C . VAL A 1 349 ? -6.266 9.245 -6.945 1.00 93.88 349 VAL A C 1
ATOM 2824 O O . VAL A 1 349 ? -5.593 8.498 -7.649 1.00 93.88 349 VAL A O 1
ATOM 2827 N N . ASP A 1 350 ? -5.797 10.410 -6.508 1.00 96.50 350 ASP A N 1
ATOM 2828 C CA . ASP A 1 350 ? -4.426 10.845 -6.785 1.00 96.50 350 ASP A CA 1
ATOM 2829 C C . ASP A 1 350 ? -3.408 10.018 -5.979 1.00 96.50 350 ASP A C 1
ATOM 2831 O O . ASP A 1 350 ? -3.435 9.965 -4.738 1.00 96.50 350 ASP A O 1
ATOM 2835 N N . THR A 1 351 ? -2.507 9.344 -6.693 1.00 98.12 351 THR A N 1
ATOM 2836 C CA . THR A 1 351 ? -1.410 8.562 -6.106 1.00 98.12 351 THR A CA 1
ATOM 2837 C C . THR A 1 351 ? -0.039 9.151 -6.416 1.00 98.12 351 THR A C 1
ATOM 2839 O O . THR A 1 351 ? 0.974 8.543 -6.073 1.00 98.12 351 THR A O 1
ATOM 2842 N N . THR A 1 352 ? 0.022 10.340 -7.020 1.00 97.25 352 THR A N 1
ATOM 2843 C CA . THR A 1 352 ? 1.277 11.036 -7.310 1.00 97.25 352 THR A CA 1
ATOM 2844 C C . THR A 1 352 ? 1.485 12.187 -6.344 1.00 97.25 352 THR A C 1
ATOM 2846 O O . THR A 1 352 ? 0.541 12.823 -5.901 1.00 97.25 352 THR A O 1
ATOM 2849 N N . SER A 1 353 ? 2.735 12.505 -6.027 1.00 94.00 353 SER A N 1
ATOM 2850 C CA . SER A 1 353 ? 3.036 13.638 -5.148 1.00 94.00 353 SER A CA 1
ATOM 2851 C C . SER A 1 353 ? 3.220 14.967 -5.885 1.00 94.00 353 SER A C 1
ATOM 2853 O O . SER A 1 353 ? 3.662 15.962 -5.312 1.00 94.00 353 SER A O 1
ATOM 2855 N N . SER A 1 354 ? 2.915 14.992 -7.184 1.00 89.69 354 SER A N 1
ATOM 2856 C CA . SER A 1 354 ? 3.073 16.176 -8.016 1.00 89.69 354 SER A CA 1
ATOM 2857 C C . SER A 1 354 ? 1.772 16.964 -8.095 1.00 89.69 354 SER A C 1
ATOM 2859 O O . SER A 1 354 ? 0.812 16.513 -8.701 1.00 89.69 354 SER A O 1
ATOM 2861 N N . ASN A 1 355 ? 1.812 18.225 -7.664 1.00 85.88 355 ASN A N 1
ATOM 2862 C CA . ASN A 1 355 ? 0.692 19.174 -7.763 1.00 85.88 355 ASN A CA 1
ATOM 2863 C C . ASN A 1 355 ? 0.290 19.575 -9.204 1.00 85.88 355 ASN A C 1
ATOM 2865 O O . ASN A 1 355 ? -0.518 20.485 -9.391 1.00 85.88 355 ASN A O 1
ATOM 2869 N N . PHE A 1 356 ? 0.881 18.961 -10.234 1.00 88.25 356 PHE A N 1
ATOM 2870 C CA . PHE A 1 356 ? 0.604 19.250 -11.647 1.00 88.25 356 PHE A CA 1
ATOM 2871 C C . PHE A 1 356 ? -0.270 18.190 -12.329 1.00 88.25 356 PHE A C 1
ATOM 2873 O O . PHE A 1 356 ? -0.580 18.336 -13.512 1.00 88.25 356 PHE A O 1
ATOM 2880 N N . ASN A 1 357 ? -0.626 17.117 -11.625 1.00 90.19 357 ASN A N 1
ATOM 2881 C CA . ASN A 1 357 ? -1.491 16.048 -12.117 1.00 90.19 357 ASN A CA 1
ATOM 2882 C C . ASN A 1 357 ? -2.230 15.390 -10.940 1.00 90.19 357 ASN A C 1
ATOM 2884 O O . ASN A 1 357 ? -1.965 15.728 -9.795 1.00 90.19 357 ASN A O 1
ATOM 2888 N N . ASP A 1 358 ? -3.136 14.470 -11.245 1.00 92.19 358 ASP A N 1
ATOM 2889 C CA . ASP A 1 358 ? -3.962 13.728 -10.289 1.00 92.19 358 ASP A CA 1
ATOM 2890 C C . ASP A 1 358 ? -4.032 12.229 -10.644 1.00 92.19 358 ASP A C 1
ATOM 2892 O O . ASP A 1 358 ? -5.057 11.575 -10.456 1.00 92.19 358 ASP A O 1
ATOM 2896 N N . HIS A 1 359 ? -2.956 11.677 -11.217 1.00 96.31 359 HIS A N 1
ATOM 2897 C CA . HIS A 1 359 ? -2.985 10.331 -11.784 1.00 96.31 359 HIS A CA 1
ATOM 2898 C C . HIS A 1 359 ? -3.132 9.221 -10.735 1.00 96.31 359 HIS A C 1
ATOM 2900 O O . HIS A 1 359 ? -2.432 9.184 -9.723 1.00 96.31 359 HIS A O 1
ATOM 2906 N N . THR A 1 360 ? -3.959 8.223 -11.057 1.00 96.62 360 THR A N 1
ATOM 2907 C CA . THR A 1 360 ? -4.118 6.994 -10.259 1.00 96.62 360 THR A CA 1
ATOM 2908 C C . THR A 1 360 ? -3.223 5.862 -10.772 1.00 96.62 360 THR A C 1
ATOM 2910 O O . THR A 1 360 ? -3.693 4.845 -11.314 1.00 96.62 360 THR A O 1
ATOM 2913 N N . TYR A 1 361 ? -1.908 6.032 -10.643 1.00 98.38 361 TYR A N 1
ATOM 2914 C CA . TYR A 1 361 ? -0.946 5.027 -11.100 1.00 98.38 361 TYR A CA 1
ATOM 2915 C C . TYR A 1 361 ? -0.884 3.805 -10.189 1.00 98.38 361 TYR A C 1
ATOM 2917 O O . TYR A 1 361 ? -0.877 2.676 -10.690 1.00 98.38 361 TYR A O 1
ATOM 2925 N N . ASP A 1 362 ? -0.896 4.021 -8.880 1.00 98.75 362 ASP A N 1
ATOM 2926 C CA . ASP A 1 362 ? -0.737 2.985 -7.870 1.00 98.75 362 ASP A CA 1
ATOM 2927 C C . ASP A 1 362 ? -2.086 2.368 -7.510 1.00 98.75 362 ASP A C 1
ATOM 2929 O O . ASP A 1 362 ? -3.093 3.058 -7.347 1.00 98.75 362 ASP A O 1
ATOM 2933 N N . ARG A 1 363 ? -2.138 1.040 -7.406 1.00 98.75 363 ARG A N 1
ATOM 2934 C CA . ARG A 1 363 ? -3.396 0.298 -7.280 1.00 98.75 363 ARG A CA 1
ATOM 2935 C C . ARG A 1 363 ? -3.307 -0.804 -6.247 1.00 98.75 363 ARG A C 1
ATOM 2937 O O . ARG A 1 363 ? -2.240 -1.342 -5.964 1.00 98.75 363 ARG A O 1
ATOM 2944 N N . ILE A 1 364 ? -4.479 -1.173 -5.739 1.00 98.88 364 ILE A N 1
ATOM 2945 C CA . ILE A 1 364 ? -4.709 -2.385 -4.957 1.00 98.88 364 ILE A CA 1
ATOM 2946 C C . ILE A 1 364 ? -5.891 -3.112 -5.593 1.00 98.88 364 ILE A C 1
ATOM 2948 O O . ILE A 1 364 ? -6.955 -2.524 -5.789 1.00 98.88 364 ILE A O 1
ATOM 2952 N N . VAL A 1 365 ? -5.705 -4.385 -5.926 1.00 98.88 365 VAL A N 1
ATOM 2953 C CA . VAL A 1 365 ? -6.711 -5.256 -6.539 1.00 98.88 365 VAL A CA 1
ATOM 2954 C C . VAL A 1 365 ? -6.778 -6.556 -5.753 1.00 98.88 365 VAL A C 1
ATOM 2956 O O . VAL A 1 365 ? -5.746 -7.138 -5.439 1.00 98.88 365 VAL A O 1
ATOM 2959 N N . VAL A 1 366 ? -7.979 -7.040 -5.449 1.00 98.81 366 VAL A N 1
ATOM 2960 C CA . VAL A 1 366 ? -8.173 -8.323 -4.754 1.00 98.81 366 VAL A CA 1
ATOM 2961 C C . VAL A 1 366 ? -8.888 -9.338 -5.634 1.00 98.81 366 VAL A C 1
ATOM 2963 O O . VAL A 1 366 ? -9.713 -8.970 -6.474 1.00 98.81 366 VAL A O 1
ATOM 2966 N N . TYR A 1 367 ? -8.570 -10.618 -5.443 1.00 98.69 367 TYR A N 1
ATOM 2967 C CA . TYR A 1 367 ? -9.178 -11.719 -6.186 1.00 98.69 367 TYR A CA 1
ATOM 2968 C C . TYR A 1 367 ? -10.329 -12.364 -5.404 1.00 98.69 367 TYR A C 1
ATOM 2970 O O . TYR A 1 367 ? -10.138 -12.921 -4.328 1.00 98.69 367 TYR A O 1
ATOM 2978 N N . GLY A 1 368 ? -11.531 -12.336 -5.976 1.00 97.31 368 GLY A N 1
ATOM 2979 C CA . GLY A 1 368 ? -12.701 -13.035 -5.457 1.00 97.31 368 GLY A CA 1
ATOM 2980 C C . GLY A 1 368 ? -13.427 -12.320 -4.314 1.00 97.31 368 GLY A C 1
ATOM 2981 O O . GLY A 1 368 ? -12.864 -11.565 -3.518 1.00 97.31 368 GLY A O 1
ATOM 2982 N N . GLN A 1 369 ? -14.723 -12.618 -4.198 1.00 95.44 369 GLN A N 1
ATOM 2983 C CA . GLN A 1 369 ? -15.604 -11.989 -3.212 1.00 95.44 369 GLN A CA 1
ATOM 2984 C C . GLN A 1 369 ? -15.215 -12.331 -1.765 1.00 95.44 369 GLN A C 1
ATOM 2986 O O . GLN A 1 369 ? -15.386 -11.505 -0.870 1.00 95.44 369 GLN A O 1
ATOM 2991 N N . SER A 1 370 ? -14.684 -13.534 -1.520 1.00 94.50 370 SER A N 1
ATOM 2992 C CA . SER A 1 370 ? -14.227 -13.949 -0.189 1.00 94.50 370 SER A CA 1
ATOM 2993 C C . SER A 1 370 ? -13.097 -13.058 0.321 1.00 94.50 370 SER A C 1
ATOM 2995 O O . SER A 1 370 ? -13.181 -12.591 1.454 1.00 94.50 370 SER A O 1
ATOM 2997 N N . MET A 1 371 ? -12.106 -12.760 -0.527 1.00 97.25 371 MET A N 1
ATOM 2998 C CA . MET A 1 371 ? -11.010 -11.852 -0.187 1.00 97.25 371 MET A CA 1
ATOM 2999 C C . MET A 1 371 ? -11.510 -10.412 -0.032 1.00 97.25 371 MET A C 1
ATOM 3001 O O . MET A 1 371 ? -11.180 -9.740 0.941 1.00 97.25 371 MET A O 1
ATOM 3005 N N . LEU A 1 372 ? -12.391 -9.940 -0.923 1.00 95.62 372 LEU A N 1
ATOM 3006 C CA . LEU A 1 372 ? -13.011 -8.617 -0.779 1.00 95.62 372 LEU A CA 1
ATOM 3007 C C . LEU A 1 372 ? -13.737 -8.463 0.571 1.00 95.62 372 LEU A C 1
ATOM 3009 O O . LEU A 1 372 ? -13.650 -7.422 1.223 1.00 95.62 372 LEU A O 1
ATOM 3013 N N . ASN A 1 373 ? -14.415 -9.514 1.039 1.00 92.06 373 ASN A N 1
ATOM 3014 C CA . ASN A 1 373 ? -15.133 -9.492 2.310 1.00 92.06 373 ASN A CA 1
ATOM 3015 C C . ASN A 1 373 ? -14.210 -9.365 3.533 1.00 92.06 373 ASN A C 1
ATOM 3017 O O . ASN A 1 373 ? -14.704 -8.987 4.601 1.00 92.06 373 ASN A O 1
ATOM 3021 N N . THR A 1 374 ? -12.906 -9.633 3.414 1.00 94.25 374 THR A N 1
ATOM 3022 C CA . THR A 1 374 ? -11.944 -9.461 4.514 1.00 94.25 374 THR A CA 1
ATOM 3023 C C . THR A 1 374 ? -11.365 -8.052 4.592 1.00 94.25 374 THR A C 1
ATOM 3025 O O . THR A 1 374 ? -10.725 -7.731 5.588 1.00 94.25 374 THR A O 1
ATOM 3028 N N . ILE A 1 375 ? -11.621 -7.194 3.603 1.00 92.75 375 ILE A N 1
ATOM 3029 C CA . ILE A 1 375 ? -11.180 -5.795 3.595 1.00 92.75 375 ILE A CA 1
ATOM 3030 C C . ILE A 1 375 ? -12.074 -4.946 4.506 1.00 92.75 375 ILE A C 1
ATOM 3032 O O . ILE A 1 375 ? -13.304 -5.092 4.499 1.00 92.75 375 ILE A O 1
ATOM 3036 N N . VAL A 1 376 ? -11.477 -4.048 5.296 1.00 90.06 376 VAL A N 1
ATOM 3037 C CA . VAL A 1 376 ? -12.217 -3.017 6.040 1.00 90.06 376 VAL A CA 1
ATOM 3038 C C . VAL A 1 376 ? -12.812 -2.027 5.026 1.00 90.06 376 VAL A C 1
ATOM 3040 O O . VAL A 1 376 ? -12.054 -1.413 4.271 1.00 90.06 376 VAL A O 1
ATOM 3043 N N . PRO A 1 377 ? -14.146 -1.855 4.958 1.00 84.75 377 PRO A N 1
ATOM 3044 C CA . PRO A 1 377 ? -14.766 -0.984 3.960 1.00 84.75 377 PRO A CA 1
ATOM 3045 C C . PRO A 1 377 ? -14.234 0.452 4.028 1.00 84.75 377 PRO A C 1
ATOM 3047 O O . PRO A 1 377 ? -14.179 1.034 5.109 1.00 84.75 377 PRO A O 1
ATOM 3050 N N . GLY A 1 378 ? -13.856 1.016 2.877 1.00 85.31 378 GLY A N 1
ATOM 3051 C CA . GLY A 1 378 ? -13.323 2.381 2.772 1.00 85.31 378 GLY A CA 1
ATOM 3052 C C . GLY A 1 378 ? -11.899 2.571 3.309 1.00 85.31 378 GLY A C 1
ATOM 3053 O O . GLY A 1 378 ? -11.440 3.705 3.397 1.00 85.31 378 GLY A O 1
ATOM 3054 N N . SER A 1 379 ? -11.201 1.494 3.687 1.00 93.12 379 SER A N 1
ATOM 3055 C CA . SER A 1 379 ? -9.811 1.586 4.157 1.00 93.12 379 SER A CA 1
ATOM 3056 C C . SER A 1 379 ? -8.787 1.721 3.033 1.00 93.12 379 SER A C 1
ATOM 3058 O O . SER A 1 379 ? -7.701 2.238 3.280 1.00 93.12 379 SER A O 1
ATOM 3060 N N . ALA A 1 380 ? -9.119 1.258 1.824 1.00 96.12 380 ALA A N 1
ATOM 3061 C CA . ALA A 1 380 ? -8.229 1.342 0.679 1.00 96.12 380 ALA A CA 1
ATOM 3062 C C . ALA A 1 380 ? -8.116 2.791 0.193 1.00 96.12 380 ALA A C 1
ATOM 3064 O O . ALA A 1 380 ? -9.129 3.393 -0.162 1.00 96.12 380 ALA A O 1
ATOM 3065 N N . LYS A 1 381 ? -6.909 3.363 0.211 1.00 95.81 381 LYS A N 1
ATOM 3066 C CA . LYS A 1 381 ? -6.673 4.769 -0.155 1.00 95.81 381 LYS A CA 1
ATOM 3067 C C . LYS A 1 381 ? -5.206 5.052 -0.478 1.00 95.81 381 LYS A C 1
ATOM 3069 O O . LYS A 1 381 ? -4.329 4.242 -0.195 1.00 95.81 381 LYS A O 1
ATOM 3074 N N . SER A 1 382 ? -4.960 6.241 -1.018 1.00 97.25 382 SER A N 1
ATOM 3075 C CA . SER A 1 382 ? -3.634 6.853 -1.119 1.00 97.25 382 SER A CA 1
ATOM 3076 C C . SER A 1 382 ? -3.258 7.540 0.201 1.00 97.25 382 SER A C 1
ATOM 3078 O O . SER A 1 382 ? -4.090 8.214 0.819 1.00 97.25 382 SER A O 1
ATOM 3080 N N . PHE A 1 383 ? -2.016 7.372 0.654 1.00 97.56 383 PHE A N 1
ATOM 3081 C CA . PHE A 1 383 ? -1.465 8.053 1.822 1.00 97.56 383 PHE A CA 1
ATOM 3082 C C . PHE A 1 383 ? -0.675 9.291 1.395 1.00 97.56 383 PHE A C 1
ATOM 3084 O O . PHE A 1 383 ? 0.535 9.241 1.164 1.00 97.56 383 PHE A O 1
ATOM 3091 N N . ASN A 1 384 ? -1.367 10.428 1.325 1.00 96.56 384 ASN A N 1
ATOM 3092 C CA . ASN A 1 384 ? -0.757 11.718 1.021 1.00 96.56 384 ASN A CA 1
ATOM 3093 C C . ASN A 1 384 ? 0.121 12.195 2.199 1.00 96.56 384 ASN A C 1
ATOM 3095 O O . ASN A 1 384 ? -0.307 12.962 3.067 1.00 96.56 384 ASN A O 1
ATOM 3099 N N . PHE A 1 385 ? 1.367 11.714 2.239 1.00 95.12 385 PHE A N 1
ATOM 3100 C CA . PHE A 1 385 ? 2.326 12.040 3.298 1.00 95.12 385 PHE A CA 1
ATOM 3101 C C . PHE A 1 385 ? 2.778 13.502 3.268 1.00 95.12 385 PHE A C 1
ATOM 3103 O O . PHE A 1 385 ? 3.270 14.001 4.278 1.00 95.12 385 PHE A O 1
ATOM 3110 N N . GLN A 1 386 ? 2.599 14.191 2.137 1.00 95.25 386 GLN A N 1
ATOM 3111 C CA . GLN A 1 386 ? 2.840 15.625 2.046 1.00 95.25 386 GLN A CA 1
ATOM 3112 C C . GLN A 1 386 ? 1.885 16.382 2.965 1.00 95.25 386 GLN A C 1
ATOM 3114 O O . GLN A 1 386 ? 2.321 17.150 3.816 1.00 95.25 386 GLN A O 1
ATOM 3119 N N . THR A 1 387 ? 0.587 16.113 2.836 1.00 92.19 387 THR A N 1
ATOM 3120 C CA . THR A 1 387 ? -0.450 16.739 3.660 1.00 92.19 387 THR A CA 1
ATOM 3121 C C . THR A 1 387 ? -0.360 16.270 5.109 1.00 92.19 387 THR A C 1
ATOM 3123 O O . THR A 1 387 ? -0.452 17.084 6.024 1.00 92.19 387 THR A O 1
ATOM 3126 N N . GLU A 1 388 ? -0.157 14.968 5.338 1.00 92.44 388 GLU A N 1
ATOM 3127 C CA . GLU A 1 388 ? -0.106 14.414 6.699 1.00 92.44 388 GLU A CA 1
ATOM 3128 C C . GLU A 1 388 ? 1.074 14.968 7.512 1.00 92.44 388 GLU A C 1
ATOM 3130 O O . GLU A 1 388 ? 0.965 15.140 8.729 1.00 92.44 388 GLU A O 1
ATOM 3135 N N . PHE A 1 389 ? 2.211 15.250 6.867 1.00 89.75 389 PHE A N 1
ATOM 3136 C CA . PHE A 1 389 ? 3.415 15.738 7.544 1.00 89.75 389 PHE A CA 1
ATOM 3137 C C . PHE A 1 389 ? 3.738 17.211 7.284 1.00 89.75 389 PHE A C 1
ATOM 3139 O O . PHE A 1 389 ? 4.774 17.661 7.766 1.00 89.75 389 PHE A O 1
ATOM 3146 N N . ASP A 1 390 ? 2.850 17.945 6.607 1.00 92.94 390 ASP A N 1
ATOM 3147 C CA . ASP A 1 390 ? 3.005 19.370 6.278 1.00 92.94 390 ASP A CA 1
ATOM 3148 C C . ASP A 1 390 ? 4.323 19.660 5.534 1.00 92.94 390 ASP A C 1
ATOM 3150 O O . ASP A 1 390 ? 5.116 20.516 5.927 1.00 92.94 390 ASP A O 1
ATOM 3154 N N . LEU A 1 391 ? 4.595 18.874 4.485 1.00 92.62 391 LEU A N 1
ATOM 3155 C CA . LEU A 1 391 ? 5.833 18.960 3.708 1.00 92.62 391 LEU A CA 1
ATOM 3156 C C . LEU A 1 391 ? 5.712 19.934 2.539 1.00 92.62 391 LEU A C 1
ATOM 3158 O O . LEU A 1 391 ? 4.680 20.034 1.871 1.00 92.62 391 LEU A O 1
ATOM 3162 N N . THR A 1 392 ? 6.828 20.575 2.213 1.00 95.69 392 THR A N 1
ATOM 3163 C CA . THR A 1 392 ? 6.970 21.290 0.942 1.00 95.69 392 THR A CA 1
ATOM 3164 C C . THR A 1 392 ? 7.015 20.321 -0.247 1.00 95.69 392 THR A C 1
ATOM 3166 O O . THR A 1 392 ? 7.310 19.132 -0.092 1.00 95.69 392 THR A O 1
ATOM 3169 N N . ASP A 1 393 ? 6.775 20.824 -1.462 1.00 95.56 393 ASP A N 1
ATOM 3170 C CA . ASP A 1 393 ? 6.898 20.032 -2.698 1.00 95.56 393 ASP A CA 1
ATOM 3171 C C . ASP A 1 393 ? 8.312 19.451 -2.860 1.00 95.56 393 ASP A C 1
ATOM 3173 O O . ASP A 1 393 ? 8.479 18.302 -3.263 1.00 95.56 393 ASP A O 1
ATOM 3177 N N . GLU A 1 394 ? 9.343 20.221 -2.497 1.00 95.88 394 GLU A N 1
ATOM 3178 C CA . GLU A 1 394 ? 10.739 19.781 -2.570 1.00 95.88 394 GLU A CA 1
ATOM 3179 C C . GLU A 1 394 ? 11.025 18.632 -1.595 1.00 95.88 394 GLU A C 1
ATOM 3181 O O . GLU A 1 394 ? 11.584 17.606 -1.991 1.00 95.88 394 GLU A O 1
ATOM 3186 N N . GLU A 1 395 ? 10.608 18.765 -0.334 1.00 96.44 395 GLU A N 1
ATOM 3187 C CA . GLU A 1 395 ? 10.762 17.701 0.661 1.00 96.44 395 GLU A CA 1
ATOM 3188 C C . GLU A 1 395 ? 9.991 16.448 0.250 1.00 96.44 395 GLU A C 1
ATOM 3190 O O . GLU A 1 395 ? 10.519 15.338 0.337 1.00 96.44 395 GLU A O 1
ATOM 3195 N N . THR A 1 396 ? 8.777 16.624 -0.264 1.00 97.06 396 THR A N 1
ATOM 3196 C CA . THR A 1 396 ? 7.924 15.532 -0.728 1.00 97.06 396 THR A CA 1
ATOM 3197 C C . THR A 1 396 ? 8.588 14.762 -1.867 1.00 97.06 396 THR A C 1
ATOM 3199 O O . THR A 1 396 ? 8.790 13.550 -1.757 1.00 97.06 396 THR A O 1
ATOM 3202 N N . LEU A 1 397 ? 9.037 15.465 -2.911 1.00 97.06 397 LEU A N 1
ATOM 3203 C CA . LEU A 1 397 ? 9.727 14.874 -4.061 1.00 97.06 397 LEU A CA 1
ATOM 3204 C C . LEU A 1 397 ? 11.085 14.259 -3.693 1.00 97.06 397 LEU A C 1
ATOM 3206 O O . LEU A 1 397 ? 11.542 13.324 -4.361 1.00 97.06 397 LEU A O 1
ATOM 3210 N N . SER A 1 398 ? 11.738 14.743 -2.630 1.00 97.19 398 SER A N 1
ATOM 3211 C CA . SER A 1 398 ? 12.957 14.119 -2.102 1.00 97.19 398 SER A CA 1
ATOM 3212 C C . SER A 1 398 ? 12.687 12.717 -1.533 1.00 97.19 398 SER A C 1
ATOM 3214 O O . SER A 1 398 ? 13.534 11.822 -1.658 1.00 97.19 398 SER A O 1
ATOM 3216 N N . VAL A 1 399 ? 11.489 12.504 -0.970 1.00 98.12 399 VAL A N 1
ATOM 3217 C CA . VAL A 1 399 ? 11.020 11.209 -0.464 1.00 98.12 399 VAL A CA 1
ATOM 3218 C C . VAL A 1 399 ? 10.543 10.331 -1.615 1.00 98.12 399 VAL A C 1
ATOM 3220 O O . VAL A 1 399 ? 11.131 9.268 -1.824 1.00 98.12 399 VAL A O 1
ATOM 3223 N N . SER A 1 400 ? 9.538 10.761 -2.382 1.00 98.31 400 SER A N 1
ATOM 3224 C CA . SER A 1 400 ? 9.075 10.078 -3.599 1.00 98.31 400 SER A CA 1
ATOM 3225 C C . SER A 1 400 ? 8.147 10.961 -4.444 1.00 98.31 400 SER A C 1
ATOM 3227 O O . SER A 1 400 ? 7.519 11.883 -3.928 1.00 98.31 400 SER A O 1
ATOM 3229 N N . ASP A 1 401 ? 8.038 10.655 -5.738 1.00 98.06 401 ASP A N 1
ATOM 3230 C CA . ASP A 1 401 ? 7.018 11.201 -6.647 1.00 98.06 401 ASP A CA 1
ATOM 3231 C C . ASP A 1 401 ? 5.680 10.438 -6.620 1.00 98.06 401 ASP A C 1
ATOM 3233 O O . ASP A 1 401 ? 4.728 10.853 -7.275 1.00 98.06 401 ASP A O 1
ATOM 3237 N N . HIS A 1 402 ? 5.586 9.371 -5.827 1.00 98.62 402 HIS A N 1
ATOM 3238 C CA . HIS A 1 402 ? 4.354 8.621 -5.573 1.00 98.62 402 HIS A CA 1
ATOM 3239 C C . HIS A 1 402 ? 3.947 8.728 -4.103 1.00 98.62 402 HIS A C 1
ATOM 3241 O O . HIS A 1 402 ? 4.792 8.941 -3.232 1.00 98.62 402 HIS A O 1
ATOM 3247 N N . TYR A 1 403 ? 2.666 8.530 -3.815 1.00 98.69 403 TYR A N 1
ATOM 3248 C CA . TYR A 1 403 ? 2.156 8.253 -2.476 1.00 98.69 403 TYR A CA 1
ATOM 3249 C C . TYR A 1 403 ? 1.990 6.735 -2.284 1.00 98.69 403 TYR A C 1
ATOM 3251 O O . TYR A 1 403 ? 1.661 6.032 -3.240 1.00 98.69 403 TYR A O 1
ATOM 3259 N N . PRO A 1 404 ? 2.194 6.183 -1.070 1.00 98.81 404 PRO A N 1
ATOM 3260 C CA . PRO A 1 404 ? 1.816 4.804 -0.790 1.00 98.81 404 PRO A CA 1
ATOM 3261 C C . PRO A 1 404 ? 0.320 4.590 -1.025 1.00 98.81 404 PRO A C 1
ATOM 3263 O O . PRO A 1 404 ? -0.491 5.421 -0.620 1.00 98.81 404 PRO A O 1
ATOM 3266 N N . VAL A 1 405 ? -0.054 3.443 -1.584 1.00 98.88 405 VAL A N 1
ATOM 3267 C CA . VAL A 1 405 ? -1.437 2.953 -1.517 1.00 98.88 405 VAL A CA 1
ATOM 3268 C C . VAL A 1 405 ? -1.541 1.927 -0.403 1.00 98.88 405 VAL A C 1
ATOM 3270 O O . VAL A 1 405 ? -0.708 1.025 -0.299 1.00 98.88 405 VAL A O 1
ATOM 3273 N N . GLU A 1 406 ? -2.555 2.070 0.444 1.00 98.62 406 GLU A N 1
ATOM 3274 C CA . GLU A 1 406 ? -2.741 1.270 1.653 1.00 98.62 406 GLU A CA 1
ATOM 3275 C C . GLU A 1 406 ? -4.135 0.651 1.728 1.00 98.62 406 GLU A C 1
ATOM 3277 O O . GLU A 1 406 ? -5.069 1.150 1.108 1.00 98.62 406 GLU A O 1
ATOM 3282 N N . VAL A 1 407 ? -4.272 -0.435 2.490 1.00 98.44 407 VAL A N 1
ATOM 3283 C CA . VAL A 1 407 ? -5.545 -1.097 2.805 1.00 98.44 407 VAL A CA 1
ATOM 3284 C C . VAL A 1 407 ? -5.480 -1.760 4.184 1.00 98.44 407 VAL A C 1
ATOM 3286 O O . VAL A 1 407 ? -4.416 -2.211 4.615 1.00 98.44 407 VAL A O 1
ATOM 3289 N N . GLU A 1 408 ? -6.618 -1.847 4.878 1.00 96.56 408 GLU A N 1
ATOM 3290 C CA . GLU A 1 408 ? -6.732 -2.531 6.171 1.00 96.56 408 GLU A CA 1
ATOM 3291 C C . GLU A 1 408 ? -7.496 -3.855 6.046 1.00 96.56 408 GLU A C 1
ATOM 3293 O O . GLU A 1 408 ? -8.548 -3.945 5.397 1.00 96.56 408 GLU A O 1
ATOM 3298 N N . LEU A 1 409 ? -6.989 -4.889 6.719 1.00 95.19 409 LEU A N 1
ATOM 3299 C CA . LEU A 1 409 ? -7.663 -6.177 6.854 1.00 95.19 409 LEU A CA 1
ATOM 3300 C C . LEU A 1 409 ? -8.497 -6.216 8.133 1.00 95.19 409 LEU A C 1
ATOM 3302 O O . LEU A 1 409 ? -8.072 -5.758 9.190 1.00 95.19 409 LEU A O 1
ATOM 3306 N N . LYS A 1 410 ? -9.689 -6.811 8.049 1.00 89.44 410 LYS A N 1
ATOM 3307 C CA . LYS A 1 410 ? -10.551 -7.031 9.213 1.00 89.44 410 LYS A CA 1
ATOM 3308 C C . LYS A 1 410 ? -9.867 -7.970 10.194 1.00 89.44 410 LYS A C 1
ATOM 3310 O O . LYS A 1 410 ? -9.491 -9.084 9.823 1.00 89.44 410 LYS A O 1
ATOM 3315 N N . GLU A 1 411 ? -9.808 -7.570 11.454 1.00 87.19 411 GLU A N 1
ATOM 3316 C CA . GLU A 1 411 ? -9.357 -8.440 12.533 1.00 87.19 411 GLU A CA 1
ATOM 3317 C C . GLU A 1 411 ? -10.358 -9.557 12.847 1.00 87.19 411 GLU A C 1
ATOM 3319 O O . GLU A 1 411 ? -11.582 -9.423 12.710 1.00 87.19 411 GLU A O 1
ATOM 3324 N N . GLN A 1 412 ? -9.835 -10.684 13.323 1.00 76.44 412 GLN A N 1
ATOM 3325 C CA . GLN A 1 412 ? -10.655 -11.690 13.970 1.00 76.44 412 GLN A CA 1
ATOM 3326 C C . GLN A 1 412 ? -11.039 -11.165 15.353 1.00 76.44 412 GLN A C 1
ATOM 3328 O O . GLN A 1 412 ? -10.193 -11.024 16.230 1.00 76.44 412 GLN A O 1
ATOM 3333 N N . LYS A 1 413 ? -12.336 -10.935 15.583 1.00 60.44 413 LYS A N 1
ATOM 3334 C CA . LYS A 1 413 ? -12.828 -10.601 16.926 1.00 60.44 413 LYS A CA 1
ATOM 3335 C C . LYS A 1 413 ? -12.341 -11.651 17.920 1.00 60.44 413 LYS A C 1
ATOM 3337 O O . LYS A 1 413 ? -12.627 -12.840 17.737 1.00 60.44 413 LYS A O 1
ATOM 3342 N N . ALA A 1 414 ? -11.653 -11.211 18.974 1.00 49.69 414 ALA A N 1
ATOM 3343 C CA . ALA A 1 414 ? -11.313 -12.075 20.091 1.00 49.69 414 ALA A CA 1
ATOM 3344 C C . ALA A 1 414 ? -12.594 -12.772 20.567 1.00 49.69 414 ALA A C 1
ATOM 3346 O O . ALA A 1 414 ? -13.582 -12.116 20.915 1.00 49.69 414 ALA A O 1
ATOM 3347 N N . GLN A 1 415 ? -12.609 -14.107 20.554 1.00 39.06 415 GLN A N 1
ATOM 3348 C CA . GLN A 1 415 ? -13.655 -14.829 21.264 1.00 39.06 415 GLN A CA 1
ATOM 3349 C C . GLN A 1 415 ? -13.479 -14.472 22.734 1.00 39.06 415 GLN A C 1
ATOM 3351 O O . GLN A 1 415 ? -12.502 -14.878 23.360 1.00 39.06 415 GLN A O 1
ATOM 3356 N N . THR A 1 416 ? -14.409 -13.693 23.287 1.00 32.59 416 THR A N 1
ATOM 3357 C CA . THR A 1 416 ? -14.488 -13.513 24.733 1.00 32.59 416 THR A CA 1
ATOM 3358 C C . THR A 1 416 ? -14.531 -14.920 25.323 1.00 32.59 416 THR A C 1
ATOM 3360 O O . THR A 1 416 ? -15.394 -15.703 24.901 1.00 32.59 416 THR A O 1
ATOM 3363 N N . PRO A 1 417 ? -13.616 -15.304 26.231 1.00 29.17 417 PRO A N 1
ATOM 3364 C CA . PRO A 1 417 ? -13.680 -16.622 26.829 1.00 29.17 417 PRO A CA 1
ATOM 3365 C C . PRO A 1 417 ? -15.071 -16.751 27.437 1.00 29.17 417 PRO A C 1
ATOM 3367 O O . PRO A 1 417 ? -15.450 -15.968 28.312 1.00 29.17 417 PRO A O 1
ATOM 3370 N N . LYS A 1 418 ? -15.868 -17.706 26.934 1.00 32.72 418 LYS A N 1
ATOM 3371 C CA . LYS A 1 418 ? -17.106 -18.099 27.602 1.00 32.72 418 LYS A CA 1
ATOM 3372 C C . LYS A 1 418 ? -16.681 -18.411 29.025 1.00 32.72 418 LYS A C 1
ATOM 3374 O O . LYS A 1 418 ? -15.993 -19.408 29.242 1.00 32.72 418 LYS A O 1
ATOM 3379 N N . ARG A 1 419 ? -17.049 -17.551 29.982 1.00 33.06 419 ARG A N 1
ATOM 3380 C CA . ARG A 1 419 ? -16.989 -17.886 31.402 1.00 33.06 419 ARG A CA 1
ATOM 3381 C C . ARG A 1 419 ? -17.663 -19.246 31.504 1.00 33.06 419 ARG A C 1
ATOM 3383 O O . ARG A 1 419 ? -18.880 -19.340 31.336 1.00 33.06 419 ARG A O 1
ATOM 3390 N N . LYS A 1 420 ? -16.877 -20.308 31.709 1.00 32.91 420 LYS A N 1
ATOM 3391 C CA . LYS A 1 420 ? -17.423 -21.569 32.192 1.00 32.91 420 LYS A CA 1
ATOM 3392 C C . LYS A 1 420 ? -18.164 -21.161 33.454 1.00 32.91 420 LYS A C 1
ATOM 3394 O O . LYS A 1 420 ? -17.541 -20.645 34.381 1.00 32.91 420 LYS A O 1
ATOM 3399 N N . ARG A 1 421 ? -19.494 -21.275 33.446 1.00 34.28 421 ARG A N 1
ATOM 3400 C CA . ARG A 1 421 ? -20.258 -21.231 34.688 1.00 34.28 421 ARG A CA 1
ATOM 3401 C C . ARG A 1 421 ? -19.641 -22.333 35.538 1.00 34.28 421 ARG A C 1
ATOM 3403 O O . ARG A 1 421 ? -19.784 -23.507 35.205 1.00 34.28 421 ARG A O 1
ATOM 3410 N N . GLY A 1 422 ? -18.857 -21.943 36.540 1.00 37.06 422 GLY A N 1
ATOM 3411 C CA . GLY A 1 422 ? -18.473 -22.865 37.592 1.00 37.06 422 GLY A CA 1
ATOM 3412 C C . GLY A 1 422 ? -19.753 -23.439 38.200 1.00 37.06 422 GLY A C 1
ATOM 3413 O O . GLY A 1 422 ? -20.802 -22.782 38.125 1.00 37.06 422 GLY A O 1
ATOM 3414 N N . PRO A 1 423 ? -19.703 -24.659 38.753 1.00 41.44 423 PRO A N 1
ATOM 3415 C CA . PRO A 1 423 ? -20.836 -25.174 39.503 1.00 41.44 423 PRO A CA 1
ATOM 3416 C C . PRO A 1 423 ? -21.222 -24.134 40.568 1.00 41.44 423 PRO A C 1
ATOM 3418 O O . PRO A 1 423 ? -20.331 -23.455 41.094 1.00 41.44 423 PRO A O 1
ATOM 3421 N N . PRO A 1 424 ? -22.525 -23.934 40.828 1.00 36.22 424 PRO A N 1
ATOM 3422 C CA . PRO A 1 424 ? -22.967 -22.971 41.824 1.00 36.22 424 PRO A CA 1
ATOM 3423 C C . PRO A 1 424 ? -22.242 -23.264 43.137 1.00 36.22 424 PRO A C 1
ATOM 3425 O O . PRO A 1 424 ? -22.238 -24.396 43.611 1.00 36.22 424 PRO A O 1
ATOM 3428 N N . SER A 1 425 ? -21.563 -22.255 43.679 1.00 41.50 425 SER A N 1
ATOM 3429 C CA . SER A 1 425 ? -20.897 -22.377 44.967 1.00 41.50 425 SER A CA 1
ATOM 3430 C C . SER A 1 425 ? -21.950 -22.650 46.042 1.00 41.50 425 SER A C 1
ATOM 3432 O O . SER A 1 425 ? -22.924 -21.902 46.148 1.00 41.50 425 SER A O 1
ATOM 3434 N N . ASP A 1 426 ? -21.713 -23.669 46.868 1.00 45.47 426 ASP A N 1
ATOM 3435 C CA . ASP A 1 426 ? -22.526 -24.109 48.020 1.00 45.47 426 ASP A CA 1
ATOM 3436 C C . ASP A 1 426 ? -22.749 -23.046 49.122 1.00 45.47 426 ASP A C 1
ATOM 3438 O O . ASP A 1 426 ? -23.258 -23.314 50.211 1.00 45.47 426 ASP A O 1
ATOM 3442 N N . THR A 1 427 ? -22.406 -21.789 48.865 1.00 41.38 427 THR A N 1
ATOM 3443 C CA . THR A 1 427 ? -22.532 -20.669 49.799 1.00 41.38 427 THR A CA 1
ATOM 3444 C C . THR A 1 427 ? -23.960 -20.145 49.968 1.00 41.38 427 THR A C 1
ATOM 3446 O O . THR A 1 427 ? -24.202 -19.373 50.892 1.00 41.38 427 THR A O 1
ATOM 3449 N N . LEU A 1 428 ? -24.924 -20.578 49.143 1.00 39.28 428 LEU A N 1
ATOM 3450 C CA . LEU A 1 428 ? -26.350 -20.265 49.338 1.00 39.28 428 LEU A CA 1
ATOM 3451 C C . LEU A 1 428 ? -27.090 -21.294 50.211 1.00 39.28 428 LEU A C 1
ATOM 3453 O O . LEU A 1 428 ? -28.107 -20.943 50.805 1.00 39.28 428 LEU A O 1
ATOM 3457 N N . ALA A 1 429 ? -26.569 -22.518 50.357 1.00 39.78 429 ALA A N 1
ATOM 3458 C CA . ALA A 1 429 ? -27.141 -23.518 51.263 1.00 39.78 429 ALA A CA 1
ATOM 3459 C C . ALA A 1 429 ? -26.758 -23.236 52.728 1.00 39.78 429 ALA A C 1
ATOM 3461 O O . ALA A 1 429 ? -27.615 -23.255 53.606 1.00 39.78 429 ALA A O 1
ATOM 3462 N N . LYS A 1 430 ? -25.507 -22.824 52.986 1.00 42.47 430 LYS A N 1
ATOM 3463 C CA . LYS A 1 430 ? -25.036 -22.513 54.350 1.00 42.47 430 LYS A CA 1
ATOM 3464 C C . LYS A 1 430 ? -25.590 -21.223 54.963 1.00 42.47 430 LYS A C 1
ATOM 3466 O O . LYS A 1 430 ? -25.550 -21.078 56.179 1.00 42.47 430 LYS A O 1
ATOM 3471 N N . ARG A 1 431 ? -26.121 -20.289 54.162 1.00 43.09 431 ARG A N 1
ATOM 3472 C CA . ARG A 1 431 ? -26.815 -19.104 54.704 1.00 43.09 431 ARG A CA 1
ATOM 3473 C C . ARG A 1 431 ? -28.231 -19.416 55.193 1.00 43.09 431 ARG A C 1
ATOM 3475 O O . ARG A 1 431 ? -28.664 -18.795 56.151 1.00 43.09 431 ARG A O 1
ATOM 3482 N N . ARG A 1 432 ? -28.909 -20.412 54.608 1.00 45.72 432 ARG A N 1
ATOM 3483 C CA . ARG A 1 432 ? -30.252 -20.823 55.052 1.00 45.72 432 ARG A CA 1
ATOM 3484 C C . ARG A 1 432 ? -30.248 -21.690 56.313 1.00 45.72 432 ARG A C 1
ATOM 3486 O O . ARG A 1 432 ? -31.232 -21.661 57.037 1.00 45.72 432 ARG A O 1
ATOM 3493 N N . GLU A 1 433 ? -29.159 -22.399 56.607 1.00 46.59 433 GLU A N 1
ATOM 3494 C CA . GLU A 1 433 ? -29.034 -23.153 57.866 1.00 46.59 433 GLU A CA 1
ATOM 3495 C C . GLU A 1 433 ? -28.650 -22.267 59.064 1.00 46.59 433 GLU A C 1
ATOM 3497 O O . GLU A 1 433 ? -29.081 -22.551 60.177 1.00 46.59 433 GLU A O 1
ATOM 3502 N N . LEU A 1 434 ? -27.919 -21.158 58.865 1.00 44.72 434 LEU A N 1
ATOM 3503 C CA . LEU A 1 434 ? -27.615 -20.229 59.967 1.00 44.72 434 LEU A CA 1
ATOM 3504 C C . LEU A 1 434 ? -28.794 -19.317 60.343 1.00 44.72 434 LEU A C 1
ATOM 3506 O O . LEU A 1 434 ? -28.936 -18.989 61.515 1.00 44.72 434 LEU A O 1
ATOM 3510 N N . GLU A 1 435 ? -29.652 -18.937 59.390 1.00 47.31 435 GLU A N 1
ATOM 3511 C CA . GLU A 1 435 ? -30.845 -18.114 59.669 1.00 47.31 435 GLU A CA 1
ATOM 3512 C C . GLU A 1 435 ? -31.981 -18.913 60.337 1.00 47.31 435 GLU A C 1
ATOM 3514 O O . GLU A 1 435 ? -32.849 -18.319 60.967 1.00 47.31 435 GLU A O 1
ATOM 3519 N N . GLN A 1 436 ? -31.962 -20.253 60.276 1.00 47.03 436 GLN A N 1
ATOM 3520 C CA . GLN A 1 436 ? -32.922 -21.110 60.990 1.00 47.03 436 GLN A CA 1
ATOM 3521 C C . GLN A 1 436 ? -32.483 -21.491 62.416 1.00 47.03 436 GLN A C 1
ATOM 3523 O O . GLN A 1 436 ? -33.301 -22.002 63.175 1.00 47.03 436 GLN A O 1
ATOM 3528 N N . MET A 1 437 ? -31.230 -21.229 62.814 1.00 47.28 437 MET A N 1
ATOM 3529 C CA . MET A 1 437 ? -30.746 -21.505 64.181 1.00 47.28 437 MET A CA 1
ATOM 3530 C C . MET A 1 437 ? -30.839 -20.301 65.132 1.00 47.28 437 MET A C 1
ATOM 3532 O O . MET A 1 437 ? -30.600 -20.462 66.325 1.00 47.28 437 MET A O 1
ATOM 3536 N N . THR A 1 438 ? -31.201 -19.110 64.646 1.00 45.53 438 THR A N 1
ATOM 3537 C CA . THR A 1 438 ? -31.383 -17.911 65.488 1.00 45.53 438 THR A CA 1
ATOM 3538 C C . THR A 1 438 ? -32.827 -17.662 65.933 1.00 45.53 438 THR A C 1
ATOM 3540 O O . THR A 1 438 ? -33.043 -16.745 66.711 1.00 45.53 438 THR A O 1
ATOM 3543 N N . ASP A 1 439 ? -33.790 -18.488 65.510 1.00 48.22 439 ASP A N 1
ATOM 3544 C CA . ASP A 1 439 ? -35.232 -18.297 65.775 1.00 48.22 439 ASP A CA 1
ATOM 3545 C C . ASP A 1 439 ? -35.825 -19.311 66.786 1.00 48.22 439 ASP A C 1
ATOM 3547 O O . ASP A 1 439 ? -37.035 -19.505 66.849 1.00 48.22 439 ASP A O 1
ATOM 3551 N N . GLN A 1 440 ? -34.988 -19.998 67.581 1.00 48.62 440 GLN A N 1
ATOM 3552 C CA . GLN A 1 440 ? -35.442 -20.976 68.596 1.00 48.62 440 GLN A CA 1
ATOM 3553 C C . GLN A 1 440 ? -34.936 -20.730 70.029 1.00 48.62 440 GLN A C 1
ATOM 3555 O O . GLN A 1 440 ? -34.990 -21.630 70.866 1.00 48.62 440 GLN A O 1
ATOM 3560 N N . HIS A 1 441 ? -34.501 -19.516 70.363 1.00 48.91 441 HIS A N 1
ATOM 3561 C CA . HIS A 1 441 ? -34.218 -19.148 71.756 1.00 48.91 441 HIS A CA 1
ATOM 3562 C C . HIS A 1 441 ? -34.824 -17.794 72.124 1.00 48.91 441 HIS A C 1
ATOM 3564 O O . HIS A 1 441 ? -34.108 -16.866 72.460 1.00 48.91 441 HIS A O 1
ATOM 3570 N N . ASP A 1 442 ? -36.153 -17.726 72.070 1.00 49.34 442 ASP A N 1
ATOM 3571 C CA . ASP A 1 442 ? -36.982 -16.786 72.833 1.00 49.34 442 ASP A CA 1
ATOM 3572 C C . ASP A 1 442 ? -38.350 -17.457 73.064 1.00 49.34 442 ASP A C 1
ATOM 3574 O O . ASP A 1 442 ? -39.327 -17.156 72.392 1.00 49.34 442 ASP A O 1
ATOM 3578 N N . ASP A 1 443 ? -38.368 -18.480 73.926 1.00 47.06 443 ASP A N 1
ATOM 3579 C CA . ASP A 1 443 ? -39.537 -18.932 74.704 1.00 47.06 443 ASP A CA 1
ATOM 3580 C C . ASP A 1 443 ? -39.116 -20.118 75.598 1.00 47.06 443 ASP A C 1
ATOM 3582 O O . ASP A 1 443 ? -39.196 -21.286 75.204 1.00 47.06 443 ASP A O 1
ATOM 3586 N N . ALA A 1 444 ? -38.616 -19.798 76.798 1.00 40.28 444 ALA A N 1
ATOM 3587 C CA . ALA A 1 444 ? -38.650 -20.630 78.011 1.00 40.28 444 ALA A CA 1
ATOM 3588 C C . ALA A 1 444 ? -38.277 -19.794 79.244 1.00 40.28 444 ALA A C 1
ATOM 3590 O O . ALA A 1 444 ? -37.144 -19.260 79.269 1.00 40.28 444 ALA A O 1
#

Foldseek 3Di:
DDDDPPFFEEEDEPPEAELVQLVPPVSLVVVLVVVLVGQKYKYQFHWYADPCQPVVSVVVSLVVSCPPPSCVVFHKDKDKDHFADDDRTTGIMMMIHTPVFKDWDDKDWADDDPPPRTIKIWTWIDGPQFIWIWIHDNPDIDIDTPDPPLFAKEWEDAQAQQEDVQLPDPLLLVLVLVQVLSHQKYKYWNHNYPPCVSVVSSQVSNQVPDPFHKDKDKDDFFFDDPRTIIIMMIHGPVFKDWPDWDFAQQCDVPGRPQARGTWIKTWIQGPFFPDRIAIETEDDGDLQSLLRNQLCVVVVQVVVCVVPVDQRYKYWYFSNCDDPRHDPVSLVPRPLSDPPKDKPEDQQAAFFLDPPDRGPRITIMGGHPVNVVQWDPPQWHFDNSCVVVVHDSVSVVSRHRGTMTMTGTHTDPPPPPPPPPDDPPCVVVVVVVVVVVVPPPDDD

Sequence (444 aa):
MIFVGKMKIAAFNFNRLGVTEVENEAVRNNLIKIVSRYSVVVILEVILEGKEEDGSSMEKFLTHLNNDAKNINHPYEMQCNGFLGPGKLKEKFVFFYRKDEVTLIDSFQYEKDGDRLHRPFVLYLECPKTALCVYSLRTKAVFRGLPEGLNMKIAAFNAKNLGWKKVTDKTVVHYLTKIMSQYSVVVILEVMDKSGK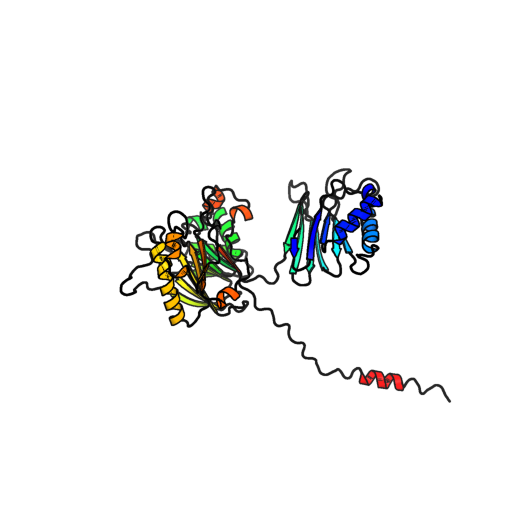AMERLLKKLNNSSNSPYTMIASCRLGRDTYKERFVCFYREEDVTLEACHQYEDNQIGDVDAFAREPFILRFSCPSTVVKDLVLIPVHTKPTDSLKELDELHDVVTSIRQKWGTDNIIILGDFNADGRYLSQKKKKKIRISSAPYHWLIDDDVDTTSSNFNDHTYDRIVVYGQSMLNTIVPGSAKSFNFQTEFDLTDEETLSVSDHYPVEVELKEQKAQTPKRKRGPPSDTLAKRRELEQMTDQHDDA

InterPro domains:
  IPR016202 Deoxyribonuclease I [PR00130] (162-191)
  IPR016202 Deoxyribonuclease I [PR00130] (192-221)
  IPR016202 Deoxyribonuclease I [PR00130] (275-304)
  IPR016202 Deoxyribonuclease I [PR00130] (305-334)
  IPR016202 Deoxyribonuclease I [PR00130] (335-364)
  IPR016202 Deoxyribonuclease I [PR00130] (364-386)
  IPR016202 Deoxyribonuclease I [PR00130] (387-407)
  IPR016202 Deoxyribonuclease I [SM00476] (133-410)
  IPR036691 Endonuclease/exonuclease/phosphatase superfamily [G3DSA:3.60.10.10] (7-143)
  IPR036691 Endonuclease/exonuclease/phosphatase superfamily [G3DSA:3.60.10.10] (152-410)
  IPR036691 Endonuclease/exonuclease/phosphatase superfamily [SSF56219] (5-126)
  IPR036691 Endonuclease/exonuclease/phosphatase superfamily [SSF56219] (152-410)

Organism: Cottoperca gobio (NCBI:txid56716)

Secondary structure (DSSP, 8-state):
-EEETTEEEEEE--TTB-HHHHHSHHHHHHHHHHHTT-SEEEEEEEEE-TT-TT-HHHHHHHHHHHHSTTTTTSPEEEEEPPPBSSSS-EEEEEEEEETTT-EEEEEEE----TT-----EEEEEE-SS-EEEEEEETTEEEEEEEPSTT--EEEEEEEEEESHHHHH-HHHHHHHHHHHTT-SEEEEEEE--SSSHHHHHHHHHHHTT-SS-EEEEE---B-SSS--B--EEEEETTT-EEEEEEE---EETTEET--SS--EEEEEE-TTBS-SEEEEEEEE--TTTHHHHHHHHHHHHHHHHHHH----EEEEEE---STTTS-HHHHTTSGGGSTTEEE-S-TT---BS-TT-----EEEEEEHHHHHTTBPTT--EE--HHHHHT--HHHHHHH-SBPPEEEEBPB----------PPPPGGGHHHHHHHTSSSSSS--

Radius of gyration: 29.39 Å; chains: 1; bounding box: 64×65×105 Å